Protein 4IRP (pdb70)

B-factor: mean 27.62, std 14.12, range [6.02, 93.41]

Structure (mmCIF, N/CA/C/O backbone):
data_4IRP
#
_entry.id   4IRP
#
_cell.length_a   125.186
_cell.length_b   125.186
_cell.length_c   87.326
_cell.angle_alpha   90.00
_cell.angle_beta   90.00
_cell.angle_gamma   90.00
#
_symmetry.space_group_name_H-M   'P 41 21 2'
#
loop_
_entity.id
_entity.type
_entity.pdbx_description
1 polymer 'Beta-1,4-galactosyltransferase 7'
2 non-polymer "URIDINE-5'-DIPHOSPHATE"
3 non-polymer 'MANGANESE (II) ION'
4 non-polymer 'ACETATE ION'
5 non-polymer IMIDAZOLE
6 water water
#
loop_
_atom_site.group_PDB
_atom_site.id
_atom_site.type_symbol
_atom_site.label_atom_id
_atom_site.label_alt_id
_atom_site.label_comp_id
_atom_site.label_asym_id
_atom_site.label_entity_id
_atom_site.label_seq_id
_atom_site.pdbx_PDB_ins_code
_atom_site.Cartn_x
_atom_site.Cartn_y
_atom_site.Cartn_z
_atom_site.occupancy
_atom_site.B_iso_or_equiv
_atom_site.auth_seq_id
_atom_site.auth_comp_id
_atom_site.auth_asym_id
_atom_site.auth_atom_id
_atom_site.pdbx_PDB_model_num
ATOM 1 N N . GLY A 1 1 ? 114.063 64.658 50.509 1.00 47.11 77 GLY A N 1
ATOM 2 C CA . GLY A 1 1 ? 115.249 64.051 49.906 1.00 47.61 77 GLY A CA 1
ATOM 3 C C . GLY A 1 1 ? 115.285 63.897 48.376 1.00 39.41 77 GLY A C 1
ATOM 4 O O . GLY A 1 1 ? 114.292 64.080 47.658 1.00 27.87 77 GLY A O 1
ATOM 5 N N . SER A 1 2 ? 116.459 63.537 47.887 1.00 32.16 78 SER A N 1
ATOM 6 C CA . SER A 1 2 ? 116.720 63.467 46.484 1.00 32.12 78 SER A CA 1
ATOM 7 C C . SER A 1 2 ? 117.417 62.164 45.891 1.00 40.90 78 SER A C 1
ATOM 8 O O . SER A 1 2 ? 118.211 62.314 44.950 1.00 39.72 78 SER A O 1
ATOM 11 N N . ASP A 1 3 ? 117.175 60.935 46.400 1.00 42.27 79 ASP A N 1
ATOM 12 C CA A ASP A 1 3 ? 117.736 59.715 45.787 0.48 40.55 79 ASP A CA 1
ATOM 13 C CA B ASP A 1 3 ? 117.786 59.746 45.756 0.52 40.57 79 ASP A CA 1
ATOM 14 C C . ASP A 1 3 ? 117.103 59.499 44.400 1.00 33.77 79 ASP A C 1
ATOM 15 O O . ASP A 1 3 ? 115.922 59.874 44.194 1.00 38.28 79 ASP A O 1
ATOM 24 N N . ILE A 1 4 ? 117.849 58.926 43.448 1.00 27.25 80 ILE A N 1
ATOM 25 C CA . ILE A 1 4 ? 117.243 58.553 42.148 1.00 18.58 80 ILE A CA 1
ATOM 26 C C . ILE A 1 4 ? 116.918 57.053 42.046 1.00 22.40 80 ILE A C 1
ATOM 27 O O . ILE A 1 4 ? 117.816 56.239 42.003 1.00 18.17 80 ILE A O 1
ATOM 32 N N . PRO A 1 5 ? 115.627 56.698 41.938 1.00 17.61 81 PRO A N 1
ATOM 33 C CA . PRO A 1 5 ? 115.373 55.254 42.001 1.00 9.09 81 PRO A CA 1
ATOM 34 C C . PRO A 1 5 ? 115.646 54.635 40.668 1.00 17.25 81 PRO A C 1
ATOM 35 O O . PRO A 1 5 ? 115.686 55.289 39.630 1.00 14.93 81 PRO A O 1
ATOM 39 N N . GLU A 1 6 ? 115.749 53.331 40.690 1.00 13.90 82 GLU A N 1
ATOM 40 C CA . GLU A 1 6 ? 116.184 52.557 39.595 1.00 10.82 82 GLU A CA 1
ATOM 41 C C . GLU A 1 6 ? 115.270 52.661 38.405 1.00 14.76 82 GLU A C 1
ATOM 42 O O . GLU A 1 6 ? 115.752 52.656 37.222 1.00 15.57 82 GLU A O 1
ATOM 48 N N . HIS A 1 7 ? 113.967 52.740 38.700 1.00 13.33 83 HIS A N 1
ATOM 49 C CA . HIS A 1 7 ? 112.964 52.655 37.662 1.00 15.85 83 HIS A CA 1
ATOM 50 C C . HIS A 1 7 ? 112.964 53.971 36.870 1.00 15.66 83 HIS A C 1
ATOM 51 O O . HIS A 1 7 ? 112.327 54.030 35.876 1.00 12.76 83 HIS A O 1
ATOM 58 N N . TRP A 1 8 ? 113.688 55.011 37.307 1.00 18.09 84 TRP A N 1
ATOM 59 C CA . TRP A 1 8 ? 113.896 56.194 36.414 1.00 15.65 84 TRP A CA 1
ATOM 60 C C . TRP A 1 8 ? 115.001 55.920 35.371 1.00 22.81 84 TRP A C 1
ATOM 61 O O . TRP A 1 8 ? 115.181 56.682 34.412 1.00 12.28 84 TRP A O 1
ATOM 72 N N . GLU A 1 9 ? 115.775 54.848 35.545 1.00 18.45 85 GLU A N 1
ATOM 73 C CA . GLU A 1 9 ? 116.786 54.580 34.499 1.00 24.12 85 GLU A CA 1
ATOM 74 C C . GLU A 1 9 ? 116.198 54.022 33.179 1.00 19.64 85 GLU A C 1
ATOM 75 O O . GLU A 1 9 ? 115.483 53.017 33.197 1.00 19.61 85 GLU A O 1
ATOM 81 N N . GLU A 1 10 ? 116.565 54.616 32.055 1.00 12.40 86 GLU A N 1
ATOM 82 C CA . GLU A 1 10 ? 116.171 54.091 30.714 1.00 17.80 86 GLU A CA 1
ATOM 83 C C . GLU A 1 10 ? 116.948 52.847 30.271 1.00 22.24 86 GLU A C 1
ATOM 84 O O . GLU A 1 10 ? 118.101 52.707 30.633 1.00 16.84 86 GLU A O 1
ATOM 90 N N . ASP A 1 11 ? 116.311 51.970 29.486 1.00 20.14 87 ASP A N 1
ATOM 91 C CA . ASP A 1 11 ? 117.012 50.832 28.845 1.00 21.94 87 ASP A CA 1
ATOM 92 C C . ASP A 1 11 ? 116.333 50.550 27.483 1.00 17.88 87 ASP A C 1
ATOM 93 O O . ASP A 1 11 ? 115.304 51.243 27.083 1.00 20.11 87 ASP A O 1
ATOM 98 N N . ALA A 1 12 ? 116.817 49.518 26.790 1.00 16.47 88 ALA A N 1
ATOM 99 C CA . ALA A 1 12 ? 116.402 49.292 25.403 1.00 18.15 88 ALA A CA 1
ATOM 100 C C . ALA A 1 12 ? 114.946 48.957 25.397 1.00 24.80 88 ALA A C 1
ATOM 101 O O . ALA A 1 12 ? 114.315 49.109 24.359 1.00 27.15 88 ALA A O 1
ATOM 103 N N . SER A 1 13 ? 114.391 48.507 26.539 1.00 19.66 89 SER A N 1
ATOM 104 C CA . SER A 1 13 ? 112.947 48.186 26.561 1.00 16.20 89 SER A CA 1
ATOM 105 C C . SER A 1 13 ? 112.010 49.378 26.559 1.00 18.10 89 SER A C 1
ATOM 106 O O . SER A 1 13 ? 110.831 49.170 26.411 1.00 22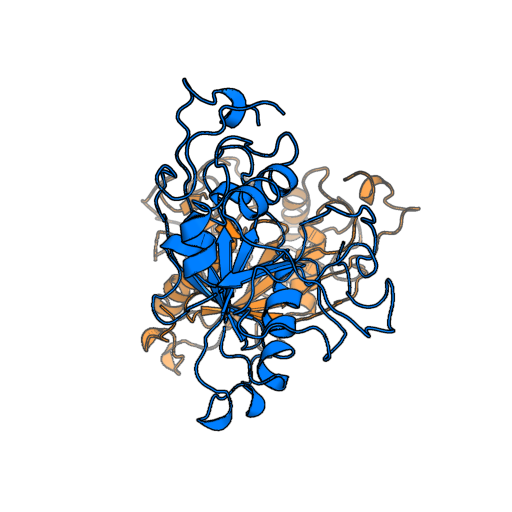.58 89 SER A O 1
ATOM 109 N N . TRP A 1 14 ? 112.502 50.600 26.738 1.00 18.20 90 TRP A N 1
ATOM 110 C CA . TRP A 1 14 ? 111.591 51.770 26.762 1.00 21.72 90 TRP A CA 1
ATOM 111 C C . TRP A 1 14 ? 111.178 52.184 25.373 1.00 26.27 90 TRP A C 1
ATOM 112 O O . TRP A 1 14 ? 110.135 52.862 25.179 1.00 33.53 90 TRP A O 1
ATOM 123 N N . GLY A 1 15 ? 112.014 51.848 24.396 1.00 20.55 91 GLY A N 1
ATOM 124 C CA . GLY A 1 15 ? 111.565 52.026 23.006 1.00 35.43 91 GLY A CA 1
ATOM 125 C C . GLY A 1 15 ? 112.119 53.255 22.283 1.00 38.12 91 GLY A C 1
ATOM 126 O O . GLY A 1 15 ? 113.115 53.848 22.716 1.00 36.30 91 GLY A O 1
ATOM 127 N N . PRO A 1 16 ? 111.513 53.645 21.164 1.00 25.64 92 PRO A N 1
ATOM 128 C CA . PRO A 1 16 ? 112.438 54.586 20.507 1.00 19.99 92 PRO A CA 1
ATOM 129 C C . PRO A 1 16 ? 112.065 56.101 20.604 1.00 27.36 92 PRO A C 1
ATOM 130 O O . PRO A 1 16 ? 112.900 56.933 20.275 1.00 33.45 92 PRO A O 1
ATOM 134 N N . HIS A 1 17 ? 110.857 56.446 21.019 1.00 18.69 93 HIS A N 1
ATOM 135 C CA . HIS A 1 17 ? 110.471 57.868 21.041 1.00 15.75 93 HIS A CA 1
ATOM 136 C C . HIS A 1 17 ? 110.885 58.628 22.319 1.00 14.94 93 HIS A C 1
ATOM 137 O O . HIS A 1 17 ? 111.212 58.029 23.334 1.00 18.66 93 HIS A O 1
ATOM 144 N N . ARG A 1 18 ? 110.885 59.949 22.300 1.00 11.58 94 ARG A N 1
ATOM 145 C CA . ARG A 1 18 ? 111.215 60.633 23.522 1.00 13.91 94 ARG A CA 1
ATOM 146 C C . ARG A 1 18 ? 110.356 61.908 23.596 1.00 16.20 94 ARG A C 1
ATOM 147 O O . ARG A 1 18 ? 110.233 62.627 22.596 1.00 10.99 94 ARG A O 1
ATOM 155 N N . LEU A 1 19 ? 109.770 62.148 24.759 1.00 14.50 95 LEU A N 1
ATOM 156 C CA . LEU A 1 19 ? 108.704 63.136 24.905 1.00 9.62 95 LEU A CA 1
ATOM 157 C C . LEU A 1 19 ? 109.301 64.374 25.494 1.00 11.45 95 LEU A C 1
ATOM 158 O O . LEU A 1 19 ? 109.942 64.315 26.535 1.00 12.38 95 LEU A O 1
ATOM 163 N N . ALA A 1 20 ? 109.101 65.505 24.830 1.00 12.93 96 ALA A N 1
ATOM 164 C CA . ALA A 1 20 ? 109.314 66.825 25.466 1.00 12.33 96 ALA A CA 1
ATOM 165 C C . ALA A 1 20 ? 108.057 67.296 26.181 1.00 16.32 96 ALA A C 1
ATOM 166 O O . ALA A 1 20 ? 107.017 67.577 25.550 1.00 12.35 96 ALA A O 1
ATOM 168 N N . VAL A 1 21 ? 108.132 67.431 27.512 1.00 12.96 97 VAL A N 1
ATOM 169 C CA . VAL A 1 21 ? 106.947 67.901 28.246 1.00 12.22 97 VAL A CA 1
ATOM 170 C C . VAL A 1 21 ? 107.096 69.348 28.354 1.00 11.77 97 VAL A C 1
ATOM 171 O O . VAL A 1 21 ? 108.007 69.842 29.003 1.00 12.48 97 VAL A O 1
ATOM 175 N N . LEU A 1 22 ? 106.178 70.074 27.737 1.00 16.15 98 LEU A N 1
ATOM 176 C CA . LEU A 1 22 ? 106.350 71.526 27.656 1.00 10.84 98 LEU A CA 1
ATOM 177 C C . LEU A 1 22 ? 105.414 72.166 28.631 1.00 17.83 98 LEU A C 1
ATOM 178 O O . LEU A 1 22 ? 104.179 72.058 28.455 1.00 12.41 98 LEU A O 1
ATOM 183 N N . VAL A 1 23 ? 105.982 72.752 29.703 1.00 15.02 99 VAL A N 1
ATOM 184 C CA . VAL A 1 23 ? 105.150 73.275 30.802 1.00 13.40 99 VAL A CA 1
ATOM 185 C C . VAL A 1 23 ? 105.187 74.824 30.878 1.00 18.54 99 VAL A C 1
ATOM 186 O O . VAL A 1 23 ? 106.110 75.400 31.450 1.00 18.34 99 VAL A O 1
ATOM 190 N N . PRO A 1 24 ? 104.174 75.496 30.329 1.00 16.97 100 PRO A N 1
ATOM 191 C CA . PRO A 1 24 ? 104.159 76.970 30.396 1.00 17.84 100 PRO A CA 1
ATOM 192 C C . PRO A 1 24 ? 104.022 77.406 31.814 1.00 20.51 100 PRO A C 1
ATOM 193 O O . PRO A 1 24 ? 103.314 76.741 32.608 1.00 22.49 100 PRO A O 1
ATOM 197 N N . PHE A 1 25 ? 104.739 78.459 32.212 1.00 24.65 101 PHE A N 1
ATOM 198 C CA . PHE A 1 25 ? 104.816 78.667 33.648 1.00 15.79 101 PHE A CA 1
ATOM 199 C C . PHE A 1 25 ? 104.893 80.135 34.061 1.00 16.29 101 PHE A C 1
ATOM 200 O O . PHE A 1 25 ? 105.709 80.884 33.568 1.00 19.85 101 PHE A O 1
ATOM 208 N N . ARG A 1 26 ? 104.110 80.512 35.052 1.00 24.78 102 ARG A N 1
ATOM 209 C CA . ARG A 1 26 ? 104.308 81.790 35.754 1.00 32.99 102 ARG A CA 1
ATOM 210 C C . ARG A 1 26 ? 103.728 81.678 37.174 1.00 26.03 102 ARG A C 1
ATOM 211 O O . ARG A 1 26 ? 102.546 81.401 37.366 1.00 26.01 102 ARG A O 1
ATOM 219 N N . GLU A 1 27 ? 104.582 81.861 38.169 1.00 33.50 103 GLU A N 1
ATOM 220 C CA . GLU A 1 27 ? 104.105 81.876 39.545 1.00 29.67 103 GLU A CA 1
ATOM 221 C C . GLU A 1 27 ? 103.301 80.634 39.907 1.00 33.88 103 GLU A C 1
ATOM 222 O O . GLU A 1 27 ? 102.149 80.730 40.362 1.00 33.08 103 GLU A O 1
ATOM 228 N N . ARG A 1 28 ? 103.865 79.452 39.675 1.00 25.67 104 ARG A N 1
ATOM 229 C CA A ARG A 1 28 ? 103.198 78.224 40.067 0.51 29.82 104 ARG A CA 1
ATOM 230 C CA B ARG A 1 28 ? 103.180 78.228 40.105 0.49 29.80 104 ARG A CA 1
ATOM 231 C C . ARG A 1 28 ? 104.212 77.358 40.780 1.00 27.33 104 ARG A C 1
ATOM 232 O O . ARG A 1 28 ? 104.263 76.171 40.525 1.00 21.45 104 ARG A O 1
ATOM 247 N N . PHE A 1 29 ? 105.035 77.987 41.614 1.00 19.31 105 PHE A N 1
ATOM 248 C CA . PHE A 1 29 ? 106.092 77.317 42.354 1.00 17.67 105 PHE A CA 1
ATOM 249 C C . PHE A 1 29 ? 105.592 76.084 43.090 1.00 17.95 105 PHE A C 1
ATOM 250 O O . PHE A 1 29 ? 106.151 74.993 42.948 1.00 16.55 105 PHE A O 1
ATOM 258 N N . GLU A 1 30 ? 104.553 76.258 43.901 1.00 19.59 106 GLU A N 1
ATOM 259 C CA A GLU A 1 30 ? 103.968 75.178 44.689 0.60 20.48 106 GLU A CA 1
ATOM 260 C CA B GLU A 1 30 ? 103.985 75.181 44.695 0.40 20.46 106 GLU A CA 1
ATOM 261 C C . GLU A 1 30 ? 103.552 73.960 43.839 1.00 20.13 106 GLU A C 1
ATOM 262 O O . GLU A 1 30 ? 103.903 72.826 44.141 1.00 17.57 106 GLU A O 1
ATOM 273 N N . GLU A 1 31 ? 102.795 74.199 42.773 1.00 15.11 107 GLU A N 1
ATOM 274 C CA . GLU A 1 31 ? 102.390 73.148 41.873 1.00 15.69 107 GLU A CA 1
ATOM 275 C C . GLU A 1 31 ? 103.650 72.506 41.189 1.00 19.39 107 GLU A C 1
ATOM 276 O O . GLU A 1 31 ? 103.675 71.308 41.012 1.00 14.49 107 GLU A O 1
ATOM 282 N N . LEU A 1 32 ? 104.673 73.287 40.812 1.00 11.68 108 LEU A N 1
ATOM 283 C CA . LEU A 1 32 ? 105.828 72.716 40.119 1.00 21.89 108 LEU A CA 1
ATOM 284 C C . LEU A 1 32 ? 106.540 71.652 40.980 1.00 20.10 108 LEU A C 1
ATOM 285 O O . LEU A 1 32 ? 106.987 70.610 40.481 1.00 16.69 108 LEU A O 1
ATOM 290 N N . LEU A 1 33 ? 106.619 71.933 42.267 1.00 13.78 109 LEU A N 1
ATOM 291 C CA . LEU A 1 33 ? 107.315 71.074 43.218 1.00 19.50 109 LEU A CA 1
ATOM 292 C C . LEU A 1 33 ? 106.638 69.688 43.312 1.00 14.32 109 LEU A C 1
ATOM 293 O O . LEU A 1 33 ? 107.301 68.716 43.509 1.00 15.46 109 LEU A O 1
ATOM 298 N N . VAL A 1 34 ? 105.326 69.626 43.085 1.00 13.19 110 VAL A N 1
ATOM 299 C CA . VAL A 1 34 ? 104.632 68.377 43.041 1.00 13.68 110 VAL A CA 1
ATOM 300 C C . VAL A 1 34 ? 104.738 67.780 41.638 1.00 14.61 110 VAL A C 1
ATOM 301 O O . VAL A 1 34 ? 104.895 66.556 41.456 1.00 17.33 110 VAL A O 1
ATOM 305 N N . PHE A 1 35 ? 104.594 68.646 40.656 1.00 14.48 111 PHE A N 1
ATOM 306 C CA . PHE A 1 35 ? 104.488 68.239 39.258 1.00 15.42 111 PHE A CA 1
ATOM 307 C C . PHE A 1 35 ? 105.751 67.475 38.726 1.00 15.96 111 PHE A C 1
ATOM 308 O O . PHE A 1 35 ? 105.619 66.439 38.077 1.00 14.82 111 PHE A O 1
ATOM 316 N N . VAL A 1 36 ? 106.945 68.030 38.966 1.00 12.05 112 VAL A N 1
ATOM 317 C CA . VAL A 1 36 ? 108.172 67.497 38.327 1.00 15.34 112 VAL A CA 1
ATOM 318 C C . VAL A 1 36 ? 108.411 66.053 38.773 1.00 13.45 112 VAL A C 1
ATOM 319 O O . VAL A 1 36 ? 108.553 65.186 37.927 1.00 13.68 112 VAL A O 1
ATOM 323 N N . PRO A 1 37 ? 108.439 65.793 40.092 1.00 14.01 113 PRO A N 1
ATOM 324 C CA . PRO A 1 37 ? 108.562 64.364 40.447 1.00 17.63 113 PRO A CA 1
ATOM 325 C C . PRO A 1 37 ? 107.345 63.515 40.158 1.00 15.87 113 PRO A C 1
ATOM 326 O O . PRO A 1 37 ? 107.538 62.324 39.845 1.00 16.59 113 PRO A O 1
ATOM 330 N N . HIS A 1 38 ? 106.135 64.049 40.323 1.00 14.33 114 HIS A N 1
ATOM 331 C CA . HIS A 1 38 ? 104.944 63.299 39.865 1.00 16.56 114 HIS A CA 1
ATOM 332 C C . HIS A 1 38 ? 105.069 62.750 38.420 1.00 16.27 114 HIS A C 1
ATOM 333 O O . HIS A 1 38 ? 104.953 61.545 38.167 1.00 15.38 114 HIS A O 1
ATOM 340 N N . MET A 1 39 ? 105.369 63.639 37.486 1.00 13.97 115 MET A N 1
ATOM 341 C CA . MET A 1 39 ? 105.497 63.220 36.081 1.00 18.89 115 MET A CA 1
ATOM 342 C C . MET A 1 39 ? 106.716 62.267 35.868 1.00 15.30 115 MET A C 1
ATOM 343 O O . MET A 1 39 ? 106.593 61.271 35.188 1.00 14.38 115 MET A O 1
ATOM 348 N N . ARG A 1 40 ? 107.852 62.546 36.513 1.00 16.56 116 ARG A N 1
ATOM 349 C CA . ARG A 1 40 ? 109.033 61.681 36.350 1.00 15.28 116 ARG A CA 1
ATOM 350 C C . ARG A 1 40 ? 108.662 60.196 36.708 1.00 13.44 116 ARG A C 1
ATOM 351 O O . ARG A 1 40 ? 109.074 59.225 36.049 1.00 14.02 116 ARG A O 1
ATOM 359 N N A ARG A 1 41 ? 107.914 60.038 37.792 0.48 17.48 117 ARG A N 1
ATOM 360 N N B ARG A 1 41 ? 107.929 60.092 37.807 0.52 17.48 117 ARG A N 1
ATOM 361 C CA A ARG A 1 41 ? 107.441 58.722 38.214 0.48 18.03 117 ARG A CA 1
ATOM 362 C CA B ARG A 1 41 ? 107.374 58.854 38.321 0.52 18.15 117 ARG A CA 1
ATOM 363 C C A ARG A 1 41 ? 106.401 58.153 37.305 0.48 18.39 117 ARG A C 1
ATOM 364 C C B ARG A 1 41 ? 106.431 58.212 37.348 0.52 18.37 117 ARG A C 1
ATOM 365 O O A ARG A 1 41 ? 106.580 57.036 36.793 0.48 18.46 117 ARG A O 1
ATOM 366 O O B ARG A 1 41 ? 106.701 57.115 36.840 0.52 18.52 117 ARG A O 1
ATOM 381 N N . PHE A 1 42 ? 105.304 58.899 37.117 1.00 15.68 118 PHE A N 1
ATOM 382 C CA . PHE A 1 42 ? 104.233 58.449 36.181 1.00 19.89 118 PHE A CA 1
ATOM 383 C C . PHE A 1 42 ? 104.852 57.976 34.845 1.00 19.44 118 PHE A C 1
ATOM 384 O O . PHE A 1 42 ? 104.685 56.827 34.429 1.00 11.71 118 PHE A O 1
ATOM 392 N N . LEU A 1 43 ? 105.671 58.840 34.240 1.00 12.86 119 LEU A N 1
ATOM 393 C CA . LEU A 1 43 ? 106.148 58.512 32.882 1.00 18.23 119 LEU A CA 1
ATOM 394 C C . LEU A 1 43 ? 107.196 57.408 32.882 1.00 18.20 119 LEU A C 1
ATOM 395 O O . LEU A 1 43 ? 107.246 56.561 31.956 1.00 14.42 119 LEU A O 1
ATOM 400 N N . SER A 1 44 ? 107.994 57.397 33.946 1.00 14.65 120 SER A N 1
ATOM 401 C CA . SER A 1 44 ? 109.063 56.428 34.008 1.00 19.63 120 SER A CA 1
ATOM 402 C C . SER A 1 44 ? 108.494 55.011 34.290 1.00 19.81 120 SER A C 1
ATOM 403 O O . SER A 1 44 ? 108.964 54.035 33.741 1.00 14.84 120 SER A O 1
ATOM 406 N N . ARG A 1 45 ? 107.518 54.901 35.167 1.00 16.96 121 ARG A N 1
ATOM 407 C CA . ARG A 1 45 ? 106.810 53.616 35.248 1.00 18.03 121 ARG A CA 1
ATOM 408 C C . ARG A 1 45 ? 106.209 53.130 33.912 1.00 22.87 121 ARG A C 1
ATOM 409 O O . ARG A 1 45 ? 106.110 51.919 33.675 1.00 23.47 121 ARG A O 1
ATOM 417 N N . LYS A 1 46 ? 105.803 54.065 33.050 1.00 20.39 122 LYS A N 1
ATOM 418 C CA . LYS A 1 46 ? 105.193 53.718 31.785 1.00 19.75 122 LYS A CA 1
ATOM 419 C C . LYS A 1 46 ? 106.296 53.600 30.734 1.00 16.74 122 LYS A C 1
ATOM 420 O O . LYS A 1 46 ? 106.044 53.356 29.572 1.00 19.61 122 LYS A O 1
ATOM 426 N N . LYS A 1 47 ? 107.539 53.701 31.178 1.00 15.36 123 LYS A N 1
ATOM 427 C CA . LYS A 1 47 ? 108.683 53.571 30.268 1.00 15.74 123 LYS A CA 1
ATOM 428 C C . LYS A 1 47 ? 108.623 54.583 29.115 1.00 15.89 123 LYS A C 1
ATOM 429 O O . LYS A 1 47 ? 108.956 54.268 28.013 1.00 16.45 123 LYS A O 1
ATOM 435 N N . ILE A 1 48 ? 108.196 55.803 29.417 1.00 20.55 124 ILE A N 1
ATOM 436 C CA . ILE A 1 48 ? 108.179 56.878 28.436 1.00 15.71 124 ILE A CA 1
ATOM 437 C C . ILE A 1 48 ? 109.425 57.735 28.649 1.00 15.21 124 ILE A C 1
ATOM 438 O O . ILE A 1 48 ? 109.596 58.349 29.709 1.00 14.73 124 ILE A O 1
ATOM 443 N N . ARG A 1 49 ? 110.345 57.673 27.701 1.00 10.31 125 ARG A N 1
ATOM 444 C CA . ARG A 1 49 ? 111.483 58.548 27.763 1.00 13.61 125 ARG A CA 1
ATOM 445 C C . ARG A 1 49 ? 111.029 60.020 27.691 1.00 11.44 125 ARG A C 1
ATOM 446 O O . ARG A 1 49 ? 110.270 60.436 26.767 1.00 11.24 125 ARG A O 1
ATOM 454 N N . HIS A 1 50 ? 111.485 60.831 28.645 1.00 14.68 126 HIS A N 1
ATOM 455 C CA . HIS A 1 50 ? 111.092 62.268 28.581 1.00 11.96 126 HIS A CA 1
ATOM 456 C C . HIS A 1 50 ? 112.089 63.286 29.177 1.00 14.48 126 HIS A C 1
ATOM 457 O O . HIS A 1 50 ? 112.955 62.931 29.971 1.00 15.70 126 HIS A O 1
ATOM 464 N N . HIS A 1 51 ? 111.897 64.560 28.835 1.00 16.28 127 HIS A N 1
ATOM 465 C CA C HIS A 1 51 ? 112.641 65.664 29.420 0.43 14.26 127 HIS A CA 1
ATOM 466 C CA D HIS A 1 51 ? 112.621 65.674 29.457 0.57 14.20 127 HIS A CA 1
ATOM 467 C C . HIS A 1 51 ? 111.544 66.695 29.734 1.00 16.09 127 HIS A C 1
ATOM 468 O O . HIS A 1 51 ? 110.668 66.888 28.938 1.00 13.51 127 HIS A O 1
ATOM 481 N N . ILE A 1 52 ? 111.582 67.362 30.889 1.00 13.94 128 ILE A N 1
ATOM 482 C CA . ILE A 1 52 ? 110.536 68.307 31.220 1.00 12.83 128 ILE A CA 1
ATOM 483 C C . ILE A 1 52 ? 111.104 69.731 31.062 1.00 19.23 128 ILE A C 1
ATOM 484 O O . ILE A 1 52 ? 112.165 70.017 31.603 1.00 18.29 128 ILE A O 1
ATOM 489 N N . TYR A 1 53 ? 110.416 70.606 30.322 1.00 13.03 129 TYR A N 1
ATOM 490 C CA . TYR A 1 53 ? 110.854 72.007 30.102 1.00 12.26 129 TYR A CA 1
ATOM 491 C C . TYR A 1 53 ? 109.852 72.942 30.710 1.00 17.82 129 TYR A C 1
ATOM 492 O O . TYR A 1 53 ? 108.657 72.945 30.341 1.00 19.75 129 TYR A O 1
ATOM 501 N N . VAL A 1 54 ? 110.299 73.641 31.738 1.00 17.48 130 VAL A N 1
ATOM 502 C CA . VAL A 1 54 ? 109.482 74.648 32.363 1.00 18.55 130 VAL A CA 1
ATOM 503 C C . VAL A 1 54 ? 109.677 75.944 31.584 1.00 17.94 130 VAL A C 1
ATOM 504 O O . VAL A 1 54 ? 110.800 76.522 31.612 1.00 16.41 130 VAL A O 1
ATOM 508 N N . LEU A 1 55 ? 108.639 76.411 30.890 1.00 14.53 131 LEU A N 1
ATOM 509 C CA . LEU A 1 55 ? 108.784 77.599 30.006 1.00 17.42 131 LEU A CA 1
ATOM 510 C C . LEU A 1 55 ? 108.439 78.825 30.868 1.00 26.50 131 LEU A C 1
ATOM 511 O O . LEU A 1 55 ? 107.240 79.118 31.081 1.00 19.85 131 LEU A O 1
ATOM 516 N N . ASN A 1 56 ? 109.461 79.541 31.340 1.00 18.22 132 ASN A N 1
ATOM 517 C CA . ASN A 1 56 ? 109.256 80.533 32.418 1.00 17.60 132 ASN A CA 1
ATOM 518 C C . ASN A 1 56 ? 109.246 81.933 31.755 1.00 17.29 132 ASN A C 1
ATOM 519 O O . ASN A 1 56 ? 110.254 82.384 31.254 1.00 21.80 132 ASN A O 1
ATOM 524 N N . GLN A 1 57 ? 108.074 82.547 31.620 1.00 18.34 133 GLN A N 1
ATOM 525 C CA . GLN A 1 57 ? 107.991 83.850 30.922 1.00 17.49 133 GLN A CA 1
ATOM 526 C C . GLN A 1 57 ? 108.411 85.004 31.804 1.00 23.35 133 GLN A C 1
ATOM 527 O O . GLN A 1 57 ? 107.659 85.400 32.668 1.00 29.45 133 GLN A O 1
ATOM 533 N N . VAL A 1 58 ? 109.581 85.576 31.535 1.00 29.02 134 VAL A N 1
ATOM 534 C CA . VAL A 1 58 ? 110.134 86.628 32.384 1.00 24.61 134 VAL A CA 1
ATOM 535 C C . VAL A 1 58 ? 110.180 87.994 31.732 1.00 32.10 134 VAL A C 1
ATOM 536 O O . VAL A 1 58 ? 110.779 88.918 32.314 1.00 30.02 134 VAL A O 1
ATOM 540 N N . ASP A 1 59 ? 109.599 88.154 30.527 1.00 32.86 135 ASP A N 1
ATOM 541 C CA . ASP A 1 59 ? 109.413 89.505 30.003 1.00 35.25 135 ASP A CA 1
ATOM 542 C C . ASP A 1 59 ? 108.293 90.072 30.869 1.00 31.98 135 ASP A C 1
ATOM 543 O O . ASP A 1 59 ? 107.723 89.369 31.714 1.00 29.63 135 ASP A O 1
ATOM 548 N N . HIS A 1 60 ? 107.957 91.331 30.660 1.00 36.83 136 HIS A N 1
ATOM 549 C CA . HIS A 1 60 ? 106.885 91.926 31.460 1.00 35.86 136 HIS A CA 1
ATOM 550 C C . HIS A 1 60 ? 105.601 92.091 30.652 1.00 43.83 136 HIS A C 1
ATOM 551 O O . HIS A 1 60 ? 104.738 92.858 31.073 1.00 40.66 136 HIS A O 1
ATOM 558 N N . PHE A 1 61 ? 105.486 91.399 29.505 1.00 31.84 137 PHE A N 1
ATOM 559 C CA . PHE A 1 61 ? 104.222 91.297 28.800 1.00 28.25 137 PHE A CA 1
ATOM 560 C C . PHE A 1 61 ? 103.260 90.322 29.466 1.00 30.43 137 PHE A C 1
ATOM 561 O O . PHE A 1 61 ? 103.617 89.520 30.358 1.00 31.20 137 PHE A O 1
ATOM 569 N N . ARG A 1 62 ? 102.018 90.368 29.007 1.00 30.64 138 ARG A N 1
ATOM 570 C CA . ARG A 1 62 ? 101.006 89.445 29.479 1.00 25.07 138 ARG A CA 1
ATOM 571 C C . ARG A 1 62 ? 101.422 88.062 29.183 1.00 25.67 138 ARG A C 1
ATOM 572 O O . ARG A 1 62 ? 102.165 87.838 28.253 1.00 24.72 138 ARG A O 1
ATOM 580 N N . PHE A 1 63 ? 100.892 87.124 29.939 1.00 31.34 139 PHE A N 1
ATOM 581 C CA . PHE A 1 63 ? 101.313 85.725 29.841 1.00 27.55 139 PHE A CA 1
ATOM 582 C C . PHE A 1 63 ? 100.716 85.120 28.576 1.00 35.18 139 PHE A C 1
ATOM 583 O O . PHE A 1 63 ? 99.466 85.098 28.377 1.00 26.63 139 PHE A O 1
ATOM 591 N N . ASN A 1 64 ? 101.622 84.586 27.747 1.00 24.57 140 ASN A N 1
ATOM 592 C CA . ASN A 1 64 ? 101.279 84.090 26.427 1.00 18.18 140 ASN A CA 1
ATOM 593 C C . ASN A 1 64 ? 101.671 82.613 26.341 1.00 25.79 140 ASN A C 1
ATOM 594 O O . ASN A 1 64 ? 102.791 82.285 25.891 1.00 15.05 140 ASN A O 1
ATOM 599 N N . ARG A 1 65 ? 100.771 81.747 26.813 1.00 18.29 141 ARG A N 1
ATOM 600 C CA . ARG A 1 65 ? 101.014 80.305 26.874 1.00 18.17 141 ARG A CA 1
ATOM 601 C C . ARG A 1 65 ? 101.404 79.679 25.517 1.00 20.90 141 ARG A C 1
ATOM 602 O O . ARG A 1 65 ? 102.443 78.935 25.406 1.00 20.87 141 ARG A O 1
ATOM 610 N N . ALA A 1 66 ? 100.574 79.963 24.511 1.00 16.12 142 ALA A N 1
ATOM 611 C CA . ALA A 1 66 ? 100.781 79.512 23.165 1.00 16.17 142 ALA A CA 1
ATOM 612 C C . ALA A 1 66 ? 102.142 79.927 22.642 1.00 18.29 142 ALA A C 1
ATOM 613 O O . ALA A 1 66 ? 102.915 79.109 22.071 1.00 19.12 142 ALA A O 1
ATOM 615 N N . ALA A 1 67 ? 102.470 81.199 22.812 1.00 11.85 143 ALA A N 1
ATOM 616 C CA . ALA A 1 67 ? 103.784 81.644 22.342 1.00 17.98 143 ALA A CA 1
ATOM 617 C C . ALA A 1 67 ? 104.874 80.856 23.058 1.00 17.61 143 ALA A C 1
ATOM 618 O O . ALA A 1 67 ? 105.822 80.470 22.438 1.00 20.32 143 ALA A O 1
ATOM 620 N N . LEU A 1 68 ? 104.733 80.667 24.383 1.00 15.88 144 LEU A N 1
ATOM 621 C CA . LEU A 1 68 ? 105.665 79.849 25.172 1.00 22.97 144 LEU A CA 1
ATOM 622 C C . LEU A 1 68 ? 105.819 78.415 24.670 1.00 16.61 144 LEU A C 1
ATOM 623 O O . LEU A 1 68 ? 106.953 77.942 24.570 1.00 16.19 144 LEU A O 1
ATOM 628 N N . ILE A 1 69 ? 104.705 77.733 24.391 1.00 15.23 145 ILE A N 1
ATOM 629 C CA A ILE A 1 69 ? 104.763 76.423 23.774 0.26 14.88 145 ILE A CA 1
ATOM 630 C CA B ILE A 1 69 ? 104.736 76.426 23.782 0.74 14.77 145 ILE A CA 1
ATOM 631 C C . ILE A 1 69 ? 105.539 76.450 22.438 1.00 20.01 145 ILE A C 1
ATOM 632 O O . ILE A 1 69 ? 106.315 75.528 22.125 1.00 14.95 145 ILE A O 1
ATOM 641 N N . ASN A 1 70 ? 105.381 77.511 21.651 1.00 13.57 146 ASN A N 1
ATOM 642 C CA . ASN A 1 70 ? 106.138 77.572 20.411 1.00 15.59 146 ASN A CA 1
ATOM 643 C C . ASN A 1 70 ? 107.641 77.615 20.721 1.00 19.50 146 ASN A C 1
ATOM 644 O O . ASN A 1 70 ? 108.440 76.879 20.091 1.00 15.65 146 ASN A O 1
ATOM 649 N N . VAL A 1 71 ? 108.029 78.484 21.661 1.00 13.70 147 VAL A N 1
ATOM 650 C CA . VAL A 1 71 ? 109.406 78.493 22.132 1.00 13.47 147 VAL A CA 1
ATOM 651 C C . VAL A 1 71 ? 109.942 77.117 22.708 1.00 14.26 147 VAL A C 1
ATOM 652 O O . VAL A 1 71 ? 111.032 76.679 22.413 1.00 14.45 147 VAL A O 1
ATOM 656 N N . GLY A 1 72 ? 109.166 76.462 23.552 1.00 16.47 148 GLY A N 1
ATOM 657 C CA . GLY A 1 72 ? 109.506 75.152 24.057 1.00 14.27 148 GLY A CA 1
ATOM 658 C C . GLY A 1 72 ? 109.772 74.154 22.954 1.00 15.48 148 GLY A C 1
ATOM 659 O O . GLY A 1 72 ? 110.749 73.354 23.035 1.00 16.66 148 GLY A O 1
ATOM 660 N N . PHE A 1 73 ? 108.902 74.139 21.954 1.00 10.15 149 PHE A N 1
ATOM 661 C CA . PHE A 1 73 ? 109.105 73.267 20.803 1.00 12.75 149 PHE A CA 1
ATOM 662 C C . PHE A 1 73 ? 110.513 73.553 20.217 1.00 12.56 149 PHE A C 1
ATOM 663 O O . PHE A 1 73 ? 111.310 72.642 19.978 1.00 13.13 149 PHE A O 1
ATOM 671 N N . LEU A 1 74 ? 110.763 74.838 19.986 1.00 12.76 150 LEU A N 1
ATOM 672 C CA . LEU A 1 74 ? 111.950 75.306 19.254 1.00 13.70 150 LEU A CA 1
ATOM 673 C C . LEU A 1 74 ? 113.243 75.061 20.074 1.00 15.37 150 LEU A C 1
ATOM 674 O O . LEU A 1 74 ? 114.257 74.737 19.488 1.00 16.98 150 LEU A O 1
ATOM 679 N N . GLU A 1 75 ? 113.164 75.173 21.409 1.00 9.85 151 GLU A N 1
ATOM 680 C CA . GLU A 1 75 ? 114.311 75.072 22.325 1.00 12.44 151 GLU A CA 1
ATOM 681 C C . GLU A 1 75 ? 114.472 73.663 22.899 1.00 14.30 151 GLU A C 1
ATOM 682 O O . GLU A 1 75 ? 115.495 73.392 23.479 1.00 9.74 151 GLU A O 1
ATOM 688 N N . SER A 1 76 ? 113.454 72.785 22.732 1.00 13.09 152 SER A N 1
ATOM 689 C CA . SER A 1 76 ? 113.526 71.445 23.289 1.00 12.48 152 SER A CA 1
ATOM 690 C C . SER A 1 76 ? 114.697 70.750 22.567 1.00 13.15 152 SER A C 1
ATOM 691 O O . SER A 1 76 ? 115.036 71.104 21.472 1.00 13.24 152 SER A O 1
ATOM 694 N N . SER A 1 77 ? 115.254 69.721 23.201 1.00 13.54 153 SER A N 1
ATOM 695 C CA . SER A 1 77 ? 116.260 68.888 22.578 1.00 12.23 153 SER A CA 1
ATOM 696 C C . SER A 1 77 ? 115.825 68.266 21.250 1.00 14.73 153 SER A C 1
ATOM 697 O O . SER A 1 77 ? 114.723 67.693 21.109 1.00 15.02 153 SER A O 1
ATOM 700 N N . ASN A 1 78 ? 116.695 68.286 20.262 1.00 11.63 154 ASN A N 1
ATOM 701 C CA . ASN A 1 78 ? 116.378 67.526 19.053 1.00 10.95 154 ASN A CA 1
ATOM 702 C C . ASN A 1 78 ? 116.238 66.016 19.288 1.00 15.91 154 ASN A C 1
ATOM 703 O O . ASN A 1 78 ? 115.757 65.328 18.395 1.00 16.23 154 ASN A O 1
ATOM 708 N N . SER A 1 79 ? 116.614 65.509 20.476 1.00 13.09 155 SER A N 1
ATOM 709 C CA . SER A 1 79 ? 116.454 64.067 20.774 1.00 17.60 155 SER A CA 1
ATOM 710 C C . SER A 1 79 ? 115.005 63.777 21.166 1.00 21.16 155 SER A C 1
ATOM 711 O O . SER A 1 79 ? 114.620 62.608 21.288 1.00 15.17 155 SER A O 1
ATOM 714 N N . THR A 1 80 ? 114.200 64.821 21.367 1.00 11.50 156 THR A N 1
ATOM 715 C CA . THR A 1 80 ? 112.765 64.536 21.592 1.00 13.49 156 THR A CA 1
ATOM 716 C C . THR A 1 80 ? 112.021 64.607 20.265 1.00 13.32 156 THR A C 1
ATOM 717 O O . THR A 1 80 ? 112.301 65.529 19.432 1.00 11.71 156 THR A O 1
ATOM 721 N N . ASP A 1 81 ? 111.071 63.677 20.037 1.00 12.00 157 ASP A N 1
ATOM 722 C CA . ASP A 1 81 ? 110.414 63.691 18.721 1.00 11.94 157 ASP A CA 1
ATOM 723 C C . ASP A 1 81 ? 108.914 63.932 18.819 1.00 12.20 157 ASP A C 1
ATOM 724 O O . ASP A 1 81 ? 108.228 63.933 17.815 1.00 15.51 157 ASP A O 1
ATOM 729 N N . TYR A 1 82 ? 108.416 64.163 20.041 1.00 17.00 158 TYR A N 1
ATOM 730 C CA . TYR A 1 82 ? 107.025 64.591 20.208 1.00 19.01 158 TYR A CA 1
ATOM 731 C C . TYR A 1 82 ? 106.933 65.428 21.414 1.00 13.38 158 TYR A C 1
ATOM 732 O O . TYR A 1 82 ? 107.805 65.395 22.249 1.00 13.54 158 TYR A O 1
ATOM 741 N N . ILE A 1 83 ? 105.876 66.185 21.519 1.00 14.83 159 ILE A N 1
ATOM 742 C CA C ILE A 1 83 ? 105.729 67.077 22.646 1.00 12.44 159 ILE A CA 1
ATOM 743 C C . ILE A 1 83 ? 104.414 66.838 23.428 1.00 10.80 159 ILE A C 1
ATOM 744 O O . ILE A 1 83 ? 103.543 66.265 22.924 1.00 11.00 159 ILE A O 1
ATOM 749 N N . ALA A 1 84 ? 104.318 67.314 24.672 1.00 11.46 160 ALA A N 1
ATOM 750 C CA . ALA A 1 84 ? 103.091 67.314 25.446 1.00 18.53 160 ALA A CA 1
ATOM 751 C C . ALA A 1 84 ? 103.005 68.739 25.989 1.00 13.21 160 ALA A C 1
ATOM 752 O O . ALA A 1 84 ? 103.831 69.185 26.815 1.00 15.89 160 ALA A O 1
ATOM 754 N N . MET A 1 85 ? 102.064 69.486 25.458 1.00 12.18 161 MET A N 1
ATOM 755 C CA . MET A 1 85 ? 101.703 70.773 25.997 1.00 18.77 161 MET A CA 1
ATOM 756 C C . MET A 1 85 ? 100.913 70.461 27.289 1.00 15.88 161 MET A C 1
ATOM 757 O O . MET A 1 85 ? 99.823 69.873 27.231 1.00 19.52 161 MET A O 1
ATOM 762 N N . HIS A 1 86 ? 101.433 70.869 28.449 1.00 13.99 162 HIS A N 1
ATOM 763 C CA . HIS A 1 86 ? 100.982 70.229 29.670 1.00 17.85 162 HIS A CA 1
ATOM 764 C C . HIS A 1 86 ? 100.874 71.264 30.774 1.00 16.93 162 HIS A C 1
ATOM 765 O O . HIS A 1 86 ? 101.865 71.936 31.106 1.00 16.73 162 HIS A O 1
ATOM 772 N N . ASP A 1 87 ? 99.660 71.457 31.270 1.00 15.20 163 ASP A N 1
ATOM 773 C CA . ASP A 1 87 ? 99.448 72.351 32.388 1.00 19.74 163 ASP A CA 1
ATOM 774 C C . ASP A 1 87 ? 100.184 71.770 33.601 1.00 22.66 163 ASP A C 1
ATOM 775 O O . ASP A 1 87 ? 100.183 70.510 33.845 1.00 13.83 163 ASP A O 1
ATOM 780 N N . VAL A 1 88 ? 100.779 72.698 34.348 1.00 19.63 164 VAL A N 1
ATOM 781 C CA . VAL A 1 88 ? 101.577 72.389 35.549 1.00 18.57 164 VAL A CA 1
ATOM 782 C C . VAL A 1 88 ? 100.700 71.877 36.699 1.00 26.72 164 VAL A C 1
ATOM 783 O O . VAL A 1 88 ? 101.174 71.262 37.636 1.00 15.78 164 VAL A O 1
ATOM 787 N N . ASP A 1 89 ? 99.402 72.113 36.623 1.00 24.30 165 ASP A N 1
ATOM 788 C CA . ASP A 1 89 ? 98.605 71.776 37.770 1.00 27.13 165 ASP A CA 1
ATOM 789 C C . ASP A 1 89 ? 97.644 70.665 37.463 1.00 29.67 165 ASP A C 1
ATOM 790 O O . ASP A 1 89 ? 96.753 70.385 38.256 1.00 33.73 165 ASP A O 1
ATOM 795 N N . LEU A 1 90 ? 97.815 70.011 36.335 1.00 17.04 166 LEU A N 1
ATOM 796 C CA . LEU A 1 90 ? 96.937 68.866 36.074 1.00 28.67 166 LEU A CA 1
ATOM 797 C C . LEU A 1 90 ? 97.695 67.549 36.135 1.00 24.90 166 LEU A C 1
ATOM 798 O O . LEU A 1 90 ? 98.472 67.218 35.260 1.00 24.40 166 LEU A O 1
ATOM 803 N N . LEU A 1 91 ? 97.541 66.809 37.208 1.00 16.38 167 LEU A N 1
ATOM 804 C CA . LEU A 1 91 ? 98.317 65.567 37.294 1.00 23.75 167 LEU A CA 1
ATOM 805 C C . LEU A 1 91 ? 97.576 64.297 36.880 1.00 28.94 167 LEU A C 1
ATOM 806 O O . LEU A 1 91 ? 96.507 64.007 37.435 1.00 24.12 167 LEU A O 1
ATOM 811 N N . PRO A 1 92 ? 98.165 63.489 35.966 1.00 21.62 168 PRO A N 1
ATOM 812 C CA . PRO A 1 92 ? 97.473 62.248 35.628 1.00 22.69 168 PRO A CA 1
ATOM 813 C C . PRO A 1 92 ? 97.585 61.211 36.759 1.00 27.61 168 PRO A C 1
ATOM 814 O O . PRO A 1 92 ? 98.696 60.953 37.298 1.00 19.62 168 PRO A O 1
ATOM 818 N N . LEU A 1 93 ? 96.455 60.575 37.073 1.00 22.85 169 LEU A N 1
ATOM 819 C CA . LEU A 1 93 ? 96.409 59.554 38.160 1.00 25.97 169 LEU A CA 1
ATOM 820 C C . LEU A 1 93 ? 96.190 58.175 37.609 1.00 19.83 169 LEU A C 1
ATOM 821 O O . LEU A 1 93 ? 96.297 57.166 38.287 1.00 33.83 169 LEU A O 1
ATOM 826 N N . ASN A 1 94 ? 95.890 58.110 36.344 1.00 23.35 170 ASN A N 1
ATOM 827 C CA . ASN A 1 94 ? 95.480 56.860 35.761 1.00 24.77 170 ASN A CA 1
ATOM 828 C C . ASN A 1 94 ? 96.539 56.376 34.786 1.00 22.54 170 ASN A C 1
ATOM 829 O O . ASN A 1 94 ? 96.830 57.031 33.816 1.00 20.88 170 ASN A O 1
ATOM 834 N N . GLU A 1 95 ? 97.100 55.212 35.074 1.00 24.12 171 GLU A N 1
ATOM 835 C CA . GLU A 1 95 ? 98.272 54.658 34.372 1.00 26.16 171 GLU A CA 1
ATOM 836 C C . GLU A 1 95 ? 97.926 54.282 32.913 1.00 35.70 171 GLU A C 1
ATOM 837 O O . GLU A 1 95 ? 98.826 54.142 32.066 1.00 35.99 171 GLU A O 1
ATOM 843 N N . GLU A 1 96 ? 96.620 54.152 32.626 1.00 27.07 172 GLU A N 1
ATOM 844 C CA . GLU A 1 96 ? 96.118 53.838 31.302 1.00 28.23 172 GLU A CA 1
ATOM 845 C C . GLU A 1 96 ? 96.026 55.047 30.358 1.00 26.73 172 GLU A C 1
ATOM 846 O O . GLU A 1 96 ? 95.797 54.886 29.160 1.00 25.17 172 GLU A O 1
ATOM 852 N N . LEU A 1 97 ? 96.205 56.263 30.876 1.00 22.69 173 LEU A N 1
ATOM 853 C CA . LEU A 1 97 ? 96.285 57.416 29.952 1.00 24.26 173 LEU A CA 1
ATOM 854 C C . LEU A 1 97 ? 97.480 57.232 29.012 1.00 22.77 173 LEU A C 1
ATOM 855 O O . LEU A 1 97 ? 98.580 56.923 29.459 1.00 22.00 173 LEU A O 1
ATOM 860 N N . ASP A 1 98 ? 97.257 57.355 27.710 1.00 18.53 174 ASP A N 1
ATOM 861 C CA . ASP A 1 98 ? 98.316 57.061 26.763 1.00 24.04 174 ASP A CA 1
ATOM 862 C C . ASP A 1 98 ? 99.223 58.275 26.500 1.00 23.17 174 ASP A C 1
ATOM 863 O O . ASP A 1 98 ? 98.863 59.182 25.719 1.00 21.14 174 ASP A O 1
ATOM 868 N N . TYR A 1 99 ? 100.410 58.274 27.108 1.00 15.96 175 TYR A N 1
ATOM 869 C CA . TYR A 1 99 ? 101.344 59.373 26.868 1.00 17.18 175 TYR A CA 1
ATOM 870 C C . TYR A 1 99 ? 102.425 58.913 25.878 1.00 20.04 175 TYR A C 1
ATOM 871 O O . TYR A 1 99 ? 103.459 59.547 25.755 1.00 16.19 175 TYR A O 1
ATOM 880 N N . GLY A 1 100 ? 102.167 57.808 25.201 1.00 15.49 176 GLY A N 1
ATOM 881 C CA . GLY A 1 100 ? 102.951 57.350 24.068 1.00 21.18 176 GLY A CA 1
ATOM 882 C C . GLY A 1 100 ? 102.965 58.216 22.808 1.00 20.33 176 GLY A C 1
ATOM 883 O O . GLY A 1 100 ? 102.200 59.175 22.710 1.00 15.05 176 GLY A O 1
ATOM 884 N N . PHE A 1 101 ? 103.853 57.870 21.849 1.00 18.83 177 PHE A N 1
ATOM 885 C CA . PHE A 1 101 ? 104.122 58.673 20.618 1.00 14.97 177 PHE A CA 1
ATOM 886 C C . PHE A 1 101 ? 102.833 58.709 19.785 1.00 15.95 177 PHE A C 1
ATOM 887 O O . PHE A 1 101 ? 102.296 57.626 19.479 1.00 15.45 177 PHE A O 1
ATOM 895 N N . PRO A 1 102 ? 102.300 59.910 19.471 1.00 18.64 178 PRO A N 1
ATOM 896 C CA . PRO A 1 102 ? 100.902 59.836 18.953 1.00 18.50 178 PRO A CA 1
ATOM 897 C C . PRO A 1 102 ? 100.894 59.820 17.417 1.00 18.83 178 PRO A C 1
ATOM 898 O O . PRO A 1 102 ? 100.582 60.841 16.754 1.00 14.45 178 PRO A O 1
ATOM 902 N N . GLU A 1 103 ? 101.242 58.657 16.855 1.00 17.59 179 GLU A N 1
ATOM 903 C CA . GLU A 1 103 ? 101.610 58.591 15.427 1.00 18.72 179 GLU A CA 1
ATOM 904 C C . GLU A 1 103 ? 100.446 58.959 14.546 1.00 22.18 179 GLU A C 1
ATOM 905 O O . GLU A 1 103 ? 100.652 59.620 13.520 1.00 19.01 179 GLU A O 1
ATOM 911 N N . ALA A 1 104 ? 99.219 58.575 14.947 1.00 18.71 180 ALA A N 1
ATOM 912 C CA . ALA A 1 104 ? 98.079 58.772 14.034 1.00 19.78 180 ALA A CA 1
ATOM 913 C C . ALA A 1 104 ? 97.590 60.185 13.990 1.00 18.37 180 ALA A C 1
ATOM 914 O O . ALA A 1 104 ? 96.913 60.560 13.043 1.00 23.94 180 ALA A O 1
ATOM 916 N N . GLY A 1 105 ? 97.901 60.967 15.013 1.00 22.01 181 GLY A N 1
ATOM 917 C CA . GLY A 1 105 ? 97.329 62.317 15.155 1.00 16.03 181 GLY A CA 1
ATOM 918 C C . GLY A 1 105 ? 97.397 62.852 16.561 1.00 14.51 181 GLY A C 1
ATOM 919 O O . GLY A 1 105 ? 97.685 62.114 17.510 1.00 17.92 181 GLY A O 1
ATOM 920 N N . PRO A 1 106 ? 97.156 64.164 16.723 1.00 19.82 182 PRO A N 1
ATOM 921 C CA . PRO A 1 106 ? 97.270 64.726 18.086 1.00 12.71 182 PRO A CA 1
ATOM 922 C C . PRO A 1 106 ? 96.330 63.965 19.079 1.00 21.62 182 PRO A C 1
ATOM 923 O O . PRO A 1 106 ? 95.209 63.441 18.756 1.00 19.77 182 PRO A O 1
ATOM 927 N N . PHE A 1 107 ? 96.876 63.766 20.267 1.00 14.16 183 PHE A N 1
ATOM 928 C CA . PHE A 1 107 ? 96.234 62.946 21.283 1.00 16.87 183 PHE A CA 1
ATOM 929 C C . PHE A 1 107 ? 95.939 63.833 22.511 1.00 22.80 183 PHE A C 1
ATOM 930 O O . PHE A 1 107 ? 96.855 64.322 23.190 1.00 17.26 183 PHE A O 1
ATOM 938 N N . HIS A 1 108 ? 94.640 64.092 22.702 1.00 23.87 184 HIS A N 1
ATOM 939 C CA . HIS A 1 108 ? 94.129 64.919 23.808 1.00 20.88 184 HIS A CA 1
ATOM 940 C C . HIS A 1 108 ? 93.849 64.031 25.026 1.00 26.53 184 HIS A C 1
ATOM 941 O O . HIS A 1 108 ? 92.737 63.435 25.146 1.00 21.14 184 HIS A O 1
ATOM 948 N N . VAL A 1 109 ? 94.895 63.903 25.856 1.00 20.66 185 VAL A N 1
ATOM 949 C CA . VAL A 1 109 ? 94.869 63.253 27.140 1.00 23.64 185 VAL A CA 1
ATOM 950 C C . VAL A 1 109 ? 93.745 63.745 28.081 1.00 21.85 185 VAL A C 1
ATOM 951 O O . VAL A 1 109 ? 92.974 62.930 28.560 1.00 21.62 185 VAL A O 1
ATOM 955 N N . ALA A 1 110 ? 93.641 65.061 28.297 1.00 21.14 186 ALA A N 1
ATOM 956 C CA . ALA A 1 110 ? 92.659 65.643 29.238 1.00 22.95 186 ALA A CA 1
ATOM 957 C C . ALA A 1 110 ? 91.265 65.890 28.577 1.00 20.24 186 ALA A C 1
ATOM 958 O O . ALA A 1 110 ? 90.769 67.042 28.547 1.00 20.44 186 ALA A O 1
ATOM 960 N N . SER A 1 111 ? 90.668 64.835 28.047 1.00 24.49 187 SER A N 1
ATOM 961 C CA . SER A 1 111 ? 89.387 64.952 27.352 1.00 27.13 187 SER A CA 1
ATOM 962 C C . SER A 1 111 ? 88.278 65.494 28.291 1.00 34.56 187 SER A C 1
ATOM 963 O O . SER A 1 111 ? 88.359 65.340 29.541 1.00 20.42 187 SER A O 1
ATOM 966 N N . PRO A 1 112 ? 87.244 66.123 27.691 1.00 40.62 188 PRO A N 1
ATOM 967 C CA . PRO A 1 112 ? 86.189 66.746 28.495 1.00 39.32 188 PRO A CA 1
ATOM 968 C C . PRO A 1 112 ? 85.487 65.698 29.353 1.00 32.55 188 PRO A C 1
ATOM 969 O O . PRO A 1 112 ? 85.042 66.018 30.441 1.00 42.97 188 PRO A O 1
ATOM 973 N N . GLU A 1 113 ? 85.457 64.448 28.920 1.00 33.01 189 GLU A N 1
ATOM 974 C CA . GLU A 1 113 ? 84.834 63.424 29.748 1.00 40.61 189 GLU A CA 1
ATOM 975 C C . GLU A 1 113 ? 85.711 63.034 30.939 1.00 48.49 189 GLU A C 1
ATOM 976 O O . GLU A 1 113 ? 85.272 62.291 31.821 1.00 36.50 189 GLU A O 1
ATOM 982 N N . LEU A 1 114 ? 86.957 63.515 30.958 1.00 39.98 190 LEU A N 1
ATOM 983 C CA . LEU A 1 114 ? 87.922 63.117 31.994 1.00 40.41 190 LEU A CA 1
ATOM 984 C C . LEU A 1 114 ? 88.436 64.286 32.822 1.00 38.75 190 LEU A C 1
ATOM 985 O O . LEU A 1 114 ? 89.047 64.096 33.864 1.00 38.51 190 LEU A O 1
ATOM 990 N N . HIS A 1 115 ? 88.208 65.490 32.328 1.00 41.91 191 HIS A N 1
ATOM 991 C CA . HIS A 1 115 ? 88.731 66.672 32.967 1.00 46.24 191 HIS A CA 1
ATOM 992 C C . HIS A 1 115 ? 87.840 66.862 34.184 1.00 56.19 191 HIS A C 1
ATOM 993 O O . HIS A 1 115 ? 86.665 66.495 34.152 1.00 54.96 191 HIS A O 1
ATOM 1000 N N . PRO A 1 116 ? 88.416 67.381 35.282 1.00 62.00 192 PRO A N 1
ATOM 1001 C CA . PRO A 1 116 ? 87.609 67.682 36.478 1.00 54.91 192 PRO A CA 1
ATOM 1002 C C . PRO A 1 116 ? 86.659 68.898 36.333 1.00 61.94 192 PRO A C 1
ATOM 1003 O O . PRO A 1 116 ? 85.763 69.062 37.166 1.00 59.46 192 PRO A O 1
ATOM 1007 N N . LEU A 1 117 ? 86.832 69.699 35.281 1.00 62.40 193 LEU A N 1
ATOM 1008 C CA . LEU A 1 117 ? 86.042 70.911 35.064 1.00 55.21 193 LEU A CA 1
ATOM 1009 C C . LEU A 1 117 ? 85.410 70.978 33.689 1.00 66.70 193 LEU A C 1
ATOM 1010 O O . LEU A 1 117 ? 84.186 70.866 33.554 1.00 76.45 193 LEU A O 1
ATOM 1015 N N . TYR A 1 118 ? 86.262 71.191 32.680 1.00 62.83 194 TYR A N 1
ATOM 1016 C CA . TYR A 1 118 ? 85.853 71.504 31.308 1.00 58.92 194 TYR A CA 1
ATOM 1017 C C . TYR A 1 118 ? 85.185 70.325 30.610 1.00 67.82 194 TYR A C 1
ATOM 1018 O O . TYR A 1 118 ? 85.646 69.188 30.742 1.00 62.86 194 TYR A O 1
ATOM 1027 N N . HIS A 1 119 ? 84.115 70.582 29.852 1.00 69.45 195 HIS A N 1
ATOM 1028 C CA . HIS A 1 119 ? 83.288 69.474 29.359 1.00 63.28 195 HIS A CA 1
ATOM 1029 C C . HIS A 1 119 ? 82.723 69.565 27.925 1.00 64.06 195 HIS A C 1
ATOM 1030 O O . HIS A 1 119 ? 81.789 68.832 27.619 1.00 69.33 195 HIS A O 1
ATOM 1037 N N . TYR A 1 120 ? 83.290 70.398 27.039 1.00 63.28 196 TYR A N 1
ATOM 1038 C CA . TYR A 1 120 ? 82.759 70.539 25.654 1.00 63.17 196 TYR A CA 1
ATOM 1039 C C . TYR A 1 120 ? 83.568 69.916 24.486 1.00 61.44 196 TYR A C 1
ATOM 1040 O O . TYR A 1 120 ? 84.782 70.068 24.401 1.00 56.81 196 TYR A O 1
ATOM 1049 N N . LYS A 1 121 ? 82.856 69.272 23.567 1.00 54.14 197 LYS A N 1
ATOM 1050 C CA . LYS A 1 121 ? 83.427 68.397 22.534 1.00 58.68 197 LYS A CA 1
ATOM 1051 C C . LYS A 1 121 ? 84.769 68.819 21.902 1.00 59.08 197 LYS A C 1
ATOM 1052 O O . LYS A 1 121 ? 85.655 67.975 21.688 1.00 54.61 197 LYS A O 1
ATOM 1058 N N . THR A 1 122 ? 84.913 70.110 21.596 1.00 54.88 198 THR A N 1
ATOM 1059 C CA . THR A 1 122 ? 86.161 70.627 21.023 1.00 58.19 198 THR A CA 1
ATOM 1060 C C . THR A 1 122 ? 87.108 71.351 22.045 1.00 48.11 198 THR A C 1
ATOM 1061 O O . THR A 1 122 ? 87.984 72.123 21.623 1.00 48.48 198 THR A O 1
ATOM 1065 N N . TYR A 1 123 ? 86.912 71.119 23.353 1.00 43.45 199 TYR A N 1
ATOM 1066 C CA . TYR A 1 123 ? 87.912 71.473 24.387 1.00 45.43 199 TYR A CA 1
ATOM 1067 C C . TYR A 1 123 ? 89.168 70.682 24.091 1.00 37.97 199 TYR A C 1
ATOM 1068 O O . TYR A 1 123 ? 89.143 69.468 24.043 1.00 33.62 199 TYR A O 1
ATOM 1077 N N . VAL A 1 124 ? 90.256 71.416 23.951 1.00 31.54 200 VAL A N 1
ATOM 1078 C CA . VAL A 1 124 ? 91.520 70.966 23.409 1.00 40.32 200 VAL A CA 1
ATOM 1079 C C . VAL A 1 124 ? 92.663 71.261 24.451 1.00 40.52 200 VAL A C 1
ATOM 1080 O O . VAL A 1 124 ? 93.852 70.984 24.222 1.00 31.06 200 VAL A O 1
ATOM 1084 N N . GLY A 1 125 ? 92.301 71.772 25.631 1.00 34.87 201 GLY A N 1
ATOM 1085 C CA . GLY A 1 125 ? 93.321 72.216 26.582 1.00 25.51 201 GLY A CA 1
ATOM 1086 C C . GLY A 1 125 ? 93.826 71.221 27.620 1.00 20.20 201 GLY A C 1
ATOM 1087 O O . GLY A 1 125 ? 93.493 70.035 27.598 1.00 23.31 201 GLY A O 1
ATOM 1088 N N . GLY A 1 126 ? 94.618 71.720 28.561 1.00 20.33 202 GLY A N 1
ATOM 1089 C CA . GLY A 1 126 ? 95.148 70.903 29.635 1.00 21.14 202 GLY A CA 1
ATOM 1090 C C . GLY A 1 126 ? 96.396 70.085 29.294 1.00 23.79 202 GLY A C 1
ATOM 1091 O O . GLY A 1 126 ? 97.507 70.417 29.723 1.00 18.97 202 GLY A O 1
ATOM 1092 N N . ILE A 1 127 ? 96.198 68.996 28.575 1.00 15.39 203 ILE A N 1
ATOM 1093 C CA . ILE A 1 127 ? 97.274 68.087 28.184 1.00 17.87 203 ILE A CA 1
ATOM 1094 C C . ILE A 1 127 ? 96.984 67.617 26.718 1.00 21.97 203 ILE A C 1
ATOM 1095 O O . ILE A 1 127 ? 95.950 66.955 26.411 1.00 20.30 203 ILE A O 1
ATOM 1100 N N . LEU A 1 128 ? 97.870 67.983 25.803 1.00 14.65 204 LEU A N 1
ATOM 1101 C CA . LEU A 1 128 ? 97.693 67.660 24.377 1.00 18.65 204 LEU A CA 1
ATOM 1102 C C . LEU A 1 128 ? 99.087 67.245 23.839 1.00 19.56 204 LEU A C 1
ATOM 1103 O O . LEU A 1 128 ? 100.019 68.044 23.931 1.00 12.59 204 LEU A O 1
ATOM 1108 N N . LEU A 1 129 ? 99.170 66.045 23.245 1.00 14.68 205 LEU A N 1
ATOM 1109 C CA . LEU A 1 129 ? 100.406 65.455 22.706 1.00 18.60 205 LEU A CA 1
ATOM 1110 C C . LEU A 1 129 ? 100.368 65.497 21.166 1.00 19.98 205 LEU A C 1
ATOM 1111 O O . LEU A 1 129 ? 99.336 65.118 20.572 1.00 16.16 205 LEU A O 1
ATOM 1116 N N . LEU A 1 130 ? 101.424 66.000 20.547 1.00 6.94 206 LEU A N 1
ATOM 1117 C CA . LEU A 1 130 ? 101.590 65.899 19.113 1.00 12.87 206 LEU A CA 1
ATOM 1118 C C . LEU A 1 130 ? 103.039 65.477 18.818 1.00 16.24 206 LEU A C 1
ATOM 1119 O O . LEU A 1 130 ? 103.978 65.926 19.515 1.00 12.09 206 LEU A O 1
ATOM 1124 N N . SER A 1 131 ? 103.195 64.756 17.713 1.00 12.65 207 SER A N 1
ATOM 1125 C CA . SER A 1 131 ? 104.499 64.429 17.129 1.00 17.69 207 SER A CA 1
ATOM 1126 C C . SER A 1 131 ? 105.065 65.755 16.711 1.00 14.18 207 SER A C 1
ATOM 1127 O O . SER A 1 131 ? 104.291 66.702 16.443 1.00 12.98 207 SER A O 1
ATOM 1130 N N . LYS A 1 132 ? 106.381 65.893 16.728 1.00 8.94 208 LYS A N 1
ATOM 1131 C CA . LYS A 1 132 ? 106.929 67.199 16.310 1.00 14.43 208 LYS A CA 1
ATOM 1132 C C . LYS A 1 132 ? 106.528 67.520 14.840 1.00 19.07 208 LYS A C 1
ATOM 1133 O O . LYS A 1 132 ? 106.284 68.669 14.482 1.00 16.09 208 LYS A O 1
ATOM 1139 N N . GLN A 1 133 ? 106.442 66.481 14.003 1.00 15.62 209 GLN A N 1
ATOM 1140 C CA . GLN A 1 133 ? 106.051 66.665 12.597 1.00 16.78 209 GLN A CA 1
ATOM 1141 C C . GLN A 1 133 ? 104.634 67.286 12.493 1.00 13.84 209 GLN A C 1
ATOM 1142 O O . GLN A 1 133 ? 104.401 68.254 11.716 1.00 16.17 209 GLN A O 1
ATOM 1148 N N . HIS A 1 134 ? 103.726 66.786 13.322 1.00 11.52 210 HIS A N 1
ATOM 1149 C CA . HIS A 1 134 ? 102.368 67.324 13.302 1.00 13.36 210 HIS A CA 1
ATOM 1150 C C . HIS A 1 134 ? 102.285 68.722 13.836 1.00 14.34 210 HIS A C 1
ATOM 1151 O O . HIS A 1 134 ? 101.518 69.533 13.334 1.00 15.19 210 HIS A O 1
ATOM 1158 N N . TYR A 1 135 ? 103.076 69.010 14.851 1.00 12.76 211 TYR A N 1
ATOM 1159 C CA . TYR A 1 135 ? 103.063 70.356 15.446 1.00 16.05 211 TYR A CA 1
ATOM 1160 C C . TYR A 1 135 ? 103.587 71.322 14.374 1.00 17.56 211 TYR A C 1
ATOM 1161 O O . TYR A 1 135 ? 103.016 72.409 14.168 1.00 19.57 211 TYR A O 1
ATOM 1170 N N . ARG A 1 136 ? 104.698 70.968 13.715 1.00 15.88 212 ARG A N 1
ATOM 1171 C CA . ARG A 1 136 ? 105.219 71.764 12.586 1.00 14.77 212 ARG A CA 1
ATOM 1172 C C . ARG A 1 136 ? 104.185 71.872 11.442 1.00 16.73 212 ARG A C 1
ATOM 1173 O O . ARG A 1 136 ? 104.008 72.927 10.876 1.00 14.73 212 ARG A O 1
ATOM 1181 N N . LEU A 1 137 ? 103.512 70.767 11.110 1.00 15.79 213 LEU A N 1
ATOM 1182 C CA . LEU A 1 137 ? 102.454 70.804 10.090 1.00 15.54 213 LEU A CA 1
ATOM 1183 C C . LEU A 1 137 ? 101.382 71.871 10.386 1.00 21.07 213 LEU A C 1
ATOM 1184 O O . LEU A 1 137 ? 100.878 72.484 9.466 1.00 18.02 213 LEU A O 1
ATOM 1189 N N . CYS A 1 138 ? 101.147 72.156 11.669 1.00 17.58 214 CYS A N 1
ATOM 1190 C CA . CYS A 1 138 ? 100.125 73.091 12.100 1.00 16.28 214 CYS A CA 1
ATOM 1191 C C . CYS A 1 138 ? 100.659 74.500 12.180 1.00 19.06 214 CYS A C 1
ATOM 1192 O O . CYS A 1 138 ? 99.884 75.411 12.396 1.00 19.48 214 CYS A O 1
ATOM 1195 N N . ASN A 1 139 ? 101.962 74.693 11.970 1.00 16.05 215 ASN A N 1
ATOM 1196 C CA . ASN A 1 139 ? 102.623 75.964 12.280 1.00 15.61 215 ASN A CA 1
ATOM 1197 C C . ASN A 1 139 ? 102.460 76.327 13.738 1.00 16.42 215 ASN A C 1
ATOM 1198 O O . ASN A 1 139 ? 102.368 77.519 14.117 1.00 12.49 215 ASN A O 1
ATOM 1203 N N . GLY A 1 140 ? 102.432 75.283 14.577 1.00 12.34 216 GLY A N 1
ATOM 1204 C CA . GLY A 1 140 ? 102.470 75.530 15.986 1.00 12.76 216 GLY A CA 1
ATOM 1205 C C . GLY A 1 140 ? 101.200 76.307 16.390 1.00 21.79 216 GLY A C 1
ATOM 1206 O O . GLY A 1 140 ? 100.138 76.190 15.735 1.00 14.22 216 GLY A O 1
ATOM 1207 N N . MET A 1 141 ? 101.311 77.083 17.455 1.00 13.58 217 MET A N 1
ATOM 1208 C CA . MET A 1 141 ? 100.131 77.815 17.943 1.00 25.87 217 MET A CA 1
ATOM 1209 C C . MET A 1 141 ? 100.180 79.296 17.551 1.00 18.99 217 MET A C 1
ATOM 1210 O O . MET A 1 141 ? 101.277 79.836 17.284 1.00 17.75 217 MET A O 1
ATOM 1215 N N . SER A 1 142 ? 99.021 79.965 17.560 1.00 16.82 218 SER A N 1
ATOM 1216 C CA . SER A 1 142 ? 99.003 81.424 17.366 1.00 19.47 218 SER A CA 1
ATOM 1217 C C . SER A 1 142 ? 99.768 82.149 18.488 1.00 18.49 218 SER A C 1
ATOM 1218 O O . SER A 1 142 ? 99.582 81.843 19.671 1.00 19.26 218 SER A O 1
ATOM 1221 N N . ASN A 1 143 ? 100.628 83.094 18.135 1.00 14.98 219 ASN A N 1
ATOM 1222 C CA . ASN A 1 143 ? 101.259 83.924 19.151 1.00 15.81 219 ASN A CA 1
ATOM 1223 C C . ASN A 1 143 ? 100.427 85.144 19.541 1.00 27.14 219 ASN A C 1
ATOM 1224 O O . ASN A 1 143 ? 100.812 85.928 20.436 1.00 23.08 219 ASN A O 1
ATOM 1229 N N . ARG A 1 144 ? 99.318 85.352 18.842 1.00 24.58 220 ARG A N 1
ATOM 1230 C CA . ARG A 1 144 ? 98.732 86.699 18.862 1.00 36.69 220 ARG A CA 1
ATOM 1231 C C . ARG A 1 144 ? 97.774 87.003 20.005 1.00 31.24 220 ARG A C 1
ATOM 1232 O O . ARG A 1 144 ? 97.482 88.164 20.217 1.00 32.54 220 ARG A O 1
ATOM 1240 N N . PHE A 1 145 ? 97.296 85.965 20.699 1.00 29.02 221 PHE A N 1
ATOM 1241 C CA . PHE A 1 145 ? 96.278 86.089 21.734 1.00 32.54 221 PHE A CA 1
ATOM 1242 C C . PHE A 1 145 ? 96.695 86.872 22.990 1.00 34.03 221 PHE A C 1
ATOM 1243 O O . PHE A 1 145 ? 95.875 87.586 23.560 1.00 27.57 221 PHE A O 1
ATOM 1251 N N . TRP A 1 146 ? 97.962 86.739 23.392 1.00 23.48 222 TRP A N 1
ATOM 1252 C CA . TRP A 1 146 ? 98.467 87.286 24.635 1.00 23.58 222 TRP A CA 1
ATOM 1253 C C . TRP A 1 146 ? 97.591 87.069 25.860 1.00 26.03 222 TRP A C 1
ATOM 1254 O O . TRP A 1 146 ? 97.489 87.939 26.717 1.00 24.63 222 TRP A O 1
ATOM 1265 N N . GLY A 1 147 ? 96.984 85.891 25.971 1.00 27.14 223 GLY A N 1
ATOM 1266 C CA . GLY A 1 147 ? 96.225 85.578 27.160 1.00 29.73 223 GLY A CA 1
ATOM 1267 C C . GLY A 1 147 ? 94.730 85.847 26.935 1.00 39.41 223 GLY A C 1
ATOM 1268 O O . GLY A 1 147 ? 93.920 85.373 27.708 1.00 38.79 223 GLY A O 1
ATOM 1269 N N . TRP A 1 148 ? 94.361 86.583 25.878 1.00 32.30 224 TRP A N 1
ATOM 1270 C CA A TRP A 1 148 ? 92.955 86.855 25.577 0.51 33.75 224 TRP A CA 1
ATOM 1271 C CA B TRP A 1 148 ? 92.944 86.826 25.609 0.49 33.75 224 TRP A CA 1
ATOM 1272 C C . TRP A 1 148 ? 92.392 85.796 24.643 1.00 33.02 224 TRP A C 1
ATOM 1273 O O . TRP A 1 148 ? 93.136 85.098 23.995 1.00 38.95 224 TRP A O 1
ATOM 1294 N N . GLY A 1 149 ? 91.062 85.707 24.572 1.00 39.98 225 GLY A N 1
ATOM 1295 C CA . GLY A 1 149 ? 90.361 84.773 23.700 1.00 38.59 225 GLY A CA 1
ATOM 1296 C C . GLY A 1 149 ? 90.584 83.308 24.044 1.00 35.98 225 GLY A C 1
ATOM 1297 O O . GLY A 1 149 ? 90.892 82.990 25.190 1.00 36.78 225 GLY A O 1
ATOM 1298 N N . ARG A 1 150 ? 90.447 82.436 23.041 1.00 34.03 226 ARG A N 1
ATOM 1299 C CA . ARG A 1 150 ? 90.644 80.986 23.193 1.00 39.19 226 ARG A CA 1
ATOM 1300 C C . ARG A 1 150 ? 91.738 80.413 22.240 1.00 33.62 226 ARG A C 1
ATOM 1301 O O . ARG A 1 150 ? 91.443 79.870 21.151 1.00 30.25 226 ARG A O 1
ATOM 1309 N N . GLU A 1 151 ? 92.991 80.543 22.655 1.00 28.58 227 GLU A N 1
ATOM 1310 C CA . GLU A 1 151 ? 94.098 80.115 21.820 1.00 29.32 227 GLU A CA 1
ATOM 1311 C C . GLU A 1 151 ? 94.041 78.638 21.564 1.00 27.53 227 GLU A C 1
ATOM 1312 O O . GLU A 1 151 ? 94.496 78.214 20.525 1.00 32.31 227 GLU A O 1
ATOM 1318 N N . ASP A 1 152 ? 93.444 77.862 22.477 1.00 27.17 228 ASP A N 1
ATOM 1319 C CA . ASP A 1 152 ? 93.252 76.437 22.253 1.00 17.54 228 ASP A CA 1
ATOM 1320 C C . ASP A 1 152 ? 92.275 76.044 21.131 1.00 34.38 228 ASP A C 1
ATOM 1321 O O . ASP A 1 152 ? 92.569 75.145 20.326 1.00 27.28 228 ASP A O 1
ATOM 1326 N N . ASP A 1 153 ? 91.111 76.691 21.071 1.00 33.13 229 ASP A N 1
ATOM 1327 C CA . ASP A 1 153 ? 90.191 76.396 19.991 1.00 28.23 229 ASP A CA 1
ATOM 1328 C C . ASP A 1 153 ? 90.772 76.831 18.686 1.00 19.72 229 ASP A C 1
ATOM 1329 O O . ASP A 1 153 ? 90.460 76.242 17.674 1.00 28.73 229 ASP A O 1
ATOM 1334 N N . GLU A 1 154 ? 91.573 77.897 18.676 1.00 26.96 230 GLU A N 1
ATOM 1335 C CA . GLU A 1 154 ? 92.177 78.293 17.408 1.00 25.30 230 GLU A CA 1
ATOM 1336 C C . GLU A 1 154 ? 93.132 77.148 17.015 1.00 23.08 230 GLU A C 1
ATOM 1337 O O . GLU A 1 154 ? 93.301 76.838 15.834 1.00 24.26 230 GLU A O 1
ATOM 1343 N N . PHE A 1 155 ? 93.741 76.508 18.016 1.00 25.78 231 PHE A N 1
ATOM 1344 C CA . PHE A 1 155 ? 94.691 75.414 17.739 1.00 21.81 231 PHE A CA 1
ATOM 1345 C C . PHE A 1 155 ? 93.927 74.234 17.160 1.00 24.33 231 PHE A C 1
ATOM 1346 O O . PHE A 1 155 ? 94.347 73.620 16.149 1.00 23.49 231 PHE A O 1
ATOM 1354 N N . TYR A 1 156 ? 92.782 73.924 17.777 1.00 20.04 232 TYR A N 1
ATOM 1355 C CA . TYR A 1 156 ? 91.943 72.900 17.205 1.00 25.19 232 TYR A CA 1
ATOM 1356 C C . TYR A 1 156 ? 91.638 73.182 15.706 1.00 24.37 232 TYR A C 1
ATOM 1357 O O . TYR A 1 156 ? 91.723 72.289 14.893 1.00 23.52 232 TYR A O 1
ATOM 1366 N N A ARG A 1 157 ? 91.325 74.429 15.353 0.47 22.85 233 ARG A N 1
ATOM 1367 N N B ARG A 1 157 ? 91.325 74.430 15.351 0.53 22.83 233 ARG A N 1
ATOM 1368 C CA A ARG A 1 157 ? 91.133 74.791 13.945 0.47 25.31 233 ARG A CA 1
ATOM 1369 C CA B ARG A 1 157 ? 91.142 74.782 13.940 0.53 25.30 233 ARG A CA 1
ATOM 1370 C C A ARG A 1 157 ? 92.369 74.551 13.041 0.47 24.16 233 ARG A C 1
ATOM 1371 C C B ARG A 1 157 ? 92.375 74.501 13.053 0.53 24.15 233 ARG A C 1
ATOM 1372 O O A ARG A 1 157 ? 92.235 74.150 11.889 0.47 24.49 233 ARG A O 1
ATOM 1373 O O B ARG A 1 157 ? 92.246 74.025 11.924 0.53 24.53 233 ARG A O 1
ATOM 1388 N N . ARG A 1 158 ? 93.566 74.802 13.562 1.00 24.31 234 ARG A N 1
ATOM 1389 C CA . ARG A 1 158 ? 94.790 74.493 12.841 1.00 23.71 234 ARG A CA 1
ATOM 1390 C C . ARG A 1 158 ? 94.912 72.980 12.621 1.00 17.47 234 ARG A C 1
ATOM 1391 O O . ARG A 1 158 ? 95.230 72.564 11.535 1.00 17.98 234 ARG A O 1
ATOM 1399 N N . ILE A 1 159 ? 94.613 72.174 13.635 1.00 16.87 235 ILE A N 1
ATOM 1400 C CA . ILE A 1 159 ? 94.703 70.730 13.513 1.00 20.51 235 ILE A CA 1
ATOM 1401 C C . ILE A 1 159 ? 93.808 70.138 12.382 1.00 23.86 235 ILE A C 1
ATOM 1402 O O . ILE A 1 159 ? 94.246 69.295 11.577 1.00 17.27 235 ILE A O 1
ATOM 1407 N N . LYS A 1 160 ? 92.557 70.594 12.348 1.00 24.43 236 LYS A N 1
ATOM 1408 C CA . LYS A 1 160 ? 91.595 70.116 11.363 1.00 27.75 236 LYS A CA 1
ATOM 1409 C C . LYS A 1 160 ? 91.976 70.666 10.008 1.00 21.23 236 LYS A C 1
ATOM 1410 O O . LYS A 1 160 ? 91.957 69.954 9.022 1.00 26.97 236 LYS A O 1
ATOM 1416 N N . GLY A 1 161 ? 92.412 71.921 9.976 1.00 19.03 237 GLY A N 1
ATOM 1417 C CA . GLY A 1 161 ? 92.792 72.510 8.712 1.00 21.16 237 GLY A CA 1
ATOM 1418 C C . GLY A 1 161 ? 94.000 71.847 8.104 1.00 29.22 237 GLY A C 1
ATOM 1419 O O . GLY A 1 161 ? 94.224 71.939 6.880 1.00 24.68 237 GLY A O 1
ATOM 1420 N N . ALA A 1 162 ? 94.781 71.149 8.931 1.00 25.25 238 ALA A N 1
ATOM 1421 C CA . ALA A 1 162 ? 96.023 70.567 8.454 1.00 18.88 238 ALA A CA 1
ATOM 1422 C C . ALA A 1 162 ? 95.751 69.152 7.985 1.00 22.64 238 ALA A C 1
ATOM 1423 O O . ALA A 1 162 ? 96.659 68.486 7.520 1.00 22.28 238 ALA A O 1
ATOM 1425 N N . GLY A 1 163 ? 94.503 68.691 8.136 1.00 17.76 239 GLY A N 1
ATOM 1426 C CA . GLY A 1 163 ? 94.131 67.381 7.654 1.00 18.02 239 GLY A CA 1
ATOM 1427 C C . GLY A 1 163 ? 94.191 66.308 8.718 1.00 22.63 239 GLY A C 1
ATOM 1428 O O . GLY A 1 163 ? 94.006 65.096 8.480 1.00 18.12 239 GLY A O 1
ATOM 1429 N N . LEU A 1 164 ? 94.526 66.748 9.917 1.00 17.85 240 LEU A N 1
ATOM 1430 C CA . LEU A 1 164 ? 94.740 65.817 10.994 1.00 23.28 240 LEU A CA 1
ATOM 1431 C C . LEU A 1 164 ? 93.420 65.587 11.700 1.00 24.12 240 LEU A C 1
ATOM 1432 O O . LEU A 1 164 ? 92.539 66.453 11.664 1.00 19.96 240 LEU A O 1
ATOM 1437 N N . GLN A 1 165 ? 93.301 64.447 12.378 1.00 20.76 241 GLN A N 1
ATOM 1438 C CA . GLN A 1 165 ? 92.211 64.321 13.324 1.00 29.03 241 GLN A CA 1
ATOM 1439 C C . GLN A 1 165 ? 92.719 64.225 14.768 1.00 29.60 241 GLN A C 1
ATOM 1440 O O . GLN A 1 165 ? 93.906 64.021 15.024 1.00 23.12 241 GLN A O 1
ATOM 1446 N N . LEU A 1 166 ? 91.820 64.454 15.703 1.00 27.87 242 LEU A N 1
ATOM 1447 C CA . LEU A 1 166 ? 92.165 64.455 17.117 1.00 28.33 242 LEU A CA 1
ATOM 1448 C C . LEU A 1 166 ? 91.712 63.154 17.705 1.00 33.45 242 LEU A C 1
ATOM 1449 O O . LEU A 1 166 ? 90.657 62.670 17.331 1.00 35.49 242 LEU A O 1
ATOM 1454 N N . PHE A 1 167 ? 92.497 62.586 18.624 1.00 21.02 243 PHE A N 1
ATOM 1455 C CA . PHE A 1 167 ? 92.113 61.335 19.257 1.00 18.96 243 PHE A CA 1
ATOM 1456 C C . PHE A 1 167 ? 92.104 61.608 20.748 1.00 23.86 243 PHE A C 1
ATOM 1457 O O . PHE A 1 167 ? 92.709 62.605 21.257 1.00 21.70 243 PHE A O 1
ATOM 1465 N N . ARG A 1 168 ? 91.423 60.713 21.451 1.00 24.78 244 ARG A N 1
ATOM 1466 C CA . ARG A 1 168 ? 91.200 60.851 22.884 1.00 21.71 244 ARG A CA 1
ATOM 1467 C C . ARG A 1 168 ? 91.251 59.493 23.566 1.00 21.87 244 ARG A C 1
ATOM 1468 O O . ARG A 1 168 ? 91.057 58.476 22.927 1.00 27.74 244 ARG A O 1
ATOM 1476 N N . PRO A 1 169 ? 91.569 59.480 24.861 1.00 24.71 245 PRO A N 1
ATOM 1477 C CA . PRO A 1 169 ? 91.586 58.213 25.581 1.00 28.58 245 PRO A CA 1
ATOM 1478 C C . PRO A 1 169 ? 90.242 57.412 25.385 1.00 28.01 245 PRO A C 1
ATOM 1479 O O . PRO A 1 169 ? 89.167 58.007 25.409 1.00 30.93 245 PRO A O 1
ATOM 1483 N N . SER A 1 170 ? 90.314 56.110 25.174 1.00 24.38 246 SER A N 1
ATOM 1484 C CA . SER A 1 170 ? 89.096 55.302 25.199 1.00 35.76 246 SER A CA 1
ATOM 1485 C C . SER A 1 170 ? 89.171 54.254 26.295 1.00 31.72 246 SER A C 1
ATOM 1486 O O . SER A 1 170 ? 90.244 53.794 26.627 1.00 31.35 246 SER A O 1
ATOM 1489 N N . GLY A 1 171 ? 88.035 53.880 26.871 1.00 37.33 247 GLY A N 1
ATOM 1490 C CA . GLY A 1 171 ? 88.038 52.821 27.870 1.00 34.84 247 GLY A CA 1
ATOM 1491 C C . GLY A 1 171 ? 88.511 53.239 29.253 1.00 36.65 247 GLY A C 1
ATOM 1492 O O . GLY A 1 171 ? 88.761 52.404 30.109 1.00 36.65 247 GLY A O 1
ATOM 1493 N N . ILE A 1 172 ? 88.629 54.542 29.477 1.00 39.72 248 ILE A N 1
ATOM 1494 C CA . ILE A 1 172 ? 89.020 55.027 30.786 1.00 34.79 248 ILE A CA 1
ATOM 1495 C C . ILE A 1 172 ? 87.821 55.102 31.730 1.00 38.53 248 ILE A C 1
ATOM 1496 O O . ILE A 1 172 ? 86.832 55.785 31.441 1.00 38.46 248 ILE A O 1
ATOM 1501 N N . THR A 1 173 ? 87.946 54.479 32.892 1.00 36.20 249 THR A N 1
ATOM 1502 C CA . THR A 1 173 ? 86.786 54.317 33.782 1.00 42.77 249 THR A CA 1
ATOM 1503 C C . THR A 1 173 ? 86.790 55.176 35.039 1.00 43.03 249 THR A C 1
ATOM 1504 O O . THR A 1 173 ? 85.845 55.137 35.815 1.00 41.20 249 THR A O 1
ATOM 1508 N N . THR A 1 174 ? 87.871 55.911 35.282 1.00 39.24 250 THR A N 1
ATOM 1509 C CA . THR A 1 174 ? 87.927 56.806 36.437 1.00 31.64 250 THR A CA 1
ATOM 1510 C C . THR A 1 174 ? 87.255 57.968 35.843 1.00 33.24 250 THR A C 1
ATOM 1511 O O . THR A 1 174 ? 86.949 57.938 34.657 1.00 50.09 250 THR A O 1
ATOM 1515 N N . GLY A 1 175 ? 86.945 59.019 36.560 1.00 38.36 251 GLY A N 1
ATOM 1516 C CA . GLY A 1 175 ? 86.071 59.906 35.802 1.00 37.07 251 GLY A CA 1
ATOM 1517 C C . GLY A 1 175 ? 86.631 61.267 35.861 1.00 43.18 251 GLY A C 1
ATOM 1518 O O . GLY A 1 175 ? 87.639 61.567 35.212 1.00 38.67 251 GLY A O 1
ATOM 1519 N N . TYR A 1 176 ? 86.005 62.081 36.696 1.00 39.96 252 TYR A N 1
ATOM 1520 C CA . TYR A 1 176 ? 86.575 63.365 37.034 1.00 40.16 252 TYR A CA 1
ATOM 1521 C C . TYR A 1 176 ? 87.645 63.155 38.105 1.00 29.36 252 TYR A C 1
ATOM 1522 O O . TYR A 1 176 ? 88.153 64.096 38.705 1.00 40.66 252 TYR A O 1
ATOM 1531 N N . LYS A 1 177 ? 87.960 61.895 38.336 1.00 30.49 253 LYS A N 1
ATOM 1532 C CA A LYS A 1 177 ? 89.065 61.574 39.221 0.51 31.29 253 LYS A CA 1
ATOM 1533 C CA B LYS A 1 177 ? 88.995 61.413 39.240 0.49 31.40 253 LYS A CA 1
ATOM 1534 C C . LYS A 1 177 ? 90.194 60.881 38.442 1.00 27.89 253 LYS A C 1
ATOM 1535 O O . LYS A 1 177 ? 91.074 60.220 39.000 1.00 32.58 253 LYS A O 1
ATOM 1546 N N . THR A 1 178 ? 90.187 61.083 37.136 1.00 28.13 254 THR A N 1
ATOM 1547 C CA . THR A 1 178 ? 91.302 60.676 36.279 1.00 29.53 254 THR A CA 1
ATOM 1548 C C . THR A 1 178 ? 92.596 61.508 36.522 1.00 23.12 254 THR A C 1
ATOM 1549 O O . THR A 1 178 ? 93.688 60.951 36.598 1.00 27.51 254 THR A O 1
ATOM 1553 N N . PHE A 1 179 ? 92.434 62.816 36.686 1.00 25.45 255 PHE A N 1
ATOM 1554 C CA . PHE A 1 179 ? 93.489 63.742 37.057 1.00 27.03 255 PHE A CA 1
ATOM 1555 C C . PHE A 1 179 ? 93.310 64.273 38.465 1.00 32.24 255 PHE A C 1
ATOM 1556 O O . PHE A 1 179 ? 92.185 64.256 38.979 1.00 26.87 255 PHE A O 1
ATOM 1564 N N . ARG A 1 180 ? 94.419 64.710 39.074 1.00 24.10 256 ARG A N 1
ATOM 1565 C CA A ARG A 1 180 ? 94.406 65.584 40.245 0.54 29.43 256 ARG A CA 1
ATOM 1566 C CA B ARG A 1 180 ? 94.345 65.585 40.228 0.46 29.41 256 ARG A CA 1
ATOM 1567 C C . ARG A 1 180 ? 94.584 67.032 39.737 1.00 34.46 256 ARG A C 1
ATOM 1568 O O . ARG A 1 180 ? 95.543 67.340 39.020 1.00 29.62 256 ARG A O 1
ATOM 1583 N N . HIS A 1 181 ? 93.681 67.935 40.075 1.00 30.68 257 HIS A N 1
ATOM 1584 C CA . HIS A 1 181 ? 93.816 69.297 39.602 1.00 27.77 257 HIS A CA 1
ATOM 1585 C C . HIS A 1 181 ? 94.236 70.035 40.862 1.00 39.05 257 HIS A C 1
ATOM 1586 O O . HIS A 1 181 ? 93.511 70.024 41.855 1.00 39.32 257 HIS A O 1
ATOM 1593 N N . LEU A 1 182 ? 95.453 70.581 40.844 1.00 36.36 258 LEU A N 1
ATOM 1594 C CA . LEU A 1 182 ? 96.039 71.352 41.946 1.00 39.49 258 LEU A CA 1
ATOM 1595 C C . LEU A 1 182 ? 95.492 72.779 41.937 1.00 45.61 258 LEU A C 1
ATOM 1596 O O . LEU A 1 182 ? 95.318 73.366 40.871 1.00 44.98 258 LEU A O 1
ATOM 1601 N N . HIS A 1 183 ? 95.226 73.358 43.102 1.00 64.28 259 HIS A N 1
ATOM 1602 C CA . HIS A 1 183 ? 94.682 74.726 43.110 1.00 65.38 259 HIS A CA 1
ATOM 1603 C C . HIS A 1 183 ? 94.994 75.525 44.363 1.00 65.27 259 HIS A C 1
ATOM 1604 O O . HIS A 1 183 ? 95.820 76.433 44.323 1.00 73.12 259 HIS A O 1
ATOM 1611 N N . PHE A 1 203 ? 88.332 85.919 20.575 1.00 38.26 279 PHE A N 1
ATOM 1612 C CA . PHE A 1 203 ? 89.167 87.073 20.227 1.00 45.51 279 PHE A CA 1
ATOM 1613 C C . PHE A 1 203 ? 89.631 86.895 18.783 1.00 57.44 279 PHE A C 1
ATOM 1614 O O . PHE A 1 203 ? 90.382 85.962 18.477 1.00 60.38 279 PHE A O 1
ATOM 1622 N N . LYS A 1 204 ? 89.175 87.784 17.899 1.00 56.27 280 LYS A N 1
ATOM 1623 C CA . LYS A 1 204 ? 89.499 87.698 16.470 1.00 61.39 280 LYS A CA 1
ATOM 1624 C C . LYS A 1 204 ? 90.807 88.428 16.103 1.00 62.61 280 LYS A C 1
ATOM 1625 O O . LYS A 1 204 ? 90.795 89.614 15.723 1.00 63.84 280 LYS A O 1
ATOM 1631 N N . VAL A 1 205 ? 91.923 87.709 16.232 1.00 58.76 281 VAL A N 1
ATOM 1632 C CA . VAL A 1 205 ? 93.240 88.162 15.771 1.00 45.53 281 VAL A CA 1
ATOM 1633 C C . VAL A 1 205 ? 93.437 87.674 14.331 1.00 46.98 281 VAL A C 1
ATOM 1634 O O . VAL A 1 205 ? 92.680 86.811 13.858 1.00 45.04 281 VAL A O 1
ATOM 1638 N N . ASP A 1 206 ? 94.437 88.226 13.638 1.00 54.15 282 ASP A N 1
ATOM 1639 C CA . ASP A 1 206 ? 94.919 87.676 12.360 1.00 55.15 282 ASP A CA 1
ATOM 1640 C C . ASP A 1 206 ? 95.274 86.186 12.539 1.00 52.70 282 ASP A C 1
ATOM 1641 O O . ASP A 1 206 ? 95.866 85.797 13.559 1.00 49.80 282 ASP A O 1
ATOM 1646 N N . ARG A 1 207 ? 94.938 85.365 11.545 1.00 55.61 283 ARG A N 1
ATOM 1647 C CA . ARG A 1 207 ? 95.253 83.933 11.574 1.00 51.86 283 ARG A CA 1
ATOM 1648 C C . ARG A 1 207 ? 96.720 83.591 11.285 1.00 47.13 283 ARG A C 1
ATOM 1649 O O . ARG A 1 207 ? 97.204 82.506 11.652 1.00 41.89 283 ARG A O 1
ATOM 1657 N N . GLU A 1 208 ? 97.419 84.525 10.645 1.00 47.14 284 GLU A N 1
ATOM 1658 C CA . GLU A 1 208 ? 98.763 84.281 10.134 1.00 49.61 284 GLU A CA 1
ATOM 1659 C C . GLU A 1 208 ? 99.783 84.116 11.238 1.00 41.36 284 GLU A C 1
ATOM 1660 O O . GLU A 1 208 ? 99.692 84.777 12.267 1.00 42.53 284 GLU A O 1
ATOM 1666 N N . GLY A 1 209 ? 100.759 83.229 11.037 1.00 39.53 285 GLY A N 1
ATOM 1667 C CA . GLY A 1 209 ? 101.874 83.180 11.965 1.00 25.33 285 GLY A CA 1
ATOM 1668 C C . GLY A 1 209 ? 101.748 82.103 13.017 1.00 22.65 285 GLY A C 1
ATOM 1669 O O . GLY A 1 209 ? 100.727 81.426 13.129 1.00 21.98 285 GLY A O 1
ATOM 1670 N N . GLY A 1 210 ? 102.828 81.922 13.781 1.00 23.10 286 GLY A N 1
ATOM 1671 C CA . GLY A 1 210 ? 102.824 80.944 14.834 1.00 15.07 286 GLY A CA 1
ATOM 1672 C C . GLY A 1 210 ? 104.263 80.540 15.106 1.00 24.55 286 GLY A C 1
ATOM 1673 O O . GLY A 1 210 ? 105.131 81.381 15.386 1.00 16.70 286 GLY A O 1
ATOM 1674 N N . LEU A 1 211 ? 104.510 79.238 15.003 1.00 18.19 287 LEU A N 1
ATOM 1675 C CA . LEU A 1 211 ? 105.891 78.723 15.086 1.00 20.65 287 LEU A CA 1
ATOM 1676 C C . LEU A 1 211 ? 106.900 79.467 14.193 1.00 21.37 287 LEU A C 1
ATOM 1677 O O . LEU A 1 211 ? 108.009 79.844 14.637 1.00 21.26 287 LEU A O 1
ATOM 1682 N N . ASN A 1 212 ? 106.554 79.690 12.936 1.00 20.57 288 ASN A N 1
ATOM 1683 C CA . ASN A 1 212 ? 107.488 80.427 12.063 1.00 21.01 288 ASN A CA 1
ATOM 1684 C C . ASN A 1 212 ? 107.592 81.942 12.268 1.00 26.82 288 ASN A C 1
ATOM 1685 O O . ASN A 1 212 ? 108.405 82.595 11.615 1.00 26.02 288 ASN A O 1
ATOM 1690 N N . THR A 1 213 ? 106.778 82.520 13.144 1.00 19.07 289 THR A N 1
ATOM 1691 C CA . THR A 1 213 ? 106.925 83.959 13.405 1.00 18.01 289 THR A CA 1
ATOM 1692 C C . THR A 1 213 ? 107.173 84.315 14.881 1.00 23.40 289 THR A C 1
ATOM 1693 O O . THR A 1 213 ? 107.279 85.476 15.233 1.00 22.70 289 THR A O 1
ATOM 1697 N N . VAL A 1 214 ? 107.215 83.336 15.774 1.00 19.72 290 VAL A N 1
ATOM 1698 C CA . VAL A 1 214 ? 107.466 83.693 17.183 1.00 14.96 290 VAL A CA 1
ATOM 1699 C C . VAL A 1 214 ? 108.865 84.351 17.313 1.00 22.61 290 VAL A C 1
ATOM 1700 O O . VAL A 1 214 ? 109.859 83.888 16.731 1.00 22.28 290 VAL A O 1
ATOM 1704 N N . LYS A 1 215 ? 108.919 85.453 18.055 1.00 22.04 291 LYS A N 1
ATOM 1705 C CA . LYS A 1 215 ? 110.174 86.170 18.303 1.00 26.66 291 LYS A CA 1
ATOM 1706 C C . LYS A 1 215 ? 110.493 86.117 19.802 1.00 21.20 291 LYS A C 1
ATOM 1707 O O . LYS A 1 215 ? 109.627 86.423 20.640 1.00 24.18 291 LYS A O 1
ATOM 1713 N N . TYR A 1 216 ? 111.737 85.797 20.141 1.00 19.59 292 TYR A N 1
ATOM 1714 C CA . TYR A 1 216 ? 112.072 85.624 21.556 1.00 20.29 292 TYR A CA 1
ATOM 1715 C C . TYR A 1 216 ? 113.519 85.510 21.761 1.00 22.82 292 TYR A C 1
ATOM 1716 O O . TYR A 1 216 ? 114.273 85.387 20.805 1.00 20.08 292 TYR A O 1
ATOM 1725 N N . HIS A 1 217 ? 113.922 85.520 23.024 1.00 19.26 293 HIS A N 1
ATOM 1726 C CA . HIS A 1 217 ? 115.220 84.994 23.306 1.00 24.99 293 HIS A CA 1
ATOM 1727 C C . HIS A 1 217 ? 115.205 84.342 24.668 1.00 25.65 293 HIS A C 1
ATOM 1728 O O . HIS A 1 217 ? 114.330 84.604 25.487 1.00 23.20 293 HIS A O 1
ATOM 1735 N N . VAL A 1 218 ? 116.165 83.459 24.887 1.00 15.39 294 VAL A N 1
ATOM 1736 C CA . VAL A 1 218 ? 116.240 82.769 26.131 1.00 19.75 294 VAL A CA 1
ATOM 1737 C C . VAL A 1 218 ? 117.252 83.494 26.985 1.00 20.41 294 VAL A C 1
ATOM 1738 O O . VAL A 1 218 ? 118.416 83.470 26.678 1.00 18.30 294 VAL A O 1
ATOM 1742 N N . ALA A 1 219 ? 116.779 84.147 28.041 1.00 21.65 295 ALA A N 1
ATOM 1743 C CA . ALA A 1 219 ? 117.604 84.918 28.963 1.00 24.23 295 ALA A CA 1
ATOM 1744 C C . ALA A 1 219 ? 118.459 83.957 29.786 1.00 29.62 295 ALA A C 1
ATOM 1745 O O . ALA A 1 219 ? 119.617 84.238 30.016 1.00 26.87 295 ALA A O 1
ATOM 1747 N N . SER A 1 220 ? 117.919 82.805 30.212 1.00 20.06 296 SER A N 1
ATOM 1748 C CA . SER A 1 220 ? 118.803 81.817 30.866 1.00 26.15 296 SER A CA 1
ATOM 1749 C C . SER A 1 220 ? 118.154 80.442 30.831 1.00 26.94 296 SER A C 1
ATOM 1750 O O . SER A 1 220 ? 116.932 80.316 30.601 1.00 21.76 296 SER A O 1
ATOM 1753 N N . ARG A 1 221 ? 118.959 79.438 31.137 1.00 17.29 297 ARG A N 1
ATOM 1754 C CA . ARG A 1 221 ? 118.507 78.053 31.184 1.00 25.55 297 ARG A CA 1
ATOM 1755 C C . ARG A 1 221 ? 119.087 77.524 32.484 1.00 32.05 297 ARG A C 1
ATOM 1756 O O . ARG A 1 221 ? 120.263 77.730 32.760 1.00 23.98 297 ARG A O 1
ATOM 1764 N N . THR A 1 222 ? 118.287 76.814 33.265 1.00 20.45 298 THR A N 1
ATOM 1765 C CA . THR A 1 222 ? 118.716 76.431 34.600 1.00 22.26 298 THR A CA 1
ATOM 1766 C C . THR A 1 222 ? 118.372 74.954 34.780 1.00 17.49 298 THR A C 1
ATOM 1767 O O . THR A 1 222 ? 117.207 74.577 34.553 1.00 20.96 298 THR A O 1
ATOM 1771 N N . ALA A 1 223 ? 119.352 74.119 35.130 1.00 13.38 299 ALA A N 1
ATOM 1772 C CA . ALA A 1 223 ? 119.061 72.736 35.531 1.00 18.02 299 ALA A CA 1
ATOM 1773 C C . ALA A 1 223 ? 118.426 72.718 36.935 1.00 19.94 299 ALA A C 1
ATOM 1774 O O . ALA A 1 223 ? 118.990 73.234 37.890 1.00 24.81 299 ALA A O 1
ATOM 1776 N N . LEU A 1 224 ? 117.231 72.151 37.054 1.00 21.34 300 LEU A N 1
ATOM 1777 C CA . LEU A 1 224 ? 116.535 72.087 38.316 1.00 16.83 300 LEU A CA 1
ATOM 1778 C C . LEU A 1 224 ? 116.227 70.638 38.631 1.00 20.07 300 LEU A C 1
ATOM 1779 O O . LEU A 1 224 ? 115.689 69.962 37.786 1.00 18.88 300 LEU A O 1
ATOM 1784 N N . SER A 1 225 ? 116.569 70.172 39.854 1.00 18.82 301 SER A N 1
ATOM 1785 C CA . SER A 1 225 ? 116.121 68.877 40.382 1.00 17.47 301 SER A CA 1
ATOM 1786 C C . SER A 1 225 ? 115.151 69.129 41.546 1.00 18.18 301 SER A C 1
ATOM 1787 O O . SER A 1 225 ? 115.414 69.951 42.419 1.00 18.11 301 SER A O 1
ATOM 1790 N N . VAL A 1 226 ? 114.086 68.366 41.565 1.00 11.64 302 VAL A N 1
ATOM 1791 C CA . VAL A 1 226 ? 113.104 68.479 42.566 1.00 20.10 302 VAL A CA 1
ATOM 1792 C C . VAL A 1 226 ? 113.003 67.113 43.126 1.00 20.44 302 VAL A C 1
ATOM 1793 O O . VAL A 1 226 ? 112.535 66.210 42.425 1.00 15.40 302 VAL A O 1
ATOM 1797 N N . GLY A 1 227 ? 113.436 66.976 44.394 1.00 22.02 303 GLY A N 1
ATOM 1798 C CA . GLY A 1 227 ? 113.627 65.705 45.043 1.00 17.46 303 GLY A CA 1
ATOM 1799 C C . GLY A 1 227 ? 114.312 64.709 44.096 1.00 24.24 303 GLY A C 1
ATOM 1800 O O . GLY A 1 227 ? 113.868 63.589 43.893 1.00 20.49 303 GLY A O 1
ATOM 1801 N N . GLY A 1 228 ? 115.369 65.127 43.457 1.00 15.32 304 GLY A N 1
ATOM 1802 C CA . GLY A 1 228 ? 116.037 64.215 42.538 1.00 16.24 304 GLY A CA 1
ATOM 1803 C C . GLY A 1 228 ? 115.524 64.190 41.091 1.00 19.24 304 GLY A C 1
ATOM 1804 O O . GLY A 1 228 ? 116.271 63.824 40.169 1.00 16.45 304 GLY A O 1
ATOM 1805 N N . ALA A 1 229 ? 114.251 64.554 40.871 1.00 13.70 305 ALA A N 1
ATOM 1806 C CA . ALA A 1 229 ? 113.690 64.534 39.517 1.00 14.55 305 ALA A CA 1
ATOM 1807 C C . ALA A 1 229 ? 114.058 65.803 38.705 1.00 17.69 305 ALA A C 1
ATOM 1808 O O . ALA A 1 229 ? 113.675 66.898 39.120 1.00 12.29 305 ALA A O 1
ATOM 1810 N N . PRO A 1 230 ? 114.822 65.664 37.567 1.00 23.35 306 PRO A N 1
ATOM 1811 C CA . PRO A 1 230 ? 115.350 66.835 36.841 1.00 16.22 306 PRO A CA 1
ATOM 1812 C C . PRO A 1 230 ? 114.350 67.489 35.912 1.00 15.38 306 PRO A C 1
ATOM 1813 O O . PRO A 1 230 ? 113.469 66.825 35.383 1.00 12.18 306 PRO A O 1
ATOM 1817 N N . CYS A 1 231 ? 114.475 68.799 35.756 1.00 11.73 307 CYS A N 1
ATOM 1818 C CA . CYS A 1 231 ? 113.793 69.524 34.646 1.00 19.82 307 CYS A CA 1
ATOM 1819 C C . CYS A 1 231 ? 114.687 70.689 34.251 1.00 15.34 307 CYS A C 1
ATOM 1820 O O . CYS A 1 231 ? 115.661 71.010 34.953 1.00 15.49 307 CYS A O 1
ATOM 1823 N N . THR A 1 232 ? 114.373 71.318 33.137 1.00 15.94 308 THR A N 1
ATOM 1824 C CA . THR A 1 232 ? 115.130 72.430 32.615 1.00 15.47 308 THR A CA 1
ATOM 1825 C C . THR A 1 232 ? 114.163 73.618 32.626 1.00 13.19 308 THR A C 1
ATOM 1826 O O . THR A 1 232 ? 113.024 73.524 32.111 1.00 13.48 308 THR A O 1
ATOM 1830 N N . VAL A 1 233 ? 114.581 74.679 33.292 1.00 11.99 309 VAL A N 1
ATOM 1831 C CA . VAL A 1 233 ? 113.817 75.909 33.364 1.00 13.58 309 VAL A CA 1
ATOM 1832 C C . VAL A 1 233 ? 114.368 76.828 32.254 1.00 18.51 309 VAL A C 1
ATOM 1833 O O . VAL A 1 233 ? 115.545 77.201 32.265 1.00 16.73 309 VAL A O 1
ATOM 1837 N N A LEU A 1 234 ? 113.517 77.181 31.296 0.51 16.54 310 LEU A N 1
ATOM 1838 N N B LEU A 1 234 ? 113.512 77.190 31.307 0.49 16.54 310 LEU A N 1
ATOM 1839 C CA A LEU A 1 234 ? 113.887 78.179 30.305 0.51 16.07 310 LEU A CA 1
ATOM 1840 C CA B LEU A 1 234 ? 113.882 78.174 30.306 0.49 16.08 310 LEU A CA 1
ATOM 1841 C C A LEU A 1 234 ? 113.250 79.549 30.688 0.51 18.77 310 LEU A C 1
ATOM 1842 C C B LEU A 1 234 ? 113.250 79.551 30.677 0.49 18.76 310 LEU A C 1
ATOM 1843 O O A LEU A 1 234 ? 112.019 79.693 30.727 0.51 14.67 310 LEU A O 1
ATOM 1844 O O B LEU A 1 234 ? 112.019 79.700 30.701 0.49 14.67 310 LEU A O 1
ATOM 1853 N N . ASN A 1 235 ? 114.096 80.533 31.005 1.00 18.37 311 ASN A N 1
ATOM 1854 C CA . ASN A 1 235 ? 113.622 81.910 31.233 1.00 17.95 311 ASN A CA 1
ATOM 1855 C C . ASN A 1 235 ? 113.489 82.579 29.845 1.00 18.91 311 ASN A C 1
ATOM 1856 O O . ASN A 1 235 ? 114.477 82.981 29.239 1.00 19.37 311 ASN A O 1
ATOM 1861 N N A ILE A 1 236 ? 112.273 82.711 29.364 0.78 15.28 312 ILE A N 1
ATOM 1862 N N B ILE A 1 236 ? 112.253 82.707 29.384 0.22 15.43 312 ILE A N 1
ATOM 1863 C CA A ILE A 1 236 ? 112.032 83.192 28.032 0.78 16.57 312 ILE A CA 1
ATOM 1864 C CA B ILE A 1 236 ? 111.975 83.199 28.048 0.22 16.66 312 ILE A CA 1
ATOM 1865 C C A ILE A 1 236 ? 111.577 84.642 28.100 0.78 19.52 312 ILE A C 1
ATOM 1866 C C B ILE A 1 236 ? 111.523 84.658 28.071 0.22 19.50 312 ILE A C 1
ATOM 1867 O O A ILE A 1 236 ? 110.693 84.949 28.863 0.78 18.81 312 ILE A O 1
ATOM 1868 O O B ILE A 1 236 ? 110.608 85.010 28.804 0.22 19.02 312 ILE A O 1
ATOM 1877 N N . MET A 1 237 ? 112.173 85.485 27.254 1.00 18.98 313 MET A N 1
ATOM 1878 C CA . MET A 1 237 ? 111.766 86.859 27.014 1.00 21.24 313 MET A CA 1
ATOM 1879 C C . MET A 1 237 ? 111.097 86.836 25.652 1.00 23.02 313 MET A C 1
ATOM 1880 O O . MET A 1 237 ? 111.788 86.768 24.646 1.00 23.49 313 MET A O 1
ATOM 1885 N N . LEU A 1 238 ? 109.781 86.871 25.605 1.00 18.49 314 LEU A N 1
ATOM 1886 C CA . LEU A 1 238 ? 109.081 87.010 24.338 1.00 22.99 314 LEU A CA 1
ATOM 1887 C C . LEU A 1 238 ? 109.150 88.425 23.848 1.00 26.70 314 LEU A C 1
ATOM 1888 O O . LEU A 1 238 ? 109.052 89.380 24.639 1.00 26.13 314 LEU A O 1
ATOM 1893 N N . ASP A 1 239 ? 109.330 88.605 22.555 1.00 27.07 315 ASP A N 1
ATOM 1894 C CA A ASP A 1 239 ? 109.221 89.957 22.010 0.44 28.61 315 ASP A CA 1
ATOM 1895 C CA B ASP A 1 239 ? 109.242 89.945 21.953 0.56 28.58 315 ASP A CA 1
ATOM 1896 C C . ASP A 1 239 ? 107.765 90.199 21.628 1.00 34.56 315 ASP A C 1
ATOM 1897 O O . ASP A 1 239 ? 107.005 89.263 21.376 1.00 29.53 315 ASP A O 1
ATOM 1906 N N . CYS A 1 240 ? 107.333 91.445 21.677 1.00 36.13 316 CYS A N 1
ATOM 1907 C CA . CYS A 1 240 ? 106.003 91.766 21.214 1.00 29.85 316 CYS A CA 1
ATOM 1908 C C . CYS A 1 240 ? 106.150 92.897 20.219 1.00 38.89 316 CYS A C 1
ATOM 1909 O O . CYS A 1 240 ? 106.811 93.896 20.487 1.00 42.66 316 CYS A O 1
ATOM 1912 N N . ASP A 1 241 ? 105.566 92.717 19.045 1.00 47.78 317 ASP A N 1
ATOM 1913 C CA . ASP A 1 241 ? 105.418 93.818 18.094 1.00 45.24 317 ASP A CA 1
ATOM 1914 C C . ASP A 1 241 ? 104.183 94.624 18.516 1.00 41.49 317 ASP A C 1
ATOM 1915 O O . ASP A 1 241 ? 103.058 94.250 18.174 1.00 38.76 317 ASP A O 1
ATOM 1920 N N . LYS A 1 242 ? 104.394 95.716 19.261 1.00 40.38 318 LYS A N 1
ATOM 1921 C CA . LYS A 1 242 ? 103.284 96.457 19.849 1.00 46.55 318 LYS A CA 1
ATOM 1922 C C . LYS A 1 242 ? 102.426 97.173 18.809 1.00 50.91 318 LYS A C 1
ATOM 1923 O O . LYS A 1 242 ? 101.353 97.703 19.130 1.00 51.08 318 LYS A O 1
ATOM 1929 N N . THR A 1 243 ? 102.896 97.194 17.569 1.00 43.25 319 THR A N 1
ATOM 1930 C CA . THR A 1 243 ? 102.162 97.888 16.549 1.00 45.46 319 THR A CA 1
ATOM 1931 C C . THR A 1 243 ? 101.197 96.885 15.973 1.00 51.61 319 THR A C 1
ATOM 1932 O O . THR A 1 243 ? 100.090 97.236 15.569 1.00 51.29 319 THR A O 1
ATOM 1936 N N . ALA A 1 244 ? 101.605 95.624 15.982 1.00 43.97 320 ALA A N 1
ATOM 1937 C CA . ALA A 1 244 ? 100.720 94.555 15.550 1.00 38.65 320 ALA A CA 1
ATOM 1938 C C . ALA A 1 244 ? 99.814 94.068 16.683 1.00 45.46 320 ALA A C 1
ATOM 1939 O O . ALA A 1 244 ? 98.611 93.922 16.494 1.00 32.95 320 ALA A O 1
ATOM 1941 N N . THR A 1 245 ? 100.377 93.807 17.860 1.00 40.66 321 THR A N 1
ATOM 1942 C CA . THR A 1 245 ? 99.555 93.342 18.972 1.00 39.49 321 THR A CA 1
ATOM 1943 C C . THR A 1 245 ? 99.803 94.215 20.221 1.00 43.53 321 THR A C 1
ATOM 1944 O O . THR A 1 245 ? 100.339 93.712 21.238 1.00 35.48 321 THR A O 1
ATOM 1948 N N . PRO A 1 246 ? 99.384 95.515 20.170 1.00 41.64 322 PRO A N 1
ATOM 1949 C CA . PRO A 1 246 ? 99.649 96.453 21.284 1.00 44.07 322 PRO A CA 1
ATOM 1950 C C . PRO A 1 246 ? 99.185 95.889 22.601 1.00 40.23 322 PRO A C 1
ATOM 1951 O O . PRO A 1 246 ? 99.790 96.165 23.637 1.00 49.59 322 PRO A O 1
ATOM 1955 N N . TRP A 1 247 ? 98.169 95.033 22.537 1.00 33.54 323 TRP A N 1
ATOM 1956 C CA . TRP A 1 247 ? 97.554 94.496 23.711 1.00 29.04 323 TRP A CA 1
ATOM 1957 C C . TRP A 1 247 ? 98.461 93.546 24.460 1.00 38.22 323 TRP A C 1
ATOM 1958 O O . TRP A 1 247 ? 98.086 93.021 25.503 1.00 39.66 323 TRP A O 1
ATOM 1969 N N . CYS A 1 248 ? 99.656 93.318 23.949 1.00 35.17 324 CYS A N 1
ATOM 1970 C CA . CYS A 1 248 ? 100.557 92.448 24.685 1.00 37.76 324 CYS A CA 1
ATOM 1971 C C . CYS A 1 248 ? 100.975 93.187 25.945 1.00 42.45 324 CYS A C 1
ATOM 1972 O O . CYS A 1 248 ? 101.102 92.575 26.997 1.00 36.55 324 CYS A O 1
ATOM 1975 N N . THR A 1 249 ? 101.197 94.501 25.820 1.00 45.14 325 THR A N 1
ATOM 1976 C CA . THR A 1 249 ? 101.445 95.370 26.987 1.00 42.83 325 THR A CA 1
ATOM 1977 C C . THR A 1 249 ? 100.291 95.532 27.984 1.00 46.18 325 THR A C 1
ATOM 1978 O O . THR A 1 249 ? 100.495 96.027 29.079 1.00 56.14 325 THR A O 1
ATOM 1982 N N . PHE A 1 250 ? 99.080 95.122 27.653 1.00 46.01 326 PHE A N 1
ATOM 1983 C CA . PHE A 1 250 ? 97.980 95.552 28.520 1.00 45.14 326 PHE A CA 1
ATOM 1984 C C . PHE A 1 250 ? 97.956 94.722 29.806 1.00 41.91 326 PHE A C 1
ATOM 1985 O O . PHE A 1 250 ? 97.024 93.924 30.049 1.00 47.88 326 PHE A O 1
ATOM 1993 N N . SER A 1 251 ? 98.981 94.917 30.642 1.00 40.51 327 SER A N 1
ATOM 1994 C CA . SER A 1 251 ? 99.133 94.148 31.889 0.76 40.77 327 SER A CA 1
ATOM 1995 C C . SER A 1 251 ? 99.596 95.065 33.021 1.00 53.88 327 SER A C 1
ATOM 1996 O O . SER A 1 251 ? 100.346 96.016 32.768 1.00 58.23 327 SER A O 1
ATOM 2001 N N . GLY B 1 1 ? 123.443 72.727 33.187 1.00 64.30 77 GLY B N 1
ATOM 2002 C CA . GLY B 1 1 ? 124.563 73.150 34.016 1.00 60.95 77 GLY B CA 1
ATOM 2003 C C . GLY B 1 1 ? 124.361 72.799 35.486 1.00 53.09 77 GLY B C 1
ATOM 2004 O O . GLY B 1 1 ? 123.980 73.665 36.282 1.00 39.21 77 GLY B O 1
ATOM 2005 N N . SER B 1 2 ? 124.640 71.536 35.832 1.00 49.05 78 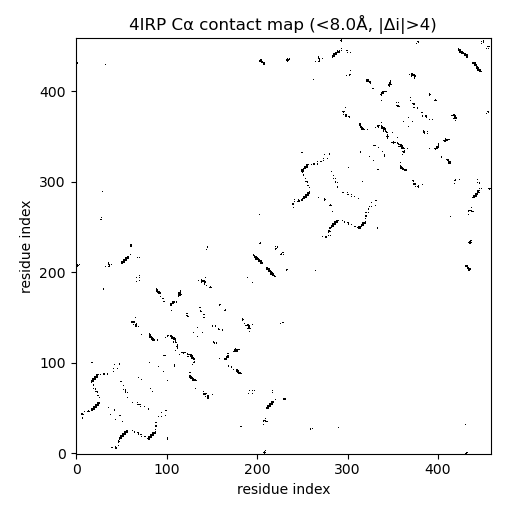SER B N 1
ATOM 2006 C CA . SER B 1 2 ? 124.468 70.990 37.184 1.00 46.23 78 SER B CA 1
ATOM 2007 C C . SER B 1 2 ? 125.719 70.376 37.910 1.00 44.62 78 SER B C 1
ATOM 2008 O O . SER B 1 2 ? 125.543 69.618 38.866 1.00 46.89 78 SER B O 1
ATOM 2011 N N . ASP B 1 3 ? 126.957 70.653 37.489 1.00 41.67 79 ASP B N 1
ATOM 2012 C CA . ASP B 1 3 ? 128.112 70.018 38.189 1.00 45.40 79 ASP B CA 1
ATOM 2013 C C . ASP B 1 3 ? 128.345 70.635 39.586 1.00 37.24 79 ASP B C 1
ATOM 2014 O O . ASP B 1 3 ? 127.983 71.806 39.808 1.00 34.41 79 ASP B O 1
ATOM 2019 N N . ILE B 1 4 ? 128.916 69.864 40.528 1.00 31.11 80 ILE B N 1
ATOM 2020 C CA . ILE B 1 4 ? 129.345 70.450 41.828 1.00 19.71 80 ILE B CA 1
ATOM 2021 C C . ILE B 1 4 ? 130.864 70.770 41.924 1.00 20.66 80 ILE B C 1
ATOM 2022 O O . ILE B 1 4 ? 131.691 69.863 42.034 1.00 19.98 80 ILE B O 1
ATOM 2027 N N . PRO B 1 5 ? 131.203 72.064 41.884 1.00 15.81 81 PRO B N 1
ATOM 2028 C CA . PRO B 1 5 ? 132.618 72.487 41.950 1.00 18.42 81 PRO B CA 1
ATOM 2029 C C . PRO B 1 5 ? 133.259 72.103 43.285 1.00 15.18 81 PRO B C 1
ATOM 2030 O O . PRO B 1 5 ? 132.647 72.109 44.358 1.00 10.81 81 PRO B O 1
ATOM 2034 N N . GLU B 1 6 ? 134.554 71.833 43.210 1.00 18.36 82 GLU B N 1
ATOM 2035 C CA . GLU B 1 6 ? 135.321 71.432 44.378 1.00 14.17 82 GLU B CA 1
ATOM 2036 C C . GLU B 1 6 ? 135.212 72.375 45.593 1.00 13.73 82 GLU B C 1
ATOM 2037 O O . GLU B 1 6 ? 135.206 71.907 46.770 1.00 13.88 82 GLU B O 1
ATOM 2043 N N . HIS B 1 7 ? 135.088 73.651 45.293 1.00 8.12 83 HIS B N 1
ATOM 2044 C CA . HIS B 1 7 ? 135.220 74.656 46.320 1.00 14.59 83 HIS B CA 1
ATOM 2045 C C . HIS B 1 7 ? 133.889 74.727 47.139 1.00 19.43 83 HIS B C 1
ATOM 2046 O O . HIS B 1 7 ? 133.834 75.454 48.095 1.00 15.84 83 HIS B O 1
ATOM 2053 N N . TRP B 1 8 ? 132.831 74.000 46.763 1.00 15.70 84 TRP B N 1
ATOM 2054 C CA . TRP B 1 8 ? 131.633 73.903 47.658 1.00 15.26 84 TRP B CA 1
ATOM 2055 C C . TRP B 1 8 ? 131.888 72.812 48.693 1.00 15.83 84 TRP B C 1
ATOM 2056 O O . TRP B 1 8 ? 131.110 72.616 49.569 1.00 18.58 84 TRP B O 1
ATOM 2067 N N . GLU B 1 9 ? 132.978 72.088 48.579 1.00 17.15 85 GLU B N 1
ATOM 2068 C CA . GLU B 1 9 ? 133.242 70.982 49.505 1.00 23.27 85 GLU B CA 1
ATOM 2069 C C . GLU B 1 9 ? 133.842 71.496 50.784 1.00 19.19 85 GLU B C 1
ATOM 2070 O O . GLU B 1 9 ? 134.858 72.171 50.705 1.00 12.84 85 GLU B O 1
ATOM 2076 N N . GLU B 1 10 ? 133.299 71.066 51.951 1.00 17.74 86 GLU B N 1
ATOM 2077 C CA . GLU B 1 10 ? 133.805 71.494 53.280 1.00 18.43 86 GLU B CA 1
ATOM 2078 C C . GLU B 1 10 ? 135.032 70.733 53.689 1.00 23.64 86 GLU B C 1
ATOM 2079 O O . GLU B 1 10 ? 135.176 69.573 53.326 1.00 20.57 86 GLU B O 1
ATOM 2085 N N . ASP B 1 11 ? 135.927 71.403 54.405 1.00 18.09 87 ASP B N 1
ATOM 2086 C CA . ASP B 1 11 ? 137.008 70.704 55.109 1.00 26.32 87 ASP B CA 1
ATOM 2087 C C . ASP B 1 11 ? 137.257 71.376 56.488 1.00 20.14 87 ASP B C 1
ATOM 2088 O O . ASP B 1 11 ? 136.607 72.370 56.890 1.00 19.11 87 ASP B O 1
ATOM 2093 N N . ALA B 1 12 ? 138.257 70.870 57.174 1.00 15.23 88 ALA B N 1
ATOM 2094 C CA . ALA B 1 12 ? 138.528 71.301 58.533 1.00 22.88 88 ALA B CA 1
ATOM 2095 C C . ALA B 1 12 ? 138.908 72.761 58.576 1.00 22.91 88 ALA B C 1
ATOM 2096 O O . ALA B 1 12 ? 138.736 73.386 59.617 1.00 22.40 88 ALA B O 1
ATOM 2098 N N . SER B 1 13 ? 139.381 73.324 57.446 1.00 15.23 89 SER B N 1
ATOM 2099 C CA . SER B 1 13 ? 139.739 74.733 57.459 1.00 15.64 89 SER B CA 1
ATOM 2100 C C . SER B 1 13 ? 138.500 75.616 57.447 1.00 22.59 89 SER B C 1
ATOM 2101 O O . SER B 1 13 ? 138.631 76.818 57.615 1.00 19.86 89 SER B O 1
ATOM 2104 N N . TRP B 1 14 ? 137.304 75.056 57.226 1.00 16.76 90 TRP B N 1
ATOM 2105 C CA . TRP B 1 14 ? 136.154 75.972 57.170 1.00 21.92 90 TRP B CA 1
ATOM 2106 C C . TRP B 1 14 ? 135.743 76.413 58.583 1.00 27.04 90 TRP B C 1
ATOM 2107 O O . TRP B 1 14 ? 135.066 77.449 58.755 1.00 34.07 90 TRP B O 1
ATOM 2118 N N . GLY B 1 15 ? 136.091 75.628 59.602 1.00 19.65 91 GLY B N 1
ATOM 2119 C CA . GLY B 1 15 ? 135.854 76.172 60.924 1.00 39.24 91 GLY B CA 1
ATOM 2120 C C . GLY B 1 15 ? 134.562 75.669 61.531 1.00 40.48 91 GLY B C 1
ATOM 2121 O O . GLY B 1 15 ? 133.783 75.031 60.836 1.00 40.85 91 GLY B O 1
ATOM 2122 N N . PRO B 1 16 ? 134.335 75.974 62.817 1.00 30.58 92 PRO B N 1
ATOM 2123 C CA . PRO B 1 16 ? 133.317 75.275 63.612 1.00 26.35 92 PRO B CA 1
ATOM 2124 C C . PRO B 1 16 ? 131.810 75.660 63.434 1.00 27.05 92 PRO B C 1
ATOM 2125 O O . PRO B 1 16 ? 130.965 74.863 63.869 1.00 29.71 92 PRO B O 1
ATOM 2129 N N . HIS B 1 17 ? 131.472 76.809 62.848 1.00 15.70 93 HIS B N 1
ATOM 2130 C CA . HIS B 1 17 ? 130.071 77.247 62.901 1.00 10.87 93 HIS B CA 1
ATOM 2131 C C . HIS B 1 17 ? 129.296 76.909 61.668 1.00 19.38 93 HIS B C 1
ATOM 2132 O O . HIS B 1 17 ? 129.895 76.657 60.601 1.00 17.02 93 HIS B O 1
ATOM 2139 N N . ARG B 1 18 ? 127.974 76.800 61.772 1.00 14.88 94 ARG B N 1
ATOM 2140 C CA . ARG B 1 18 ? 127.265 76.543 60.527 1.00 14.43 94 ARG B CA 1
ATOM 2141 C C . ARG B 1 18 ? 126.022 77.412 60.418 1.00 13.58 94 ARG B C 1
ATOM 2142 O O . ARG B 1 18 ? 125.305 77.564 61.362 1.00 10.08 94 ARG B O 1
ATOM 2150 N N . LEU B 1 19 ? 125.817 77.967 59.241 1.00 12.83 95 LEU B N 1
ATOM 2151 C CA . LEU B 1 19 ? 124.823 78.998 59.023 1.00 14.87 95 LEU B CA 1
ATOM 2152 C C . LEU B 1 19 ? 123.531 78.436 58.446 1.00 16.53 95 LEU B C 1
ATOM 2153 O O . LEU B 1 19 ? 123.559 77.820 57.394 1.00 16.50 95 LEU B O 1
ATOM 2158 N N . ALA B 1 20 ? 122.394 78.708 59.082 1.00 12.37 96 ALA B N 1
ATOM 2159 C CA . ALA B 1 20 ? 121.116 78.413 58.411 1.00 13.77 96 ALA B CA 1
ATOM 2160 C C . ALA B 1 20 ? 120.693 79.678 57.741 1.00 14.78 96 ALA B C 1
ATOM 2161 O O . ALA B 1 20 ? 120.375 80.713 58.393 1.00 12.91 96 ALA B O 1
ATOM 2163 N N . VAL B 1 21 ? 120.649 79.636 56.427 1.00 12.27 97 VAL B N 1
ATOM 2164 C CA . VAL B 1 21 ? 120.127 80.829 55.710 1.00 12.41 97 VAL B CA 1
ATOM 2165 C C . VAL B 1 21 ? 118.616 80.726 55.613 1.00 17.60 97 VAL B C 1
ATOM 2166 O O . VAL B 1 21 ? 118.102 79.795 54.987 1.00 10.80 97 VAL B O 1
ATOM 2170 N N . LEU B 1 22 ? 117.892 81.673 56.227 1.00 14.37 98 LEU B N 1
ATOM 2171 C CA . LEU B 1 22 ? 116.445 81.524 56.358 1.00 14.10 98 LEU B CA 1
ATOM 2172 C C . LEU B 1 22 ? 115.784 82.466 55.366 1.00 16.62 98 LEU B C 1
ATOM 2173 O O . LEU B 1 22 ? 115.894 83.698 55.539 1.00 15.47 98 LEU B O 1
ATOM 2178 N N . VAL B 1 23 ? 115.162 81.910 54.316 1.00 16.38 99 VAL B N 1
ATOM 2179 C CA . VAL B 1 23 ? 114.652 82.728 53.192 1.00 18.38 99 VAL B CA 1
ATOM 2180 C C . VAL B 1 23 ? 113.095 82.704 53.134 1.00 16.05 99 VAL B C 1
ATOM 2181 O O . VAL B 1 23 ? 112.497 81.752 52.612 1.00 16.51 99 VAL B O 1
ATOM 2185 N N . PRO B 1 24 ? 112.453 83.748 53.676 1.00 20.21 100 PRO B N 1
ATOM 2186 C CA . PRO B 1 24 ? 110.981 83.893 53.612 1.00 22.79 100 PRO B CA 1
ATOM 2187 C C . PRO B 1 24 ? 110.554 84.002 52.151 1.00 20.41 100 PRO B C 1
ATOM 2188 O O . PRO B 1 24 ? 111.206 84.646 51.349 1.00 22.42 100 PRO B O 1
ATOM 2192 N N . PHE B 1 25 ? 109.518 83.288 51.750 1.00 18.90 101 PHE B N 1
ATOM 2193 C CA . PHE B 1 25 ? 109.374 83.158 50.322 1.00 22.04 101 PHE B CA 1
ATOM 2194 C C . PHE B 1 25 ? 107.945 83.024 49.976 1.00 17.12 101 PHE B C 1
ATOM 2195 O O . PHE B 1 25 ? 107.208 82.282 50.622 1.00 21.52 101 PHE B O 1
ATOM 2203 N N . ARG B 1 26 ? 107.559 83.653 48.888 1.00 22.26 102 ARG B N 1
ATOM 2204 C CA . ARG B 1 26 ? 106.239 83.399 48.312 1.00 24.86 102 ARG B CA 1
ATOM 2205 C C . ARG B 1 26 ? 106.309 83.968 46.921 1.00 22.19 102 ARG B C 1
ATOM 2206 O O . ARG B 1 26 ? 106.578 85.148 46.737 1.00 22.04 102 ARG B O 1
ATOM 2214 N N . GLU B 1 27 ? 106.086 83.091 45.954 1.00 27.86 103 GLU B N 1
ATOM 2215 C CA . GLU B 1 27 ? 106.171 83.430 44.547 1.00 29.72 103 GLU B CA 1
ATOM 2216 C C . GLU B 1 27 ? 107.277 84.396 44.156 1.00 34.11 103 GLU B C 1
ATOM 2217 O O . GLU B 1 27 ? 107.032 85.529 43.714 1.00 32.45 103 GLU B O 1
ATOM 2223 N N . ARG B 1 28 ? 108.509 83.949 44.391 1.00 24.92 104 ARG B N 1
ATOM 2224 C CA A ARG B 1 28 ? 109.666 84.678 43.921 0.46 27.16 104 ARG B CA 1
ATOM 2225 C CA B ARG B 1 28 ? 109.674 84.675 43.923 0.54 27.17 104 ARG B CA 1
ATOM 2226 C C . ARG B 1 28 ? 110.587 83.674 43.190 1.00 21.99 104 ARG B C 1
ATOM 2227 O O . ARG B 1 28 ? 111.794 83.636 43.426 1.00 20.35 104 ARG B O 1
ATOM 2242 N N . PHE B 1 29 ? 109.989 82.854 42.320 1.00 23.70 105 PHE B N 1
ATOM 2243 C CA . PHE B 1 29 ? 110.691 81.739 41.655 1.00 17.42 105 PHE B CA 1
ATOM 2244 C C . PHE B 1 29 ? 111.910 82.224 40.859 1.00 19.86 105 PHE B C 1
ATOM 2245 O O . PHE B 1 29 ? 113.035 81.704 40.982 1.00 14.45 105 PHE B O 1
ATOM 2253 N N . GLU B 1 30 ? 111.678 83.263 40.047 1.00 21.87 106 GLU B N 1
ATOM 2254 C CA . GLU B 1 30 ? 112.732 83.844 39.237 1.00 23.73 106 GLU B CA 1
ATOM 2255 C C . GLU B 1 30 ? 113.931 84.224 40.128 1.00 22.76 106 GLU B C 1
ATOM 2256 O O . GLU B 1 30 ? 115.053 83.787 39.857 1.00 20.14 106 GLU B O 1
ATOM 2262 N N . GLU B 1 31 ? 113.668 84.975 41.219 1.00 15.73 107 GLU B N 1
ATOM 2263 C CA . GLU B 1 31 ? 114.694 85.395 42.162 1.00 17.77 107 GLU B CA 1
ATOM 2264 C C . GLU B 1 31 ? 115.435 84.169 42.805 1.00 20.24 107 GLU B C 1
ATOM 2265 O O . GLU B 1 31 ? 116.658 84.155 42.954 1.00 18.99 107 GLU B O 1
ATOM 2271 N N . LEU B 1 32 ? 114.657 83.165 43.174 1.00 13.29 108 LEU B N 1
ATOM 2272 C CA . LEU B 1 32 ? 115.179 81.969 43.813 1.00 19.89 108 LEU B CA 1
ATOM 2273 C C . LEU B 1 32 ? 116.229 81.269 42.937 1.00 17.03 108 LEU B C 1
ATOM 2274 O O . LEU B 1 32 ? 117.294 80.831 43.435 1.00 16.21 108 LEU B O 1
ATOM 2279 N N . LEU B 1 33 ? 115.927 81.173 41.654 1.00 14.16 109 LEU B N 1
ATOM 2280 C CA . LEU B 1 33 ? 116.819 80.493 40.721 1.00 14.47 109 LEU B CA 1
ATOM 2281 C C . LEU B 1 33 ? 118.182 81.209 40.622 1.00 18.07 109 LEU B C 1
ATOM 2282 O O . LEU B 1 33 ? 119.169 80.560 40.398 1.00 14.51 109 LEU B O 1
ATOM 2287 N N . VAL B 1 34 ? 118.236 82.510 40.845 1.00 17.51 110 VAL B N 1
ATOM 2288 C CA . VAL B 1 34 ? 119.507 83.226 40.909 1.00 15.39 110 VAL B CA 1
ATOM 2289 C C . VAL B 1 34 ? 120.097 83.116 42.326 1.00 16.57 110 VAL B C 1
ATOM 2290 O O . VAL B 1 34 ? 121.302 82.894 42.529 1.00 16.83 110 VAL B O 1
ATOM 2294 N N . PHE B 1 35 ? 119.227 83.215 43.312 1.00 15.00 111 PHE B N 1
ATOM 2295 C CA . PHE B 1 35 ? 119.678 83.334 44.699 1.00 13.68 111 PHE B CA 1
ATOM 2296 C C . PHE B 1 35 ? 120.460 82.085 45.210 1.00 15.95 111 PHE B C 1
ATOM 2297 O O . PHE B 1 35 ? 121.503 82.211 45.839 1.00 12.66 111 PHE B O 1
ATOM 2305 N N . VAL B 1 36 ? 119.924 80.896 44.964 1.00 12.20 112 VAL B N 1
ATOM 2306 C CA . VAL B 1 36 ? 120.445 79.699 45.601 1.00 9.66 112 VAL B CA 1
ATOM 2307 C C . VAL B 1 36 ? 121.906 79.418 45.119 1.00 14.41 112 VAL B C 1
ATOM 2308 O O . VAL B 1 36 ? 122.811 79.297 45.949 1.00 13.96 112 VAL B O 1
ATOM 2312 N N . PRO B 1 37 ? 122.146 79.353 43.792 1.00 16.43 113 PRO B N 1
ATOM 2313 C CA . PRO B 1 37 ? 123.549 79.174 43.388 1.00 15.64 113 PRO B CA 1
ATOM 2314 C C . PRO B 1 37 ? 124.411 80.381 43.759 1.00 19.82 113 PRO B C 1
ATOM 2315 O O . PRO B 1 37 ? 125.589 80.218 44.115 1.00 16.63 113 PRO B O 1
ATOM 2319 N N . HIS B 1 38 ? 123.837 81.564 43.711 1.00 15.38 114 HIS B N 1
ATOM 2320 C CA . HIS B 1 38 ? 124.601 82.772 44.085 1.00 19.35 114 HIS B CA 1
ATOM 2321 C C . HIS B 1 38 ? 125.137 82.711 45.558 1.00 15.40 114 HIS B C 1
ATOM 2322 O O . HIS B 1 38 ? 126.293 82.920 45.823 1.00 15.87 114 HIS B O 1
ATOM 2329 N N . MET B 1 39 ? 124.275 82.410 46.498 1.00 15.66 115 MET B N 1
ATOM 2330 C CA . MET B 1 39 ? 124.704 82.298 47.877 1.00 12.47 115 MET B CA 1
ATOM 2331 C C . MET B 1 39 ? 125.627 81.075 48.073 1.00 11.34 115 MET B C 1
ATOM 2332 O O . MET B 1 39 ? 126.613 81.140 48.805 1.00 12.99 115 MET B O 1
ATOM 2337 N N . ARG B 1 40 ? 125.328 79.966 47.404 1.00 14.41 116 ARG B N 1
ATOM 2338 C CA . ARG B 1 40 ? 126.172 78.778 47.532 1.00 13.48 116 ARG B CA 1
ATOM 2339 C C . ARG B 1 40 ? 127.655 79.131 47.174 1.00 12.57 116 ARG B C 1
ATOM 2340 O O . ARG B 1 40 ? 128.599 78.745 47.857 1.00 15.03 116 ARG B O 1
ATOM 2348 N N . ARG B 1 41 ? 127.835 79.878 46.093 1.00 16.49 117 ARG B N 1
ATOM 2349 C CA . ARG B 1 41 ? 129.186 80.283 45.663 1.00 17.06 117 ARG B CA 1
ATOM 2350 C C . ARG B 1 41 ? 129.799 81.291 46.573 1.00 19.83 117 ARG B C 1
ATOM 2351 O O . ARG B 1 41 ? 130.914 81.082 47.055 1.00 20.02 117 ARG B O 1
ATOM 2359 N N . PHE B 1 42 ? 129.083 82.414 46.782 1.00 15.64 118 PHE B N 1
ATOM 2360 C CA . PHE B 1 42 ? 129.518 83.453 47.727 1.00 17.03 118 PHE B CA 1
ATOM 2361 C C . PHE B 1 42 ? 129.962 82.870 49.097 1.00 16.24 118 PHE B C 1
ATOM 2362 O O . PHE B 1 42 ? 131.068 83.140 49.579 1.00 14.87 118 PHE B O 1
ATOM 2370 N N . LEU B 1 43 ? 129.097 82.077 49.722 1.00 15.50 119 LEU B N 1
ATOM 2371 C CA . LEU B 1 43 ? 129.404 81.581 51.057 1.00 13.53 119 LEU B CA 1
ATOM 2372 C C . LEU B 1 43 ? 130.530 80.547 51.026 1.00 15.40 119 LEU B C 1
ATOM 2373 O O . LEU B 1 43 ? 131.412 80.533 51.895 1.00 16.81 119 LEU B O 1
ATOM 2378 N N . SER B 1 44 ? 130.535 79.723 49.999 1.00 14.04 120 SER B N 1
ATOM 2379 C CA . SER B 1 44 ? 131.539 78.650 49.952 1.00 19.40 120 SER B CA 1
ATOM 2380 C C . SER B 1 44 ? 132.904 79.253 49.713 1.00 20.01 120 SER B C 1
ATOM 2381 O O . SER B 1 44 ? 133.871 78.755 50.263 1.00 17.95 120 SER B O 1
ATOM 2384 N N . ARG B 1 45 ? 132.975 80.300 48.874 1.00 13.11 121 ARG B N 1
ATOM 2385 C CA . ARG B 1 45 ? 134.250 80.967 48.677 1.00 18.97 121 ARG B CA 1
ATOM 2386 C C . ARG B 1 45 ? 134.727 81.612 49.994 1.00 22.09 121 ARG B C 1
ATOM 2387 O O . ARG B 1 45 ? 135.899 81.661 50.257 1.00 23.22 121 ARG B O 1
ATOM 2395 N N . LYS B 1 46 ? 133.816 82.006 50.882 1.00 21.00 122 LYS B N 1
ATOM 2396 C CA . LYS B 1 46 ? 134.259 82.514 52.168 1.00 21.89 122 LYS B CA 1
ATOM 2397 C C . LYS B 1 46 ? 134.358 81.422 53.229 1.00 14.36 122 LYS B C 1
ATOM 2398 O O . LYS B 1 46 ? 134.480 81.692 54.405 1.00 14.89 122 LYS B O 1
ATOM 2404 N N . LYS B 1 47 ? 134.271 80.183 52.808 1.00 11.77 123 LYS B N 1
ATOM 2405 C CA . LYS B 1 47 ? 134.319 79.054 53.756 1.00 16.84 123 LYS B CA 1
ATOM 2406 C C . LYS B 1 47 ? 133.300 79.163 54.961 1.00 15.12 123 LYS B C 1
ATOM 2407 O O . LYS B 1 47 ? 133.601 78.866 56.100 1.00 14.49 123 LYS B O 1
ATOM 2413 N N . ILE B 1 48 ? 132.087 79.563 54.649 1.00 18.43 124 ILE B N 1
ATOM 2414 C CA . ILE B 1 48 ? 130.975 79.520 55.615 1.00 18.92 124 ILE B CA 1
ATOM 2415 C C . ILE B 1 48 ? 130.167 78.278 55.291 1.00 15.86 124 ILE B C 1
ATOM 2416 O O . ILE B 1 48 ? 129.481 78.245 54.234 1.00 12.91 124 ILE B O 1
ATOM 2421 N N . ARG B 1 49 ? 130.261 77.275 56.159 1.00 9.42 125 ARG B N 1
ATOM 2422 C CA . ARG B 1 49 ? 129.375 76.117 56.142 1.00 10.26 125 ARG B CA 1
ATOM 2423 C C . ARG B 1 49 ? 127.928 76.602 56.215 1.00 9.74 125 ARG B C 1
ATOM 2424 O O . ARG B 1 49 ? 127.565 77.417 57.108 1.00 13.76 125 ARG B O 1
ATOM 2432 N N . HIS B 1 50 ? 127.080 76.132 55.309 1.00 10.70 126 HIS B N 1
ATOM 2433 C CA . HIS B 1 50 ? 125.699 76.610 55.389 1.00 11.33 126 HIS B CA 1
ATOM 2434 C C . HIS B 1 50 ? 124.662 75.693 54.783 1.00 15.17 126 HIS B C 1
ATOM 2435 O O . HIS B 1 50 ? 124.972 74.844 53.959 1.00 16.80 126 HIS B O 1
ATOM 2442 N N . HIS B 1 51 ? 123.398 76.016 55.039 1.00 12.40 127 HIS B N 1
ATOM 2443 C CA . HIS B 1 51 ? 122.270 75.317 54.446 1.00 11.37 127 HIS B CA 1
ATOM 2444 C C . HIS B 1 51 ? 121.235 76.385 54.166 1.00 16.35 127 HIS B C 1
ATOM 2445 O O . HIS B 1 51 ? 121.052 77.315 54.970 1.00 10.96 127 HIS B O 1
ATOM 2452 N N . ILE B 1 52 ? 120.571 76.298 53.025 1.00 10.84 128 ILE B N 1
ATOM 2453 C CA . ILE B 1 52 ? 119.646 77.343 52.690 1.00 11.01 128 ILE B CA 1
ATOM 2454 C C . ILE B 1 52 ? 118.244 76.772 52.872 1.00 20.40 128 ILE B C 1
ATOM 2455 O O . ILE B 1 52 ? 117.955 75.688 52.341 1.00 13.26 128 ILE B O 1
ATOM 2460 N N . TYR B 1 53 ? 117.383 77.478 53.614 1.00 17.09 129 TYR B N 1
ATOM 2461 C CA . TYR B 1 53 ? 116.026 77.026 53.843 1.00 14.64 129 TYR B CA 1
ATOM 2462 C C . TYR B 1 53 ? 115.067 78.054 53.230 1.00 17.41 129 TYR B C 1
ATOM 2463 O O . TYR B 1 53 ? 115.064 79.275 53.598 1.00 14.65 129 TYR B O 1
ATOM 2472 N N . VAL B 1 54 ? 114.260 77.557 52.308 1.00 15.01 130 VAL B N 1
ATOM 2473 C CA . VAL B 1 54 ? 113.280 78.360 51.588 1.00 11.30 130 VAL B CA 1
ATOM 2474 C C . VAL B 1 54 ? 111.983 78.160 52.274 1.00 17.12 130 VAL B C 1
ATOM 2475 O O . VAL B 1 54 ? 111.426 76.998 52.383 1.00 15.22 130 VAL B O 1
ATOM 2479 N N . LEU B 1 55 ? 111.508 79.252 52.834 1.00 14.62 131 LEU B N 1
ATOM 2480 C CA . LEU B 1 55 ? 110.418 79.146 53.806 1.00 16.66 131 LEU B CA 1
ATOM 2481 C C . LEU B 1 55 ? 109.149 79.506 53.092 1.00 23.28 131 LEU B C 1
ATOM 2482 O O . LEU B 1 55 ? 108.806 80.707 53.007 1.00 16.24 131 LEU B O 1
ATOM 2487 N N . ASN B 1 56 ? 108.444 78.476 52.611 1.00 16.13 132 ASN B N 1
ATOM 2488 C CA . ASN B 1 56 ? 107.487 78.714 51.540 1.00 20.07 132 ASN B CA 1
ATOM 2489 C C . ASN B 1 56 ? 106.089 78.819 52.200 1.00 20.33 132 ASN B C 1
ATOM 2490 O O . ASN B 1 56 ? 105.557 77.816 52.651 1.00 21.27 132 ASN B O 1
ATOM 2495 N N . GLN B 1 57 ? 105.537 80.018 52.332 1.00 19.74 133 GLN B N 1
ATOM 2496 C CA . GLN B 1 57 ? 104.218 80.140 53.020 1.00 19.97 133 GLN B CA 1
ATOM 2497 C C . GLN B 1 57 ? 103.054 79.697 52.102 1.00 24.12 133 GLN B C 1
ATOM 2498 O O . GLN B 1 57 ? 102.684 80.419 51.170 1.00 23.99 133 GLN B O 1
ATOM 2504 N N . VAL B 1 58 ? 102.518 78.506 52.362 1.00 23.10 134 VAL B N 1
ATOM 2505 C CA . VAL B 1 58 ? 101.491 77.884 51.527 1.00 26.53 134 VAL B CA 1
ATOM 2506 C C . VAL B 1 58 ? 100.061 77.877 52.149 1.00 28.32 134 VAL B C 1
ATOM 2507 O O . VAL B 1 58 ? 99.133 77.296 51.570 1.00 25.07 134 VAL B O 1
ATOM 2511 N N . ASP B 1 59 ? 99.890 78.475 53.335 1.00 31.38 135 ASP B N 1
ATOM 2512 C CA . ASP B 1 59 ? 98.536 78.751 53.857 1.00 31.55 135 ASP B CA 1
ATOM 2513 C C . ASP B 1 59 ? 97.954 79.861 52.998 1.00 28.69 135 ASP B C 1
ATOM 2514 O O . ASP B 1 59 ? 98.643 80.453 52.161 1.00 33.18 135 ASP B O 1
ATOM 2519 N N . HIS B 1 60 ? 96.697 80.176 53.231 1.00 28.89 136 HIS B N 1
ATOM 2520 C CA . HIS B 1 60 ? 96.041 81.239 52.474 1.00 36.00 136 HIS B CA 1
ATOM 2521 C C . HIS B 1 60 ? 96.046 82.588 53.186 1.00 40.01 136 HIS B C 1
ATOM 2522 O O . HIS B 1 60 ? 95.374 83.508 52.749 1.00 37.59 136 HIS B O 1
ATOM 2529 N N . PHE B 1 61 ? 96.815 82.726 54.273 1.00 34.42 137 PHE B N 1
ATOM 2530 C CA . PHE B 1 61 ? 96.845 84.002 54.990 1.00 29.02 137 PHE B CA 1
ATOM 2531 C C . PHE B 1 61 ? 97.792 84.939 54.347 1.00 28.88 137 PHE B C 1
ATOM 2532 O O . PHE B 1 61 ? 98.544 84.579 53.427 1.00 29.97 137 PHE B O 1
ATOM 2540 N N . ARG B 1 62 ? 97.754 86.169 54.814 1.00 24.45 138 ARG B N 1
ATOM 2541 C CA . ARG B 1 62 ? 98.701 87.173 54.368 1.00 27.35 138 ARG B CA 1
ATOM 2542 C C . ARG B 1 62 ? 100.133 86.778 54.665 1.00 26.67 138 ARG B C 1
ATOM 2543 O O . ARG B 1 62 ? 100.398 86.146 55.689 1.00 25.89 138 ARG B O 1
ATOM 2551 N N . PHE B 1 63 ? 101.038 87.199 53.792 1.00 32.01 139 PHE B N 1
ATOM 2552 C CA . PHE B 1 63 ? 102.448 86.874 53.917 1.00 29.41 139 PHE B CA 1
ATOM 2553 C C . PHE B 1 63 ? 102.952 87.377 55.275 1.00 35.82 139 PHE B C 1
ATOM 2554 O O . PHE B 1 63 ? 102.905 88.597 55.559 1.00 30.17 139 PHE B O 1
ATOM 2562 N N . ASN B 1 64 ? 103.441 86.430 56.099 1.00 22.28 140 ASN B N 1
ATOM 2563 C CA . ASN B 1 64 ? 103.987 86.734 57.423 1.00 20.38 140 ASN B CA 1
ATOM 2564 C C . ASN B 1 64 ? 105.486 86.378 57.573 1.00 22.98 140 ASN B C 1
ATOM 2565 O O . ASN B 1 64 ? 105.839 85.314 58.145 1.00 20.70 140 ASN B O 1
ATOM 2570 N N . ARG B 1 65 ? 106.338 87.258 57.049 1.00 20.19 141 ARG B N 1
ATOM 2571 C CA . ARG B 1 65 ? 107.791 87.059 57.043 1.00 24.01 141 ARG B CA 1
ATOM 2572 C C . ARG B 1 65 ? 108.322 86.704 58.441 1.00 30.03 141 ARG B C 1
ATOM 2573 O O . ARG B 1 65 ? 109.152 85.784 58.583 1.00 19.74 141 ARG B O 1
ATOM 2581 N N . ALA B 1 66 ? 107.843 87.420 59.471 1.00 25.65 142 ALA B N 1
ATOM 2582 C CA . ALA B 1 66 ? 108.382 87.262 60.807 1.00 17.14 142 ALA B CA 1
ATOM 2583 C C . ALA B 1 66 ? 108.067 85.877 61.333 1.00 20.59 142 ALA B C 1
ATOM 2584 O O . ALA B 1 66 ? 108.956 85.195 61.869 1.00 16.71 142 ALA B O 1
ATOM 2586 N N . ALA B 1 67 ? 106.816 85.464 61.17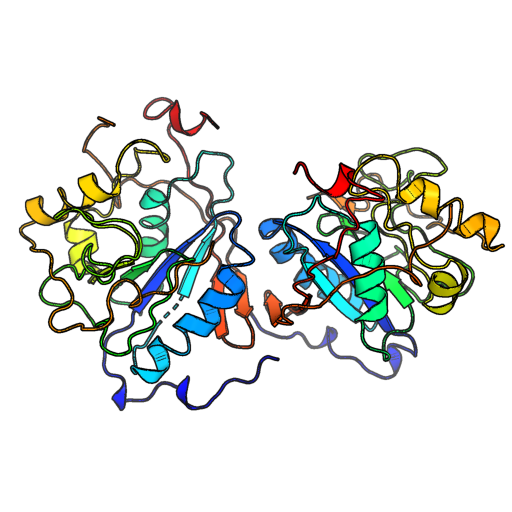7 1.00 12.98 143 ALA B N 1
ATOM 2587 C CA . ALA B 1 67 ? 106.420 84.150 61.641 1.00 19.52 143 ALA B CA 1
ATOM 2588 C C . ALA B 1 67 ? 107.216 83.055 60.883 1.00 14.53 143 ALA B C 1
ATOM 2589 O O . ALA B 1 67 ? 107.614 82.062 61.494 1.00 20.07 143 ALA B O 1
ATOM 2591 N N . LEU B 1 68 ? 107.362 83.220 59.568 1.00 16.53 144 LEU B N 1
ATOM 2592 C CA . LEU B 1 68 ? 108.166 82.321 58.718 1.00 18.04 144 LEU B CA 1
ATOM 2593 C C . LEU B 1 68 ? 109.554 82.163 59.266 1.00 13.77 144 LEU B C 1
ATOM 2594 O O . LEU B 1 68 ? 109.986 81.047 59.393 1.00 19.42 144 LEU B O 1
ATOM 2599 N N . ILE B 1 69 ? 110.232 83.257 59.610 1.00 12.13 145 ILE B N 1
ATOM 2600 C CA . ILE B 1 69 ? 111.528 83.161 60.248 1.00 12.13 145 ILE B CA 1
ATOM 2601 C C . ILE B 1 69 ? 111.521 82.382 61.581 1.00 22.08 145 ILE B C 1
ATOM 2602 O O . ILE B 1 69 ? 112.439 81.589 61.872 1.00 16.31 145 ILE B O 1
ATOM 2607 N N . ASN B 1 70 ? 110.502 82.578 62.409 1.00 18.51 146 ASN B N 1
ATOM 2608 C CA . ASN B 1 70 ? 110.392 81.765 63.638 1.00 14.83 146 ASN B CA 1
ATOM 2609 C C . ASN B 1 70 ? 110.363 80.285 63.258 1.00 16.00 146 ASN B C 1
ATOM 2610 O O . ASN B 1 70 ? 111.118 79.472 63.839 1.00 15.79 146 ASN B O 1
ATOM 2615 N N . VAL B 1 71 ? 109.585 79.967 62.230 1.00 13.54 147 VAL B N 1
ATOM 2616 C CA . VAL B 1 71 ? 109.465 78.569 61.761 1.00 15.97 147 VAL B CA 1
ATOM 2617 C C . VAL B 1 71 ? 110.768 78.037 61.198 1.00 19.78 147 VAL B C 1
ATOM 2618 O O . VAL B 1 71 ? 111.162 76.908 61.555 1.00 14.39 147 VAL B O 1
ATOM 2622 N N . GLY B 1 72 ? 111.434 78.830 60.339 1.00 13.17 148 GLY B N 1
ATOM 2623 C CA . GLY B 1 72 ? 112.735 78.438 59.868 1.00 18.49 148 GLY B CA 1
ATOM 2624 C C . GLY B 1 72 ? 113.749 78.129 60.975 1.00 18.42 148 GLY B C 1
ATOM 2625 O O . GLY B 1 72 ? 114.558 77.128 60.913 1.00 16.78 148 GLY B O 1
ATOM 2626 N N . PHE B 1 73 ? 113.779 78.992 61.980 1.00 13.79 149 PHE B N 1
ATOM 2627 C CA . PHE B 1 73 ? 114.629 78.754 63.120 1.00 13.29 149 PHE B CA 1
ATOM 2628 C C . PHE B 1 73 ? 114.350 77.360 63.758 1.00 14.36 149 PHE B C 1
ATOM 2629 O O . PHE B 1 73 ? 115.295 76.588 64.038 1.00 13.45 149 PHE B O 1
ATOM 2637 N N . LEU B 1 74 ? 113.059 77.100 64.009 1.00 10.08 150 LEU B N 1
ATOM 2638 C CA . LEU B 1 74 ? 112.562 75.885 64.695 1.00 15.42 150 LEU B CA 1
ATOM 2639 C C . LEU B 1 74 ? 112.799 74.603 63.855 1.00 13.46 150 LEU B C 1
ATOM 2640 O O . LEU B 1 74 ? 113.119 73.545 64.415 1.00 15.17 150 LEU B O 1
ATOM 2645 N N . GLU B 1 75 ? 112.674 74.723 62.549 1.00 10.84 151 GLU B N 1
ATOM 2646 C CA . GLU B 1 75 ? 112.734 73.597 61.622 1.00 15.65 151 GLU B CA 1
ATOM 2647 C C . GLU B 1 75 ? 114.193 73.349 61.066 1.00 13.72 151 GLU B C 1
ATOM 2648 O O . GLU B 1 75 ? 114.479 72.266 60.443 1.00 12.80 151 GLU B O 1
ATOM 2654 N N . SER B 1 76 ? 115.069 74.342 61.236 1.00 10.43 152 SER B N 1
ATOM 2655 C CA . SER B 1 76 ? 116.437 74.295 60.713 1.00 9.46 152 SER B CA 1
ATOM 2656 C C . SER B 1 76 ? 117.161 73.140 61.426 1.00 11.08 152 SER B C 1
ATOM 2657 O O . SER B 1 76 ? 116.801 72.814 62.558 1.00 10.07 152 SER B O 1
ATOM 2660 N N . SER B 1 77 ? 118.215 72.604 60.792 1.00 12.34 153 SER B N 1
ATOM 2661 C CA . SER B 1 77 ? 119.013 71.537 61.401 1.00 12.15 153 SER B CA 1
ATOM 2662 C C . SER B 1 77 ? 119.629 71.985 62.713 1.00 14.86 153 SER B C 1
ATOM 2663 O O . SER B 1 77 ? 120.158 73.089 62.777 1.00 12.99 153 SER B O 1
ATOM 2666 N N . ASN B 1 78 ? 119.585 71.146 63.766 1.00 12.95 154 ASN B N 1
ATOM 2667 C CA . ASN B 1 78 ? 120.363 71.430 64.983 1.00 10.36 154 ASN B CA 1
ATOM 2668 C C . ASN B 1 78 ? 121.864 71.484 64.683 1.00 16.16 154 ASN B C 1
ATOM 2669 O O . ASN B 1 78 ? 122.603 71.922 65.530 1.00 16.79 154 ASN B O 1
ATOM 2674 N N . SER B 1 79 ? 122.316 71.113 63.481 1.00 12.35 155 SER B N 1
ATOM 2675 C CA . SER B 1 79 ? 123.742 71.297 63.175 1.00 14.15 155 SER B CA 1
ATOM 2676 C C . SER B 1 79 ? 124.038 72.759 62.760 1.00 18.23 155 SER B C 1
ATOM 2677 O O . SER B 1 79 ? 125.221 73.158 62.691 1.00 13.94 155 SER B O 1
ATOM 2680 N N . THR B 1 80 ? 123.002 73.586 62.553 1.00 16.23 156 THR B N 1
ATOM 2681 C CA . THR B 1 80 ? 123.305 75.057 62.349 1.00 14.83 156 THR B CA 1
ATOM 2682 C C . THR B 1 80 ? 123.259 75.799 63.684 1.00 12.42 156 THR B C 1
ATOM 2683 O O . THR B 1 80 ? 122.337 75.549 64.516 1.00 13.06 156 THR B O 1
ATOM 2687 N N . ASP B 1 81 ? 124.192 76.740 63.921 1.00 13.49 157 ASP B N 1
ATOM 2688 C CA . ASP B 1 81 ? 124.219 77.394 65.211 1.00 13.18 157 ASP B CA 1
ATOM 2689 C C . ASP B 1 81 ? 124.017 78.882 65.123 1.00 13.29 157 A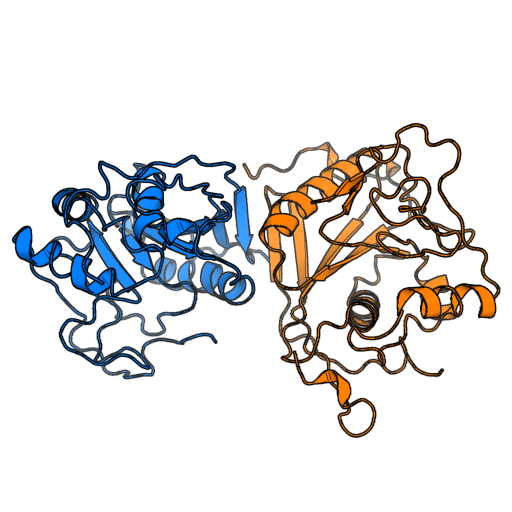SP B C 1
ATOM 2690 O O . ASP B 1 81 ? 124.089 79.513 66.104 1.00 14.43 157 ASP B O 1
ATOM 2695 N N . TYR B 1 82 ? 123.892 79.438 63.936 1.00 16.08 158 TYR B N 1
ATOM 2696 C CA . TYR B 1 82 ? 123.415 80.827 63.788 1.00 12.31 158 TYR B CA 1
ATOM 2697 C C . TYR B 1 82 ? 122.517 80.918 62.546 1.00 14.87 158 TYR B C 1
ATOM 2698 O O . TYR B 1 82 ? 122.529 80.024 61.726 1.00 13.36 158 TYR B O 1
ATOM 2707 N N . ILE B 1 83 ? 121.759 82.001 62.381 1.00 15.60 159 ILE B N 1
ATOM 2708 C CA . ILE B 1 83 ? 120.819 82.058 61.251 1.00 12.38 159 ILE B CA 1
ATOM 2709 C C . ILE B 1 83 ? 121.070 83.382 60.477 1.00 14.76 159 ILE B C 1
ATOM 2710 O O . ILE B 1 83 ? 121.702 84.328 60.997 1.00 15.71 159 ILE B O 1
ATOM 2715 N N . ALA B 1 84 ? 120.670 83.416 59.230 1.00 12.54 160 ALA B N 1
ATOM 2716 C CA . ALA B 1 84 ? 120.581 84.655 58.514 1.00 17.33 160 ALA B CA 1
ATOM 2717 C C . ALA B 1 84 ? 119.180 84.779 57.999 1.00 19.35 160 ALA B C 1
ATOM 2718 O O . ALA B 1 84 ? 118.793 84.013 57.118 1.00 13.18 160 ALA B O 1
ATOM 2720 N N . MET B 1 85 ? 118.493 85.818 58.477 1.00 15.96 161 MET B N 1
ATOM 2721 C CA B MET B 1 85 ? 117.167 86.219 58.003 1.00 17.97 161 MET B CA 1
ATOM 2722 C C . MET B 1 85 ? 117.468 86.968 56.700 1.00 13.53 161 MET B C 1
ATOM 2723 O O . MET B 1 85 ? 118.059 88.033 56.747 1.00 15.98 161 MET B O 1
ATOM 2728 N N . HIS B 1 86 ? 117.142 86.387 55.537 1.00 13.49 162 HIS B N 1
ATOM 2729 C CA . HIS B 1 86 ? 117.795 86.819 54.299 1.00 15.68 162 HIS B CA 1
ATOM 2730 C C . HIS B 1 86 ? 116.710 86.956 53.242 1.00 14.35 162 HIS B C 1
ATOM 2731 O O . HIS B 1 86 ? 116.141 85.968 52.818 1.00 17.12 162 HIS B O 1
ATOM 2738 N N . ASP B 1 87 ? 116.429 88.184 52.807 1.00 20.32 163 ASP B N 1
ATOM 2739 C CA . ASP B 1 87 ? 115.553 88.406 51.651 1.00 21.67 163 ASP B CA 1
ATOM 2740 C C . ASP B 1 87 ? 116.046 87.625 50.379 1.00 18.37 163 ASP B C 1
ATOM 2741 O O . ASP B 1 87 ? 117.244 87.629 50.093 1.00 14.74 163 ASP B O 1
ATOM 2746 N N . VAL B 1 88 ? 115.118 86.989 49.650 1.00 15.82 164 VAL B N 1
ATOM 2747 C CA . VAL B 1 88 ? 115.469 86.216 48.456 1.00 14.94 164 VAL B CA 1
ATOM 2748 C C . VAL B 1 88 ? 115.992 87.131 47.307 1.00 21.80 164 VAL B C 1
ATOM 2749 O O . VAL B 1 88 ? 116.663 86.679 46.383 1.00 20.24 164 VAL B O 1
ATOM 2753 N N . ASP B 1 89 ? 115.745 88.438 47.389 1.00 23.28 165 ASP B N 1
ATOM 2754 C CA . ASP B 1 89 ? 116.109 89.300 46.269 1.00 30.12 165 ASP B CA 1
ATOM 2755 C C . ASP B 1 89 ? 117.288 90.208 46.542 1.00 26.98 165 ASP B C 1
ATOM 2756 O O . ASP B 1 89 ? 117.525 91.142 45.766 1.00 29.86 165 ASP B O 1
ATOM 2761 N N . LEU B 1 90 ? 118.011 89.974 47.645 1.00 21.28 166 LEU B N 1
ATOM 2762 C CA . LEU B 1 90 ? 119.159 90.843 47.931 1.00 24.89 166 LEU B CA 1
ATOM 2763 C C . LEU B 1 90 ? 120.453 90.043 47.900 1.00 27.90 166 LEU B C 1
ATOM 2764 O O . LEU B 1 90 ? 120.698 89.199 48.779 1.00 26.64 166 LEU B O 1
ATOM 2769 N N . LEU B 1 91 ? 121.279 90.269 46.888 1.00 22.56 167 LEU B N 1
ATOM 2770 C CA . LEU B 1 91 ? 122.449 89.403 46.682 1.00 18.26 167 LEU B CA 1
ATOM 2771 C C . LEU B 1 91 ? 123.685 90.174 47.049 1.00 28.82 167 LEU B C 1
ATOM 2772 O O . LEU B 1 91 ? 123.928 91.259 46.497 1.00 22.61 167 LEU B O 1
ATOM 2777 N N . PRO B 1 92 ? 124.504 89.602 47.947 1.00 20.22 168 PRO B N 1
ATOM 2778 C CA . PRO B 1 92 ? 125.727 90.314 48.292 1.00 19.43 168 PRO B CA 1
ATOM 2779 C C . PRO B 1 92 ? 126.759 90.206 47.170 1.00 23.63 168 PRO B C 1
ATOM 2780 O O . PRO B 1 92 ? 127.047 89.126 46.647 1.00 21.62 168 PRO B O 1
ATOM 2784 N N . LEU B 1 93 ? 127.371 91.329 46.843 1.00 24.19 169 LEU B N 1
ATOM 2785 C CA . LEU B 1 93 ? 128.353 91.378 45.769 1.00 27.49 169 LEU B CA 1
ATOM 2786 C C . LEU B 1 93 ? 129.773 91.567 46.334 1.00 26.74 169 LEU B C 1
ATOM 2787 O O . LEU B 1 93 ? 130.770 91.409 45.648 1.00 27.94 169 LEU B O 1
ATOM 2792 N N . ASN B 1 94 ? 129.861 91.932 47.587 1.00 24.70 170 ASN B N 1
ATOM 2793 C CA . ASN B 1 94 ? 131.139 92.337 48.161 1.00 23.85 170 ASN B CA 1
ATOM 2794 C C . ASN B 1 94 ? 131.597 91.276 49.166 1.00 22.44 170 ASN B C 1
ATOM 2795 O O . ASN B 1 94 ? 130.941 91.055 50.134 1.00 22.26 170 ASN B O 1
ATOM 2800 N N . GLU B 1 95 ? 132.706 90.611 48.884 1.00 20.65 171 GLU B N 1
ATOM 2801 C CA . GLU B 1 95 ? 133.208 89.437 49.588 1.00 28.48 171 GLU B CA 1
ATOM 2802 C C . GLU B 1 95 ? 133.660 89.767 51.009 1.00 33.03 171 GLU B C 1
ATOM 2803 O O . GLU B 1 95 ? 133.870 88.863 51.833 1.00 26.22 171 GLU B O 1
ATOM 2809 N N . GLU B 1 96 ? 133.793 91.063 51.294 1.00 28.36 172 GLU B N 1
ATOM 2810 C CA . GLU B 1 96 ? 134.128 91.523 52.624 1.00 23.66 172 GLU B CA 1
ATOM 2811 C C . GLU B 1 96 ? 132.943 91.648 53.570 1.00 23.69 172 GLU B C 1
ATOM 2812 O O . GLU B 1 96 ? 133.129 91.879 54.792 1.00 23.82 172 GLU B O 1
ATOM 2818 N N . LEU B 1 97 ? 131.710 91.509 53.074 1.00 24.46 173 LEU B N 1
ATOM 2819 C CA . LEU B 1 97 ? 130.570 91.542 54.020 1.00 23.95 173 LEU B CA 1
ATOM 2820 C C . LEU B 1 97 ? 130.774 90.355 54.999 1.00 26.46 173 LEU B C 1
ATOM 2821 O O . LEU B 1 97 ? 131.002 89.229 54.532 1.00 18.72 173 LEU B O 1
ATOM 2826 N N . ASP B 1 98 ? 130.744 90.580 56.324 1.00 18.99 174 ASP B N 1
ATOM 2827 C CA . ASP B 1 98 ? 130.984 89.462 57.244 1.00 21.43 174 ASP B CA 1
ATOM 2828 C C . ASP B 1 98 ? 129.740 88.562 57.460 1.00 19.49 174 ASP B C 1
ATOM 2829 O O . ASP B 1 98 ? 128.825 88.904 58.218 1.00 18.29 174 ASP B O 1
ATOM 2834 N N . TYR B 1 99 ? 129.723 87.413 56.813 1.00 12.58 175 TYR B N 1
ATOM 2835 C CA . TYR B 1 99 ? 128.655 86.429 57.114 1.00 16.52 175 TYR B CA 1
ATOM 2836 C C . TYR B 1 99 ? 129.097 85.368 58.135 1.00 23.76 175 TYR B C 1
ATOM 2837 O O . TYR B 1 99 ? 128.509 84.295 58.204 1.00 15.66 175 TYR B O 1
ATOM 2846 N N . GLY B 1 100 ? 130.164 85.675 58.877 1.00 20.40 176 GLY B N 1
ATOM 2847 C CA . GLY B 1 100 ? 130.685 84.845 59.939 1.00 20.24 176 GLY B CA 1
ATOM 2848 C C . GLY B 1 100 ? 129.829 84.779 61.182 1.00 16.60 176 GLY B C 1
ATOM 2849 O O . GLY B 1 100 ? 128.791 85.492 61.276 1.00 16.46 176 GLY B O 1
ATOM 2850 N N . PHE B 1 101 ? 130.206 83.879 62.109 1.00 17.49 177 PHE B N 1
ATOM 2851 C CA . PHE B 1 101 ? 129.406 83.642 63.345 1.00 17.12 177 PHE B CA 1
ATOM 2852 C C . PHE B 1 101 ? 129.378 84.950 64.191 1.00 18.16 177 PHE B C 1
ATOM 2853 O O . PHE B 1 101 ? 130.425 85.438 64.563 1.00 18.38 177 PHE B O 1
ATOM 2861 N N . PRO B 1 102 ? 128.204 85.551 64.420 1.00 21.18 178 PRO B N 1
ATOM 2862 C CA . PRO B 1 102 ? 128.206 86.936 64.965 1.00 21.47 178 PRO B CA 1
ATOM 2863 C C . PRO B 1 102 ? 128.191 86.903 66.498 1.00 21.31 178 PRO B C 1
ATOM 2864 O O . PRO B 1 102 ? 127.170 87.200 67.149 1.00 17.05 178 PRO B O 1
ATOM 2868 N N . GLU B 1 103 ? 129.316 86.495 67.064 1.00 18.56 179 GLU B N 1
ATOM 2869 C CA . GLU B 1 103 ? 129.360 86.152 68.475 1.00 15.83 179 GLU B CA 1
ATOM 2870 C C . GLU B 1 103 ? 129.043 87.320 69.364 1.00 18.44 179 GLU B C 1
ATOM 2871 O O . GLU B 1 103 ? 128.460 87.126 70.421 1.00 20.30 179 GLU B O 1
ATOM 2877 N N . ALA B 1 104 ? 129.444 88.533 68.980 1.00 17.86 180 ALA B N 1
ATOM 2878 C CA . ALA B 1 104 ? 129.253 89.685 69.855 1.00 12.64 180 ALA B CA 1
ATOM 2879 C C . ALA B 1 104 ? 127.837 90.267 69.982 1.00 23.71 180 ALA B C 1
ATOM 2880 O O . ALA B 1 104 ? 127.493 90.890 71.006 1.00 20.03 180 ALA B O 1
ATOM 2882 N N . GLY B 1 105 ? 127.014 90.064 68.961 1.00 21.93 181 GLY B N 1
ATOM 2883 C CA . GLY B 1 105 ? 125.642 90.556 68.917 1.00 13.30 181 GLY B CA 1
ATOM 2884 C C . GLY B 1 105 ? 125.212 90.402 67.440 1.00 18.43 181 GLY B C 1
ATOM 2885 O O . GLY B 1 105 ? 126.049 90.156 66.562 1.00 18.48 181 GLY B O 1
ATOM 2886 N N . PRO B 1 106 ? 123.923 90.616 67.145 1.00 16.47 182 PRO B N 1
ATOM 2887 C CA . PRO B 1 106 ? 123.324 90.580 65.803 1.00 15.76 182 PRO B CA 1
ATOM 2888 C C . PRO B 1 106 ? 124.069 91.465 64.802 1.00 21.90 182 PRO B C 1
ATOM 2889 O O . PRO B 1 106 ? 124.400 92.610 65.119 1.00 18.21 182 PRO B O 1
ATOM 2893 N N . PHE B 1 107 ? 124.287 90.951 63.599 1.00 14.26 183 PHE B N 1
ATOM 2894 C CA . PHE B 1 107 ? 125.104 91.629 62.638 1.00 15.79 183 PHE B CA 1
ATOM 2895 C C . PHE B 1 107 ? 124.245 91.949 61.451 1.00 23.02 183 PHE B C 1
ATOM 2896 O O . PHE B 1 107 ? 123.772 91.040 60.775 1.00 17.61 183 PHE B O 1
ATOM 2904 N N . HIS B 1 108 ? 123.945 93.241 61.262 1.00 23.88 184 HIS B N 1
ATOM 2905 C CA . HIS B 1 108 ? 123.100 93.705 60.150 1.00 21.31 184 HIS B CA 1
ATOM 2906 C C . HIS B 1 108 ? 123.946 93.964 58.875 1.00 21.65 184 HIS B C 1
ATOM 2907 O O . HIS B 1 108 ? 124.543 95.042 58.732 1.00 20.00 184 HIS B O 1
ATOM 2914 N N . VAL B 1 109 ? 124.008 92.950 58.000 1.00 16.36 185 VAL B N 1
ATOM 2915 C CA . VAL B 1 109 ? 124.780 92.936 56.782 1.00 22.21 185 VAL B CA 1
ATOM 2916 C C . VAL B 1 109 ? 124.245 94.053 55.862 1.00 22.88 185 VAL B C 1
ATOM 2917 O O . VAL B 1 109 ? 125.005 94.733 55.164 1.00 27.79 185 VAL B O 1
ATOM 2921 N N . ALA B 1 110 ? 122.938 94.193 55.811 1.00 17.83 186 ALA B N 1
ATOM 2922 C CA . ALA B 1 110 ? 122.387 95.123 54.828 1.00 27.19 186 ALA B CA 1
ATOM 2923 C C . ALA B 1 110 ? 122.219 96.567 55.413 1.00 22.50 186 ALA B C 1
ATOM 2924 O O . ALA B 1 110 ? 121.106 97.118 55.411 1.00 21.66 186 ALA B O 1
ATOM 2926 N N . SER B 1 111 ? 123.303 97.141 55.942 1.00 25.39 187 SER B N 1
ATOM 2927 C CA . SER B 1 111 ? 123.188 98.419 56.686 1.00 22.00 187 SER B CA 1
ATOM 2928 C C . SER B 1 111 ? 122.623 99.491 55.754 1.00 34.27 187 SER B C 1
ATOM 2929 O O . SER B 1 111 ? 122.731 99.354 54.518 1.00 25.86 187 SER B O 1
ATOM 2932 N N . PRO B 1 112 ? 121.988 100.536 56.326 1.00 35.64 188 PRO B N 1
ATOM 2933 C CA . PRO B 1 112 ? 121.375 101.617 55.538 1.00 38.11 188 PRO B CA 1
ATOM 2934 C C . PRO B 1 112 ? 122.399 102.349 54.656 1.00 34.59 188 PRO B C 1
ATOM 2935 O O . PRO B 1 112 ? 122.048 102.862 53.602 1.00 43.81 188 PRO B O 1
ATOM 2939 N N . GLU B 1 113 ? 123.660 102.351 55.056 1.00 37.03 189 GLU B N 1
ATOM 2940 C CA . GLU B 1 113 ? 124.696 102.930 54.213 1.00 41.50 189 GLU B CA 1
ATOM 2941 C C . GLU B 1 113 ? 125.032 102.062 52.996 1.00 47.44 189 GLU B C 1
ATOM 2942 O O . GLU B 1 113 ? 125.569 102.573 52.008 1.00 34.74 189 GLU B O 1
ATOM 2948 N N . LEU B 1 114 ? 124.731 100.756 53.062 1.00 39.01 190 LEU B N 1
ATOM 2949 C CA . LEU B 1 114 ? 125.030 99.863 51.944 1.00 33.24 190 LEU B CA 1
ATOM 2950 C C . LEU B 1 114 ? 123.807 99.394 51.162 1.00 35.46 190 LEU B C 1
ATOM 2951 O O . LEU B 1 114 ? 123.942 98.861 50.061 1.00 41.51 190 LEU B O 1
ATOM 2956 N N . HIS B 1 115 ? 122.621 99.593 51.718 1.00 40.29 191 HIS B N 1
ATOM 2957 C CA . HIS B 1 115 ? 121.406 99.106 51.088 1.00 43.83 191 HIS B CA 1
ATOM 2958 C C . HIS B 1 115 ? 121.078 99.969 49.867 1.00 55.02 191 HIS B C 1
ATOM 2959 O O . HIS B 1 115 ? 121.316 101.180 49.896 1.00 54.98 191 HIS B O 1
ATOM 2966 N N . PRO B 1 116 ? 120.537 99.341 48.792 1.00 58.31 192 PRO B N 1
ATOM 2967 C CA . PRO B 1 116 ? 120.184 100.055 47.549 1.00 56.46 192 PRO B CA 1
ATOM 2968 C C . PRO B 1 116 ? 119.100 101.121 47.723 1.00 60.91 192 PRO B C 1
ATOM 2969 O O . PRO B 1 116 ? 119.052 102.062 46.943 1.00 59.43 192 PRO B O 1
ATOM 2973 N N . LEU B 1 117 ? 118.263 100.971 48.745 1.00 60.61 193 LEU B N 1
ATOM 2974 C CA . LEU B 1 117 ? 117.077 101.795 48.934 1.00 51.94 193 LEU B CA 1
ATOM 2975 C C . LEU B 1 117 ? 116.963 102.383 50.335 1.00 60.27 193 LEU B C 1
ATOM 2976 O O . LEU B 1 117 ? 116.968 103.601 50.489 1.00 75.10 193 LEU B O 1
ATOM 2981 N N . TYR B 1 118 ? 116.833 101.518 51.346 1.00 57.46 194 TYR B N 1
ATOM 2982 C CA . TYR B 1 118 ? 116.558 101.915 52.741 1.00 53.50 194 TYR B CA 1
ATOM 2983 C C . TYR B 1 118 ? 117.756 102.549 53.451 1.00 60.24 194 TYR B C 1
ATOM 2984 O O . TYR B 1 118 ? 118.872 102.003 53.383 1.00 52.93 194 TYR B O 1
ATOM 2993 N N . HIS B 1 119 ? 117.506 103.648 54.184 1.00 61.47 195 HIS B N 1
ATOM 2994 C CA . HIS B 1 119 ? 118.585 104.541 54.640 1.00 56.84 195 HIS B CA 1
ATOM 2995 C C . HIS B 1 119 ? 118.609 105.047 56.102 1.00 57.00 195 HIS B C 1
ATOM 2996 O O . HIS B 1 119 ? 119.531 105.774 56.479 1.00 55.52 195 HIS B O 1
ATOM 3003 N N . TYR B 1 120 ? 117.662 104.629 56.940 1.00 60.66 196 TYR B N 1
ATOM 3004 C CA . TYR B 1 120 ? 117.606 105.145 58.321 1.00 62.03 196 TYR B CA 1
ATOM 3005 C C . TYR B 1 120 ? 118.291 104.318 59.426 1.00 61.00 196 TYR B C 1
ATOM 3006 O O . TYR B 1 120 ? 118.256 103.089 59.428 1.00 55.61 196 TYR B O 1
ATOM 3015 N N . LYS B 1 121 ? 118.861 105.038 60.385 1.00 53.16 197 LYS B N 1
ATOM 3016 C CA . LYS B 1 121 ? 119.761 104.498 61.398 1.00 64.97 197 LYS B CA 1
ATOM 3017 C C . LYS B 1 121 ? 119.334 103.153 61.997 1.00 57.62 197 LYS B C 1
ATOM 3018 O O . LYS B 1 121 ? 120.170 102.264 62.227 1.00 55.11 197 LYS B O 1
ATOM 3024 N N . THR B 1 122 ? 118.031 103.007 62.233 1.00 62.22 198 THR B N 1
ATOM 3025 C CA . THR B 1 122 ? 117.503 101.789 62.842 1.00 61.73 198 THR B CA 1
ATOM 3026 C C . THR B 1 122 ? 116.791 100.835 61.842 1.00 54.20 198 THR B C 1
ATOM 3027 O O . THR B 1 122 ? 116.047 99.947 62.279 1.00 48.46 198 THR B O 1
ATOM 3031 N N . TYR B 1 123 ? 117.002 101.029 60.529 1.00 50.18 199 TYR B N 1
ATOM 3032 C CA . TYR B 1 123 ? 116.574 100.051 59.509 1.00 47.72 199 TYR B CA 1
ATOM 3033 C C . TYR B 1 123 ? 117.321 98.766 59.747 1.00 42.27 199 TYR B C 1
ATOM 3034 O O . TYR B 1 123 ? 118.544 98.750 59.664 1.00 39.44 199 TYR B O 1
ATOM 3043 N N . VAL B 1 124 ? 116.581 97.707 60.051 1.00 39.88 200 VAL B N 1
ATOM 3044 C CA . VAL B 1 124 ? 117.146 96.401 60.395 1.00 41.30 200 VAL B CA 1
ATOM 3045 C C . VAL B 1 124 ? 116.871 95.286 59.388 1.00 38.24 200 VAL B C 1
ATOM 3046 O O . VAL B 1 124 ? 117.136 94.105 59.683 1.00 31.13 200 VAL B O 1
ATOM 3050 N N . GLY B 1 125 ? 116.327 95.626 58.218 1.00 32.99 201 GLY B N 1
ATOM 3051 C CA . GLY B 1 125 ? 115.802 94.575 57.368 1.00 30.37 201 GLY B CA 1
ATOM 3052 C C . GLY B 1 125 ? 116.817 94.019 56.383 1.00 21.55 201 GLY B C 1
ATOM 3053 O O . GLY B 1 125 ? 118.024 94.350 56.419 1.00 26.60 201 GLY B O 1
ATOM 3054 N N . GLY B 1 126 ? 116.318 93.187 55.474 1.00 20.53 202 GLY B N 1
ATOM 3055 C CA . GLY B 1 126 ? 117.090 92.698 54.334 1.00 16.76 202 GLY B CA 1
ATOM 3056 C C . GLY B 1 126 ? 117.908 91.427 54.659 1.00 20.57 202 GLY B C 1
ATOM 3057 O O . GLY B 1 126 ? 117.623 90.298 54.180 1.00 16.85 202 GLY B O 1
ATOM 3058 N N . ILE B 1 127 ? 118.956 91.633 55.434 1.00 17.47 203 ILE B N 1
ATOM 3059 C CA . ILE B 1 127 ? 119.849 90.546 55.825 1.00 19.80 203 ILE B CA 1
ATOM 3060 C C . ILE B 1 127 ? 120.366 90.853 57.247 1.00 21.35 203 ILE B C 1
ATOM 3061 O O . ILE B 1 127 ? 121.063 91.879 57.489 1.00 20.52 203 ILE B O 1
ATOM 3066 N N . LEU B 1 128 ? 120.049 89.971 58.190 1.00 16.38 204 LEU B N 1
ATOM 3067 C CA . LEU B 1 128 ? 120.424 90.185 59.597 1.00 11.99 204 LEU B CA 1
ATOM 3068 C C . LEU B 1 128 ? 120.831 88.827 60.198 1.00 21.05 204 LEU B C 1
ATOM 3069 O O . LEU B 1 128 ? 120.029 87.857 60.075 1.00 18.56 204 LEU B O 1
ATOM 3074 N N . LEU B 1 129 ? 122.039 88.740 60.806 1.00 15.97 205 LEU B N 1
ATOM 3075 C CA . LEU B 1 129 ? 122.591 87.439 61.312 1.00 15.37 205 LEU B CA 1
ATOM 3076 C C . LEU B 1 129 ? 122.489 87.477 62.827 1.00 19.07 205 LEU B C 1
ATOM 3077 O O . LEU B 1 129 ? 122.751 88.541 63.418 1.00 20.80 205 LEU B O 1
ATOM 3082 N N A LEU B 1 130 ? 122.033 86.380 63.455 0.76 14.89 206 LEU B N 1
ATOM 3083 N N B LEU B 1 130 ? 122.086 86.356 63.432 0.24 14.85 206 LEU B N 1
ATOM 3084 C CA A LEU B 1 130 ? 122.082 86.233 64.925 0.76 15.90 206 LEU B CA 1
ATOM 3085 C CA B LEU B 1 130 ? 122.013 86.185 64.887 0.24 15.90 206 LEU B CA 1
ATOM 3086 C C A LEU B 1 130 ? 122.559 84.810 65.202 0.76 16.26 206 LEU B C 1
ATOM 3087 C C B LEU B 1 130 ? 122.555 84.786 65.202 0.24 16.15 206 LEU B C 1
ATOM 3088 O O A LEU B 1 130 ? 122.201 83.901 64.443 0.76 12.71 206 LEU B O 1
ATOM 3089 O O B LEU B 1 130 ? 122.257 83.851 64.458 0.24 13.04 206 LEU B O 1
ATOM 3098 N N . SER B 1 131 ? 123.330 84.637 66.284 1.00 12.15 207 SER B N 1
ATOM 3099 C CA . SER B 1 131 ? 123.559 83.298 66.889 1.00 19.13 207 SER B CA 1
ATOM 3100 C C . SER B 1 131 ? 122.152 82.779 67.206 1.00 21.06 207 SER B C 1
ATOM 3101 O O . SER B 1 131 ? 121.235 83.589 67.437 1.00 12.37 207 SER B O 1
ATOM 3104 N N . LYS B 1 132 ? 121.980 81.442 67.213 1.00 13.69 208 LYS B N 1
ATOM 3105 C CA . LYS B 1 132 ? 120.701 80.909 67.634 1.00 16.05 208 LYS B CA 1
ATOM 3106 C C . LYS B 1 132 ? 120.459 81.319 69.049 1.00 21.36 208 LYS B C 1
ATOM 3107 O O . LYS B 1 132 ? 119.323 81.517 69.463 1.00 13.14 208 LYS B O 1
ATOM 3113 N N . GLN B 1 133 ? 121.545 81.380 69.799 1.00 13.09 209 GLN B N 1
ATOM 3114 C CA . GLN B 1 133 ? 121.420 81.698 71.246 1.00 17.40 209 GLN B CA 1
ATOM 3115 C C . GLN B 1 133 ? 120.834 83.136 71.444 1.00 12.83 209 GLN B C 1
ATOM 3116 O O . GLN B 1 133 ? 119.867 83.373 72.201 1.00 18.33 209 GLN B O 1
ATOM 3122 N N . HIS B 1 134 ? 121.371 84.079 70.728 1.00 11.26 210 HIS B N 1
ATOM 3123 C CA . HIS B 1 134 ? 120.744 85.434 70.683 1.00 16.55 210 HIS B CA 1
ATOM 3124 C C . HIS B 1 134 ? 119.316 85.507 70.201 1.00 15.74 210 HIS B C 1
ATOM 3125 O O . HIS B 1 134 ? 118.491 86.364 70.695 1.00 15.74 210 HIS B O 1
ATOM 3132 N N . TYR B 1 135 ? 118.995 84.649 69.254 1.00 14.37 211 TYR B N 1
ATOM 3133 C CA . TYR B 1 135 ? 117.693 84.741 68.605 1.00 15.31 211 TYR B CA 1
ATOM 3134 C C . TYR B 1 135 ? 116.670 84.243 69.613 1.00 19.37 211 TYR B C 1
ATOM 3135 O O . TYR B 1 135 ? 115.552 84.801 69.782 1.00 15.37 211 TYR B O 1
ATOM 3144 N N . ARG B 1 136 ? 117.060 83.189 70.299 1.00 14.60 212 ARG B N 1
ATOM 3145 C CA . ARG B 1 136 ? 116.241 82.653 71.378 1.00 15.83 212 ARG B CA 1
ATOM 3146 C C . ARG B 1 136 ? 116.129 83.669 72.565 1.00 14.12 212 ARG B C 1
ATOM 3147 O O . ARG B 1 136 ? 115.132 83.775 73.142 1.00 11.52 212 ARG B O 1
ATOM 3155 N N . LEU B 1 137 ? 117.208 84.350 72.911 1.00 15.92 213 LEU B N 1
ATOM 3156 C CA . LEU B 1 137 ? 117.196 85.327 73.985 1.00 22.09 213 LEU B CA 1
ATOM 3157 C C . LEU B 1 137 ? 116.165 86.408 73.649 1.00 22.54 213 LEU B C 1
ATOM 3158 O O . LEU B 1 137 ? 115.580 86.964 74.565 1.00 16.29 213 LEU B O 1
ATOM 3163 N N . CYS B 1 138 ? 115.907 86.651 72.349 1.00 19.56 214 CYS B N 1
ATOM 3164 C CA . CYS B 1 138 ? 114.962 87.663 71.932 1.00 21.26 214 CYS B CA 1
ATOM 3165 C C . CYS B 1 138 ? 113.547 87.091 71.810 1.00 21.36 214 CYS B C 1
ATOM 3166 O O . CYS B 1 138 ? 112.621 87.851 71.551 1.00 20.58 214 CYS B O 1
ATOM 3169 N N . ASN B 1 139 ? 113.366 85.777 71.980 1.00 18.91 215 ASN B N 1
ATOM 3170 C CA . ASN B 1 139 ? 112.069 85.164 71.670 1.00 13.97 215 ASN B CA 1
ATOM 3171 C C . ASN B 1 139 ? 111.674 85.389 70.215 1.00 17.61 215 ASN B C 1
ATOM 3172 O O . ASN B 1 139 ? 110.449 85.510 69.842 1.00 15.85 215 ASN B O 1
ATOM 3177 N N . GLY B 1 140 ? 112.686 85.403 69.349 1.00 19.31 216 GLY B N 1
ATOM 3178 C CA . GLY B 1 140 ? 112.402 85.473 67.927 1.00 17.02 216 GLY B CA 1
ATOM 3179 C C . GLY B 1 140 ? 111.641 86.798 67.646 1.00 23.78 216 GLY B C 1
ATOM 3180 O O . GLY B 1 140 ? 111.748 87.820 68.393 1.00 11.22 216 GLY B O 1
ATOM 3181 N N . MET B 1 141 ? 110.822 86.740 66.606 1.00 16.12 217 MET B N 1
ATOM 3182 C CA . MET B 1 141 ? 110.134 87.918 66.079 1.00 22.77 217 MET B CA 1
ATOM 3183 C C . MET B 1 141 ? 108.651 87.811 66.387 1.00 21.59 217 MET B C 1
ATOM 3184 O O . MET B 1 141 ? 108.134 86.714 66.594 1.00 15.23 217 MET B O 1
ATOM 3189 N N . SER B 1 142 ? 107.950 88.945 66.279 1.00 25.70 218 SER B N 1
ATOM 3190 C CA . SER B 1 142 ? 106.515 88.951 66.546 1.00 22.54 218 SER B CA 1
ATOM 3191 C C . SER B 1 142 ? 105.780 88.170 65.459 1.00 20.25 218 SER B C 1
ATOM 3192 O O . SER B 1 142 ? 106.052 88.368 64.281 1.00 23.00 218 SER B O 1
ATOM 3195 N N . ASN B 1 143 ? 104.824 87.299 65.816 1.00 18.73 219 ASN B N 1
ATOM 3196 C CA . ASN B 1 143 ? 103.983 86.674 64.777 1.00 19.02 219 ASN B CA 1
ATOM 3197 C C . ASN B 1 143 ? 102.806 87.527 64.374 1.00 24.27 219 ASN B C 1
ATOM 3198 O O . ASN B 1 143 ? 102.140 87.215 63.376 1.00 24.37 219 ASN B O 1
ATOM 3203 N N . ARG B 1 144 ? 102.545 88.596 65.148 1.00 21.75 220 ARG B N 1
ATOM 3204 C CA . ARG B 1 144 ? 101.170 89.149 65.226 1.00 32.12 220 ARG B CA 1
ATOM 3205 C C . ARG B 1 144 ? 100.845 90.138 64.123 1.00 26.52 220 ARG B C 1
ATOM 3206 O O . ARG B 1 144 ? 99.685 90.391 63.910 1.00 26.13 220 ARG B O 1
ATOM 3214 N N . PHE B 1 145 ? 101.877 90.628 63.416 1.00 31.74 221 PHE B N 1
ATOM 3215 C CA . PHE B 1 145 ? 101.772 91.652 62.350 1.00 35.09 221 PHE B CA 1
ATOM 3216 C C . PHE B 1 145 ? 101.020 91.279 61.050 1.00 34.92 221 PHE B C 1
ATOM 3217 O O . PHE B 1 145 ? 100.280 92.098 60.497 1.00 31.30 221 PHE B O 1
ATOM 3225 N N . TRP B 1 146 ? 101.234 90.055 60.574 1.00 26.38 222 TRP B N 1
ATOM 3226 C CA . TRP B 1 146 ? 100.767 89.558 59.294 1.00 29.80 222 TRP B CA 1
ATOM 3227 C C . TRP B 1 146 ? 100.992 90.495 58.144 1.00 32.89 222 TRP B C 1
ATOM 3228 O O . TRP B 1 146 ? 100.139 90.588 57.269 1.00 34.90 222 TRP B O 1
ATOM 3239 N N . GLY B 1 147 ? 102.156 91.147 58.113 1.00 29.94 223 GLY B N 1
ATOM 3240 C CA . GLY B 1 147 ? 102.467 92.007 56.978 1.00 38.10 223 GLY B CA 1
ATOM 3241 C C . GLY B 1 147 ? 102.168 93.481 57.240 1.00 45.91 223 GLY B C 1
ATOM 3242 O O . GLY B 1 147 ? 102.651 94.339 56.515 1.00 47.47 223 GLY B O 1
ATOM 3243 N N . TRP B 1 148 ? 101.386 93.788 58.279 1.00 38.24 224 TRP B N 1
ATOM 3244 C CA . TRP B 1 148 ? 101.083 95.188 58.592 1.00 42.50 224 TRP B CA 1
ATOM 3245 C C . TRP B 1 148 ? 10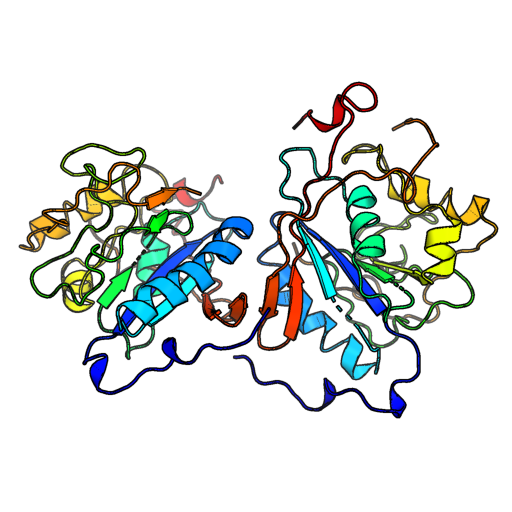2.187 95.704 59.480 1.00 37.09 224 TRP B C 1
ATOM 3246 O O . TRP B 1 148 ? 102.968 94.919 59.985 1.00 47.36 224 TRP B O 1
ATOM 3257 N N . GLY B 1 149 ? 102.260 97.015 59.680 1.00 41.86 225 GLY B N 1
ATOM 3258 C CA . GLY B 1 149 ? 103.172 97.580 60.666 1.00 43.85 225 GLY B CA 1
ATOM 3259 C C . GLY B 1 149 ? 104.642 97.398 60.310 1.00 36.52 225 GLY B C 1
ATOM 3260 O O . GLY B 1 149 ? 104.970 97.230 59.150 1.00 41.53 225 GLY B O 1
ATOM 3261 N N . ARG B 1 150 ? 105.514 97.412 61.318 1.00 40.68 226 ARG B N 1
ATOM 3262 C CA . ARG B 1 150 ? 106.956 97.341 61.109 1.00 45.04 226 ARG B CA 1
ATOM 3263 C C . ARG B 1 150 ? 107.608 96.203 61.925 1.00 39.86 226 ARG B C 1
ATOM 3264 O O . ARG B 1 150 ? 108.226 96.413 62.979 1.00 33.46 226 ARG B O 1
ATOM 3272 N N . GLU B 1 151 ? 107.457 94.989 61.427 1.00 40.31 227 GLU B N 1
ATOM 3273 C CA . GLU B 1 151 ? 107.882 93.839 62.193 1.00 38.77 227 GLU B CA 1
ATOM 3274 C C . GLU B 1 151 ? 109.377 93.863 62.437 1.00 32.49 227 GLU B C 1
ATOM 3275 O O . GLU B 1 151 ? 109.820 93.380 63.473 1.00 28.53 227 GLU B O 1
ATOM 3281 N N . ASP B 1 152 ? 110.139 94.471 61.524 1.00 27.51 228 ASP B N 1
ATOM 3282 C CA . ASP B 1 152 ? 111.576 94.658 61.765 1.00 29.64 228 ASP B CA 1
ATOM 3283 C C . ASP B 1 152 ? 111.915 95.652 62.880 1.00 33.23 228 ASP B C 1
ATOM 3284 O O . ASP B 1 152 ? 112.806 95.382 63.675 1.00 33.75 228 ASP B O 1
ATOM 3289 N N . ASP B 1 153 ? 111.212 96.780 62.969 1.00 35.51 229 ASP B N 1
ATOM 3290 C CA . ASP B 1 153 ? 111.489 97.736 64.048 1.00 29.45 229 ASP B CA 1
ATOM 3291 C C . ASP B 1 153 ? 111.148 97.139 65.378 1.00 22.16 229 ASP B C 1
ATOM 3292 O O . ASP B 1 153 ? 111.814 97.421 66.360 1.00 30.31 229 ASP B O 1
ATOM 3297 N N . GLU B 1 154 ? 110.080 96.343 65.420 1.00 26.49 230 GLU B N 1
ATOM 3298 C CA . GLU B 1 154 ? 109.727 95.698 66.647 1.00 24.32 230 GLU B CA 1
ATOM 3299 C C . GLU B 1 154 ? 110.875 94.721 67.001 1.00 27.13 230 GLU B C 1
ATOM 3300 O O . GLU B 1 154 ? 111.194 94.571 68.167 1.00 22.45 230 GLU B O 1
ATOM 3306 N N . PHE B 1 155 ? 111.549 94.131 65.993 1.00 27.45 231 PHE B N 1
ATOM 3307 C CA . PHE B 1 155 ? 112.615 93.201 66.323 1.00 22.83 231 PHE B CA 1
ATOM 3308 C C . PHE B 1 155 ? 113.826 93.980 66.865 1.00 25.46 231 PHE B C 1
ATOM 3309 O O . PHE B 1 155 ? 114.506 93.545 67.808 1.00 23.24 231 PHE B O 1
ATOM 3317 N N . TYR B 1 156 ? 114.130 95.124 66.268 1.00 24.38 232 TYR B N 1
ATOM 3318 C CA . TYR B 1 156 ? 115.235 95.941 66.789 1.00 27.87 232 TYR B CA 1
ATOM 3319 C C . TYR B 1 156 ? 114.996 96.246 68.274 1.00 21.64 232 TYR B C 1
ATOM 3320 O O . TYR B 1 156 ? 115.925 96.149 69.043 1.00 19.98 232 TYR B O 1
ATOM 3329 N N . ARG B 1 157 ? 113.745 96.575 68.645 1.00 18.88 233 ARG B N 1
ATOM 3330 C CA A ARG B 1 157 ? 113.421 96.807 70.057 0.42 25.63 233 ARG B CA 1
ATOM 3331 C CA B ARG B 1 157 ? 113.344 96.761 70.052 0.27 25.62 233 ARG B CA 1
ATOM 3332 C CA C ARG B 1 157 ? 113.288 96.731 70.057 0.30 25.64 233 ARG B CA 1
ATOM 3333 C C . ARG B 1 157 ? 113.588 95.517 70.933 1.00 25.46 233 ARG B C 1
ATOM 3334 O O . ARG B 1 157 ? 114.069 95.605 72.120 1.00 22.53 233 ARG B O 1
ATOM 3356 N N . ARG B 1 158 ? 113.262 94.334 70.410 1.00 23.58 234 ARG B N 1
ATOM 3357 C CA . ARG B 1 158 ? 113.591 93.123 71.197 1.00 22.91 234 ARG B CA 1
ATOM 3358 C C . ARG B 1 158 ? 115.117 92.999 71.378 1.00 22.25 234 ARG B C 1
ATOM 3359 O O . ARG B 1 158 ? 115.567 92.652 72.466 1.00 23.20 234 ARG B O 1
ATOM 3367 N N . ILE B 1 159 ? 115.898 93.280 70.333 1.00 19.31 235 ILE B N 1
ATOM 3368 C CA . ILE B 1 159 ? 117.371 93.146 70.427 1.00 23.89 235 ILE B CA 1
ATOM 3369 C C . ILE B 1 159 ? 117.925 94.022 71.564 1.00 23.93 235 ILE B C 1
ATOM 3370 O O . ILE B 1 159 ? 118.659 93.540 72.457 1.00 17.40 235 ILE B O 1
ATOM 3375 N N . LYS B 1 160 ? 117.497 95.290 71.562 1.00 23.48 236 LYS B N 1
ATOM 3376 C CA . LYS B 1 160 ? 117.881 96.230 72.614 1.00 25.64 236 LYS B CA 1
ATOM 3377 C C . LYS B 1 160 ? 117.340 95.851 73.959 1.00 23.00 236 LYS B C 1
ATOM 3378 O O . LYS B 1 160 ? 118.125 95.821 74.896 1.00 27.35 236 LYS B O 1
ATOM 3384 N N . GLY B 1 161 ? 116.035 95.553 74.085 1.00 20.78 237 GLY B N 1
ATOM 3385 C CA . GLY B 1 161 ? 115.511 95.154 75.398 1.00 19.70 237 GLY B CA 1
ATOM 3386 C C . GLY B 1 161 ? 116.181 93.866 75.936 1.00 27.82 237 GLY B C 1
ATOM 3387 O O . GLY B 1 161 ? 116.076 93.491 77.129 1.00 22.51 237 GLY B O 1
ATOM 3388 N N . ALA B 1 162 ? 116.888 93.147 75.067 1.00 22.73 238 ALA B N 1
ATOM 3389 C CA . ALA B 1 162 ? 117.468 91.881 75.519 1.00 17.35 238 ALA B CA 1
ATOM 3390 C C . ALA B 1 162 ? 118.870 92.156 75.988 1.00 24.34 238 ALA B C 1
ATOM 3391 O O . ALA B 1 162 ? 119.595 91.220 76.341 1.00 21.89 238 ALA B O 1
ATOM 3393 N N . GLY B 1 163 ? 119.297 93.424 75.909 1.00 14.94 239 GLY B N 1
ATOM 3394 C CA . GLY B 1 163 ? 120.659 93.743 76.317 1.00 21.71 239 GLY B CA 1
ATOM 3395 C C . GLY B 1 163 ? 121.741 93.625 75.257 1.00 18.41 239 GLY B C 1
ATOM 3396 O O . GLY B 1 163 ? 122.978 93.762 75.513 1.00 17.93 239 GLY B O 1
ATOM 3397 N N . LEU B 1 164 ? 121.281 93.354 74.030 1.00 19.34 240 LEU B N 1
ATOM 3398 C CA . LEU B 1 164 ? 122.184 93.056 72.929 1.00 19.73 240 LEU B CA 1
ATOM 3399 C C . LEU B 1 164 ? 122.534 94.365 72.215 1.00 28.69 240 LEU B C 1
ATOM 3400 O O . LEU B 1 164 ? 121.735 95.307 72.187 1.00 17.13 240 LEU B O 1
ATOM 3405 N N . GLN B 1 165 ? 123.722 94.358 71.622 1.00 20.79 241 GLN B N 1
ATOM 3406 C CA . GLN B 1 165 ? 124.241 95.434 70.748 1.00 34.25 241 GLN B CA 1
ATOM 3407 C C . GLN B 1 165 ? 124.126 95.030 69.258 1.00 31.83 241 GLN B C 1
ATOM 3408 O O . GLN B 1 165 ? 124.449 93.893 68.911 1.00 30.27 241 GLN B O 1
ATOM 3414 N N . LEU B 1 166 ? 123.633 95.917 68.379 1.00 27.76 242 LEU B N 1
ATOM 3415 C CA . LEU B 1 166 ? 123.551 95.622 66.930 1.00 26.40 242 LEU B CA 1
ATOM 3416 C C . LEU B 1 166 ? 124.845 96.052 66.278 1.00 29.90 242 LEU B C 1
ATOM 3417 O O . LEU B 1 166 ? 125.386 97.102 66.637 1.00 34.10 242 LEU B O 1
ATOM 3422 N N . PHE B 1 167 ? 125.389 95.239 65.375 1.00 21.45 243 PHE B N 1
ATOM 3423 C CA . PHE B 1 167 ? 126.636 95.604 64.659 1.00 19.35 243 PHE B CA 1
ATOM 3424 C C . PHE B 1 167 ? 126.379 95.623 63.159 1.00 28.50 243 PHE B C 1
ATOM 3425 O O . PHE B 1 167 ? 125.337 95.070 62.649 1.00 22.72 243 PHE B O 1
ATOM 3433 N N . ARG B 1 168 ? 127.303 96.294 62.468 1.00 27.90 244 ARG B N 1
ATOM 3434 C CA . ARG B 1 168 ? 127.179 96.621 61.029 1.00 21.63 244 ARG B CA 1
ATOM 3435 C C . ARG B 1 168 ? 128.527 96.557 60.376 1.00 25.42 244 ARG B C 1
ATOM 3436 O O . ARG B 1 168 ? 129.540 96.774 61.035 1.00 28.81 244 ARG B O 1
ATOM 3444 N N . PRO B 1 169 ? 128.564 96.233 59.070 1.00 23.53 245 PRO B N 1
ATOM 3445 C CA . PRO B 1 169 ? 129.866 96.192 58.409 1.00 27.64 245 PRO B CA 1
ATOM 3446 C C . PRO B 1 169 ? 130.602 97.569 58.567 1.00 26.76 245 PRO B C 1
ATOM 3447 O O . PRO B 1 169 ? 129.953 98.603 58.538 1.00 29.11 245 PRO B O 1
ATOM 3451 N N . SER B 1 170 ? 131.902 97.559 58.760 1.00 26.94 246 SER B N 1
ATOM 3452 C CA . SER B 1 170 ? 132.655 98.820 58.781 1.00 41.07 246 SER B CA 1
ATOM 3453 C C . SER B 1 170 ? 133.703 98.770 57.690 1.00 34.13 246 SER B C 1
ATOM 3454 O O . SER B 1 170 ? 134.210 97.697 57.369 1.00 31.01 246 SER B O 1
ATOM 3457 N N . GLY B 1 171 ? 134.017 99.924 57.103 1.00 42.31 247 GLY B N 1
ATOM 3458 C CA . GLY B 1 171 ? 135.119 99.984 56.162 1.00 27.73 247 GLY B CA 1
ATOM 3459 C C . GLY B 1 171 ? 134.786 99.377 54.820 1.00 34.31 247 GLY B C 1
ATOM 3460 O O . GLY B 1 171 ? 135.668 99.053 54.043 1.00 38.92 247 GLY B O 1
ATOM 3461 N N . ILE B 1 172 ? 133.491 99.223 54.549 1.00 39.52 248 ILE B N 1
ATOM 3462 C CA . ILE B 1 172 ? 133.028 98.772 53.247 1.00 32.77 248 ILE B CA 1
ATOM 3463 C C . ILE B 1 172 ? 132.971 99.971 52.269 1.00 40.32 248 ILE B C 1
ATOM 3464 O O . ILE B 1 172 ? 132.292 100.953 52.548 1.00 41.01 248 ILE B O 1
ATOM 3469 N N . THR B 1 173 ? 133.586 99.844 51.097 1.00 36.99 249 THR B N 1
ATOM 3470 C CA . THR B 1 173 ? 133.718 100.976 50.159 1.00 40.31 249 THR B CA 1
ATOM 3471 C C . THR B 1 173 ? 132.860 100.901 48.899 1.00 47.74 249 THR B C 1
ATOM 3472 O O . THR B 1 173 ? 132.787 101.871 48.140 1.00 39.33 249 THR B O 1
ATOM 3476 N N . THR B 1 174 ? 132.251 99.743 48.632 1.00 41.44 250 THR B N 1
ATOM 3477 C CA . THR B 1 174 ? 131.362 99.630 47.482 1.00 33.97 250 THR B CA 1
ATOM 3478 C C . THR B 1 174 ? 130.167 100.378 47.906 1.00 26.76 250 THR B C 1
ATOM 3479 O O . THR B 1 174 ? 130.086 100.812 49.051 1.00 44.06 250 THR B O 1
ATOM 3483 N N . GLY B 1 175 ? 129.192 100.584 47.062 1.00 31.61 251 GLY B N 1
ATOM 3484 C CA . GLY B 1 175 ? 128.258 101.563 47.595 1.00 43.69 251 GLY B CA 1
ATOM 3485 C C . GLY B 1 175 ? 126.877 101.114 47.943 1.00 42.06 251 GLY B C 1
ATOM 3486 O O . GLY B 1 175 ? 126.639 100.223 48.760 1.00 39.27 251 GLY B O 1
ATOM 3487 N N . TYR B 1 176 ? 125.956 101.788 47.279 1.00 32.93 252 TYR B N 1
ATOM 3488 C CA . TYR B 1 176 ? 124.652 101.265 47.008 1.00 46.80 252 TYR B CA 1
ATOM 3489 C C . TYR B 1 176 ? 124.836 100.194 45.918 1.00 35.43 252 TYR B C 1
ATOM 3490 O O . TYR B 1 176 ? 123.867 99.657 45.397 1.00 42.64 252 TYR B O 1
ATOM 3499 N N . LYS B 1 177 ? 126.099 99.919 45.584 1.00 33.03 253 LYS B N 1
ATOM 3500 C CA . LYS B 1 177 ? 126.511 98.829 44.699 1.00 33.00 253 LYS B CA 1
ATOM 3501 C C . LYS B 1 177 ? 127.034 97.600 45.487 1.00 34.91 253 LYS B C 1
ATOM 3502 O O . LYS B 1 177 ? 127.671 96.688 44.938 1.00 29.48 253 LYS B O 1
ATOM 3508 N N . THR B 1 178 ? 126.794 97.597 46.788 1.00 30.89 254 THR B N 1
ATOM 3509 C CA . THR B 1 178 ? 127.282 96.522 47.615 1.00 32.31 254 THR B CA 1
ATOM 3510 C C . THR B 1 178 ? 126.451 95.246 47.370 1.00 25.07 254 THR B C 1
ATOM 3511 O O . THR B 1 178 ? 127.010 94.143 47.337 1.00 29.36 254 THR B O 1
ATOM 3515 N N . PHE B 1 179 ? 125.154 95.430 47.169 1.00 23.07 255 PHE B N 1
ATOM 3516 C CA . PHE B 1 179 ? 124.204 94.359 46.845 1.00 26.68 255 PHE B CA 1
ATOM 3517 C C . PHE B 1 179 ? 123.633 94.535 45.456 1.00 33.36 255 PHE B C 1
ATOM 3518 O O . PHE B 1 179 ? 123.519 95.656 44.970 1.00 28.83 255 PHE B O 1
ATOM 3526 N N . ARG B 1 180 ? 123.281 93.421 44.824 1.00 24.96 256 ARG B N 1
ATOM 3527 C CA . ARG B 1 180 ? 122.417 93.452 43.684 1.00 28.18 256 ARG B CA 1
ATOM 3528 C C . ARG B 1 180 ? 120.998 93.278 44.229 1.00 36.07 256 ARG B C 1
ATOM 3529 O O . ARG B 1 180 ? 120.700 92.317 44.955 1.00 26.55 256 ARG B O 1
ATOM 3537 N N . HIS B 1 181 ? 120.108 94.201 43.877 1.00 28.94 257 HIS B N 1
ATOM 3538 C CA . HIS B 1 181 ? 118.740 94.086 44.331 1.00 29.51 257 HIS B CA 1
ATOM 3539 C C . HIS B 1 181 ? 117.936 93.612 43.126 1.00 39.69 257 HIS B C 1
ATOM 3540 O O . HIS B 1 181 ? 117.959 94.256 42.083 1.00 44.60 257 HIS B O 1
ATOM 3547 N N . LEU B 1 182 ? 117.274 92.456 43.252 1.00 34.38 258 LEU B N 1
ATOM 3548 C CA . LEU B 1 182 ? 116.607 91.814 42.117 1.00 36.79 258 LEU B CA 1
ATOM 3549 C C . LEU B 1 182 ? 115.179 92.326 41.906 1.00 39.56 258 LEU B C 1
ATOM 3550 O O . LEU B 1 182 ? 114.405 92.415 42.864 1.00 43.81 258 LEU B O 1
ATOM 3555 N N . ARG B 1 207 ? 104.802 93.719 72.029 1.00 46.04 283 ARG B N 1
ATOM 3556 C CA . ARG B 1 207 ? 104.215 92.897 73.089 1.00 50.99 283 ARG B CA 1
ATOM 3557 C C . ARG B 1 207 ? 104.581 91.385 72.992 1.00 58.95 283 ARG B C 1
ATOM 3558 O O . ARG B 1 207 ? 105.530 91.016 72.324 1.00 51.39 283 ARG B O 1
ATOM 3566 N N . GLU B 1 208 ? 103.848 90.517 73.673 1.00 50.72 284 GLU B N 1
ATOM 3567 C CA . GLU B 1 208 ? 104.349 89.179 73.923 1.00 51.91 284 GLU B CA 1
ATOM 3568 C C . GLU B 1 208 ? 104.078 88.162 72.814 1.00 49.90 284 GLU B C 1
ATOM 3569 O O . GLU B 1 208 ? 103.142 88.306 71.994 1.00 48.99 284 GLU B O 1
ATOM 3575 N N . GLY B 1 209 ? 104.903 87.119 72.802 1.00 26.37 285 GLY B N 1
ATOM 3576 C CA . GLY B 1 209 ? 104.756 86.117 71.781 1.00 32.38 285 GLY B CA 1
ATOM 3577 C C . GLY B 1 209 ? 105.939 86.238 70.846 1.00 23.96 285 GLY B C 1
ATOM 3578 O O . GLY B 1 209 ? 106.659 87.250 70.853 1.00 25.40 285 GLY B O 1
ATOM 3579 N N . GLY B 1 210 ? 106.162 85.163 70.096 1.00 21.56 286 GLY B N 1
ATOM 3580 C CA . GLY B 1 210 ? 107.064 85.135 68.948 1.00 21.78 286 GLY B CA 1
ATOM 3581 C C . GLY B 1 210 ? 107.478 83.684 68.812 1.00 24.46 286 GLY B C 1
ATOM 3582 O O . GLY B 1 210 ? 106.658 82.773 68.572 1.00 15.93 286 GLY B O 1
ATOM 3583 N N . LEU B 1 211 ? 108.762 83.473 69.010 1.00 17.94 287 LEU B N 1
ATOM 3584 C CA . LEU B 1 211 ? 109.326 82.119 68.913 1.00 18.54 287 LEU B CA 1
ATOM 3585 C C . LEU B 1 211 ? 108.651 81.089 69.797 1.00 28.02 287 LEU B C 1
ATOM 3586 O O . LEU B 1 211 ? 108.270 80.012 69.313 1.00 18.67 287 LEU B O 1
ATOM 3591 N N . ASN B 1 212 ? 108.371 81.438 71.048 1.00 15.63 288 ASN B N 1
ATOM 3592 C CA . ASN B 1 212 ? 107.585 80.498 71.902 1.00 22.60 288 ASN B CA 1
ATOM 3593 C C . ASN B 1 212 ? 106.051 80.415 71.700 1.00 29.90 288 ASN B C 1
ATOM 3594 O O . ASN B 1 212 ? 105.433 79.656 72.370 1.00 22.92 288 ASN B O 1
ATOM 3599 N N . THR B 1 213 ? 105.438 81.170 70.792 1.00 20.50 289 THR B N 1
ATOM 3600 C CA . THR B 1 213 ? 103.993 81.029 70.575 1.00 15.32 289 THR B CA 1
ATOM 3601 C C . THR B 1 213 ? 103.588 80.802 69.072 1.00 23.91 289 THR B C 1
ATOM 3602 O O . THR B 1 213 ? 102.430 80.619 68.755 1.00 21.02 289 THR B O 1
ATOM 3606 N N . VAL B 1 214 ? 104.531 80.817 68.133 1.00 17.55 290 VAL B N 1
ATOM 3607 C CA . VAL B 1 214 ? 104.152 80.597 66.731 1.00 12.18 290 VAL B CA 1
ATOM 3608 C C . VAL B 1 214 ? 103.462 79.219 66.590 1.00 20.50 290 VAL B C 1
ATOM 3609 O O . VAL B 1 214 ? 103.887 78.233 67.174 1.00 21.39 290 VAL B O 1
ATOM 3613 N N . LYS B 1 215 ? 102.353 79.186 65.860 1.00 18.55 291 LYS B N 1
ATOM 3614 C CA . LYS B 1 215 ? 101.600 77.968 65.639 1.00 23.39 291 LYS B CA 1
ATOM 3615 C C . LYS B 1 215 ? 101.692 77.663 64.166 1.00 23.39 291 LYS B C 1
ATOM 3616 O O . LYS B 1 215 ? 101.525 78.594 63.330 1.00 24.38 291 LYS B O 1
ATOM 3622 N N . TYR B 1 216 ? 101.973 76.396 63.818 1.00 17.13 292 TYR B N 1
ATOM 3623 C CA . TYR B 1 216 ? 102.167 76.083 62.415 1.00 19.99 292 TYR B CA 1
ATOM 3624 C C . TYR B 1 216 ? 102.321 74.614 62.246 1.00 21.48 292 TYR B C 1
ATOM 3625 O O . TYR B 1 216 ? 102.510 73.921 63.217 1.00 25.50 292 TYR B O 1
ATOM 3634 N N . HIS B 1 217 ? 102.250 74.154 60.994 1.00 21.66 293 HIS B N 1
ATOM 3635 C CA . HIS B 1 217 ? 102.779 72.827 60.651 1.00 24.75 293 HIS B CA 1
ATOM 3636 C C . HIS B 1 217 ? 103.530 72.828 59.319 1.00 26.76 293 HIS B C 1
ATOM 3637 O O . HIS B 1 217 ? 103.345 73.732 58.505 1.00 21.70 293 HIS B O 1
ATOM 3644 N N . VAL B 1 218 ? 104.411 71.843 59.114 1.00 15.67 294 VAL B N 1
ATOM 3645 C CA . VAL B 1 218 ? 105.123 71.786 57.861 1.00 21.66 294 VAL B CA 1
ATOM 3646 C C . VAL B 1 218 ? 104.378 70.793 56.981 1.00 20.55 294 VAL B C 1
ATOM 3647 O O . VAL B 1 218 ? 104.399 69.615 57.264 1.00 20.82 294 VAL B O 1
ATOM 3651 N N . ALA B 1 219 ? 103.755 71.263 55.909 1.00 23.14 295 ALA B N 1
ATOM 3652 C CA . ALA B 1 219 ? 102.955 70.366 55.052 1.00 23.64 295 ALA B CA 1
ATOM 3653 C C . ALA B 1 219 ? 103.854 69.436 54.260 1.00 27.93 295 ALA B C 1
ATOM 3654 O O . ALA B 1 219 ? 103.529 68.280 54.073 1.00 23.72 295 ALA B O 1
ATOM 3656 N N . SER B 1 220 ? 104.981 69.951 53.771 1.00 24.81 296 SER B N 1
ATOM 3657 C CA . SER B 1 220 ? 105.960 69.092 53.064 1.00 22.95 296 SER B CA 1
ATOM 3658 C C . SER B 1 220 ? 107.376 69.706 53.110 1.00 21.98 296 SER B C 1
ATOM 3659 O O . SER B 1 220 ? 107.529 70.914 53.339 1.00 23.38 296 SER B O 1
ATOM 3662 N N . ARG B 1 221 ? 108.387 68.868 52.899 1.00 20.68 297 ARG B N 1
ATOM 3663 C CA A ARG B 1 221 ? 109.759 69.345 52.761 0.30 22.53 297 ARG B CA 1
ATOM 3664 C CA B ARG B 1 221 ? 109.776 69.319 52.773 0.41 22.55 297 ARG B CA 1
ATOM 3665 C CA C ARG B 1 221 ? 109.763 69.325 52.782 0.29 22.53 297 ARG B CA 1
ATOM 3666 C C . ARG B 1 221 ? 110.300 68.775 51.445 1.00 28.70 297 ARG B C 1
ATOM 3667 O O . ARG B 1 221 ? 110.107 67.596 51.136 1.00 26.71 297 ARG B O 1
ATOM 3689 N N . THR B 1 222 ? 110.956 69.617 50.645 1.00 16.73 298 THR B N 1
ATOM 3690 C CA . THR B 1 222 ? 111.393 69.186 49.329 1.00 20.37 298 THR B CA 1
ATOM 3691 C C . THR B 1 222 ? 112.842 69.530 49.159 1.00 19.34 298 THR B C 1
ATOM 3692 O O . THR B 1 222 ? 113.218 70.718 49.409 1.00 20.43 298 THR B O 1
ATOM 3696 N N . ALA B 1 223 ? 113.681 68.548 48.798 1.00 11.79 299 ALA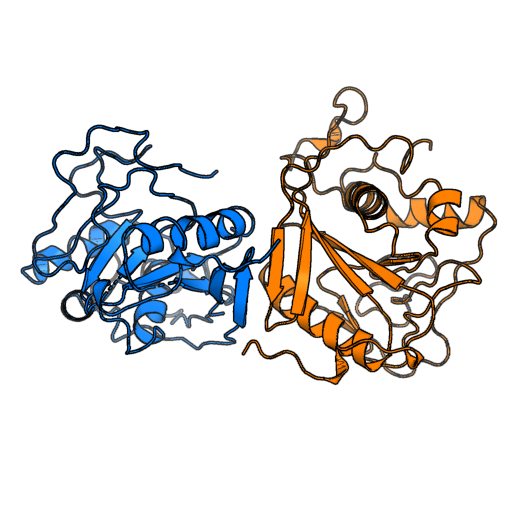 B N 1
ATOM 3697 C CA . ALA B 1 223 ? 115.048 68.872 48.387 1.00 13.29 299 ALA B CA 1
ATOM 3698 C C . ALA B 1 223 ? 115.075 69.447 46.999 1.00 18.09 299 ALA B C 1
ATOM 3699 O O . ALA B 1 223 ? 114.563 68.842 46.078 1.00 25.45 299 ALA B O 1
ATOM 3701 N N . LEU B 1 224 ? 115.741 70.568 46.801 1.00 14.48 300 LEU B N 1
ATOM 3702 C CA . LEU B 1 224 ? 115.696 71.247 45.521 1.00 17.05 300 LEU B CA 1
ATOM 3703 C C . LEU B 1 224 ? 117.098 71.588 45.201 1.00 19.69 300 LEU B C 1
ATOM 3704 O O . LEU B 1 224 ? 117.762 72.141 46.064 1.00 22.70 300 LEU B O 1
ATOM 3709 N N . SER B 1 225 ? 117.545 71.354 43.967 1.00 15.62 301 SER B N 1
ATOM 3710 C CA . SER B 1 225 ? 118.865 71.798 43.549 1.00 18.97 301 SER B CA 1
ATOM 3711 C C . SER B 1 225 ? 118.729 72.724 42.375 1.00 12.09 301 SER B C 1
ATOM 3712 O O . SER B 1 225 ? 118.041 72.410 41.417 1.00 16.86 301 SER B O 1
ATOM 3715 N N . VAL B 1 226 ? 119.466 73.806 42.397 1.00 11.10 302 VAL B N 1
ATOM 3716 C CA . VAL B 1 226 ? 119.346 74.794 41.376 1.00 13.47 302 VAL B CA 1
ATOM 3717 C C . VAL B 1 226 ? 120.799 74.944 40.861 1.00 21.31 302 VAL B C 1
ATOM 3718 O O . VAL B 1 226 ? 121.724 75.397 41.605 1.00 20.19 302 VAL B O 1
ATOM 3722 N N . GLY B 1 227 ? 120.997 74.527 39.619 1.00 20.64 303 GLY B N 1
ATOM 3723 C CA . GLY B 1 227 ? 122.318 74.456 39.026 1.00 21.55 303 GLY B CA 1
ATOM 3724 C C . GLY B 1 227 ? 123.309 73.676 39.892 1.00 27.82 303 GLY B C 1
ATOM 3725 O O . GLY B 1 227 ? 124.439 74.099 40.036 1.00 24.34 303 GLY B O 1
ATOM 3726 N N . GLY B 1 228 ? 122.898 72.562 40.492 1.00 18.80 304 GLY B N 1
ATOM 3727 C CA . GLY B 1 228 ? 123.783 71.808 41.394 1.00 15.92 304 GLY B CA 1
ATOM 3728 C C . GLY B 1 228 ? 123.748 72.251 42.849 1.00 14.82 304 GLY B C 1
ATOM 3729 O O . GLY B 1 228 ? 123.996 71.443 43.730 1.00 13.69 304 GLY B O 1
ATOM 3730 N N . ALA B 1 229 ? 123.400 73.533 43.091 1.00 12.23 305 ALA B N 1
ATOM 3731 C CA . ALA B 1 229 ? 123.308 74.121 44.422 1.00 14.16 305 ALA B CA 1
ATOM 3732 C C . ALA B 1 229 ? 122.074 73.746 45.268 1.00 14.21 305 ALA B C 1
ATOM 3733 O O . ALA B 1 229 ? 120.975 74.099 44.919 1.00 17.82 305 ALA B O 1
ATOM 3735 N N . PRO B 1 230 ? 122.261 73.064 46.422 1.00 17.53 306 PRO B N 1
ATOM 3736 C CA . PRO B 1 230 ? 121.077 72.546 47.150 1.00 16.96 306 PRO B CA 1
ATOM 3737 C C . PRO B 1 230 ? 120.362 73.599 48.071 1.00 15.54 306 PRO B C 1
ATOM 3738 O O . PRO B 1 230 ? 120.922 74.605 48.473 1.00 15.62 306 PRO B O 1
ATOM 3742 N N . CYS B 1 231 ? 119.102 73.329 48.381 1.00 11.99 307 CYS B N 1
ATOM 3743 C CA . CYS B 1 231 ? 118.421 74.072 49.367 1.00 14.92 307 CYS B CA 1
ATOM 3744 C C . CYS B 1 231 ? 117.244 73.146 49.717 1.00 20.85 307 CYS B C 1
ATOM 3745 O O . CYS B 1 231 ? 116.951 72.204 48.951 1.00 14.16 307 CYS B O 1
ATOM 3748 N N . THR B 1 232 ? 116.552 73.467 50.824 1.00 18.36 308 THR B N 1
ATOM 3749 C CA . THR B 1 232 ? 115.402 72.709 51.332 1.00 15.75 308 THR B CA 1
ATOM 3750 C C . THR B 1 232 ? 114.206 73.643 51.323 1.00 14.23 308 THR B C 1
ATOM 3751 O O . THR B 1 232 ? 114.247 74.750 51.868 1.00 13.46 308 THR B O 1
ATOM 3755 N N . VAL B 1 233 ? 113.158 73.246 50.632 1.00 13.07 309 VAL B N 1
ATOM 3756 C C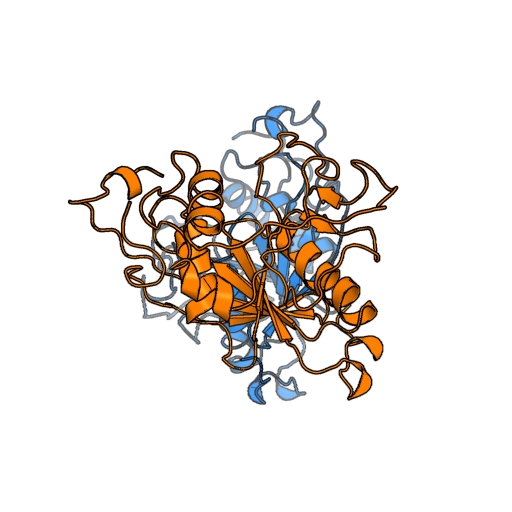A . VAL B 1 233 ? 111.913 74.003 50.664 1.00 13.53 309 VAL B CA 1
ATOM 3757 C C . VAL B 1 233 ? 110.999 73.480 51.782 1.00 17.97 309 VAL B C 1
ATOM 3758 O O . VAL B 1 233 ? 110.644 72.301 51.794 1.00 18.41 309 VAL B O 1
ATOM 3762 N N . LEU B 1 234 ? 110.637 74.335 52.738 1.00 15.28 310 LEU B N 1
ATOM 3763 C CA . LEU B 1 234 ? 109.603 73.959 53.696 1.00 16.60 310 LEU B CA 1
ATOM 3764 C C . LEU B 1 234 ? 108.307 74.627 53.248 1.00 14.65 310 LEU B C 1
ATOM 3765 O O . LEU B 1 234 ? 108.262 75.878 53.140 1.00 16.19 310 LEU B O 1
ATOM 3770 N N . ASN B 1 235 ? 107.298 73.807 52.934 1.00 17.23 311 ASN B N 1
ATOM 3771 C CA . ASN B 1 235 ? 105.935 74.300 52.684 1.00 18.65 311 ASN B CA 1
ATOM 3772 C C . ASN B 1 235 ? 105.230 74.459 54.055 1.00 16.81 311 ASN B C 1
ATOM 3773 O O . ASN B 1 235 ? 104.749 73.469 54.669 1.00 18.46 311 ASN B O 1
ATOM 3778 N N . ILE B 1 236 ? 105.187 75.706 54.542 1.00 14.15 312 ILE B N 1
ATOM 3779 C CA A ILE B 1 236 ? 104.709 76.045 55.884 0.84 18.50 312 ILE B CA 1
ATOM 3780 C CA B ILE B 1 236 ? 104.621 75.861 55.861 0.16 18.49 312 ILE B CA 1
ATOM 3781 C C . ILE B 1 236 ? 103.233 76.490 55.885 1.00 22.95 312 ILE B C 1
ATOM 3782 O O . ILE B 1 236 ? 102.884 77.371 55.074 1.00 18.46 312 ILE B O 1
ATOM 3791 N N . MET B 1 237 ? 102.417 75.910 56.784 1.00 22.10 313 MET B N 1
ATOM 3792 C CA . MET B 1 237 ? 101.001 76.255 56.951 1.00 24.35 313 MET B CA 1
ATOM 3793 C C . MET B 1 237 ? 100.988 76.923 58.300 1.00 19.37 313 MET B C 1
ATOM 3794 O O . MET B 1 237 ? 101.042 76.238 59.307 1.00 23.59 313 MET B O 1
ATOM 3799 N N . LEU B 1 238 ? 101.041 78.228 58.301 1.00 19.56 314 LEU B N 1
ATOM 3800 C CA . LEU B 1 238 ? 100.935 79.010 59.528 1.00 28.98 314 LEU B CA 1
ATOM 3801 C C . LEU B 1 238 ? 99.494 79.016 60.017 1.00 24.42 314 LEU B C 1
ATOM 3802 O O . LEU B 1 238 ? 98.565 79.207 59.229 1.00 25.56 314 LEU B O 1
ATOM 3807 N N . ASP B 1 239 ? 99.295 78.811 61.305 1.00 27.22 315 ASP B N 1
ATOM 3808 C CA A ASP B 1 239 ? 97.958 78.928 61.862 0.45 27.60 315 ASP B CA 1
ATOM 3809 C CA B ASP B 1 239 ? 97.971 78.929 61.909 0.55 27.58 315 ASP B CA 1
ATOM 3810 C C . ASP B 1 239 ? 97.730 80.411 62.163 1.00 29.65 315 ASP B C 1
ATOM 3811 O O . ASP B 1 239 ? 98.654 81.153 62.352 1.00 25.46 315 ASP B O 1
ATOM 3820 N N . CYS B 1 240 ? 96.486 80.854 62.130 1.00 31.40 316 CYS B N 1
ATOM 3821 C CA . CYS B 1 240 ? 96.202 82.208 62.530 1.00 35.47 316 CYS B CA 1
ATOM 3822 C C . CYS B 1 240 ? 95.039 82.104 63.508 1.00 41.59 316 CYS B C 1
ATOM 3823 O O . CYS B 1 240 ? 94.090 81.372 63.272 1.00 37.38 316 CYS B O 1
ATOM 3826 N N . ASP B 1 241 ? 95.127 82.804 64.622 1.00 37.71 317 ASP B N 1
ATOM 3827 C CA . ASP B 1 241 ? 93.968 82.909 65.529 1.00 43.89 317 ASP B CA 1
ATOM 3828 C C . ASP B 1 241 ? 93.127 84.145 65.130 1.00 39.89 317 ASP B C 1
ATOM 3829 O O . ASP B 1 241 ? 93.463 85.294 65.464 1.00 39.15 317 ASP B O 1
ATOM 3834 N N . LYS B 1 242 ? 92.055 83.899 64.384 1.00 37.00 318 LYS B N 1
ATOM 3835 C CA . LYS B 1 242 ? 91.230 84.980 63.849 1.00 43.88 318 LYS B CA 1
ATOM 3836 C C . LYS B 1 242 ? 90.506 85.806 64.921 1.00 40.07 318 LYS B C 1
ATOM 3837 O O . LYS B 1 242 ? 90.129 86.943 64.673 1.00 37.76 318 LYS B O 1
ATOM 3843 N N . THR B 1 243 ? 90.405 85.261 66.128 1.00 35.03 319 THR B N 1
ATOM 3844 C CA . THR B 1 243 ? 89.819 85.985 67.246 1.00 40.14 319 THR B CA 1
ATOM 3845 C C . THR B 1 243 ? 90.838 86.954 67.836 1.00 46.66 319 THR B C 1
ATOM 3846 O O . THR B 1 243 ? 90.498 87.936 68.513 1.00 43.99 319 THR B O 1
ATOM 3850 N N . ALA B 1 244 ? 92.109 86.695 67.577 1.00 43.71 320 ALA B N 1
ATOM 3851 C CA . ALA B 1 244 ? 93.102 87.578 68.133 1.00 44.88 320 ALA B CA 1
ATOM 3852 C C . ALA B 1 244 ? 93.708 88.449 67.065 1.00 37.61 320 ALA B C 1
ATOM 3853 O O . ALA B 1 244 ? 93.781 89.651 67.256 1.00 34.14 320 ALA B O 1
ATOM 3855 N N . THR B 1 245 ? 94.056 87.865 65.915 1.00 36.58 321 THR B N 1
ATOM 3856 C CA . THR B 1 245 ? 94.624 88.642 64.808 1.00 40.38 321 THR B CA 1
ATOM 3857 C C . THR B 1 245 ? 93.865 88.491 63.467 1.00 40.56 321 THR B C 1
ATOM 3858 O O . THR B 1 245 ? 94.421 87.924 62.507 1.00 30.37 321 THR B O 1
ATOM 3862 N N . PRO B 1 246 ? 92.608 89.008 63.385 1.00 37.46 322 PRO B N 1
ATOM 3863 C CA . PRO B 1 246 ? 91.777 88.793 62.189 1.00 36.18 322 PRO B CA 1
ATOM 3864 C C . PRO B 1 246 ? 92.434 89.322 60.962 1.00 28.64 322 PRO B C 1
ATOM 3865 O O . PRO B 1 246 ? 92.220 88.868 59.855 1.00 37.28 322 PRO B O 1
ATOM 3869 N N . TRP B 1 247 ? 93.279 90.300 61.156 1.00 27.28 323 TRP B N 1
ATOM 3870 C CA . TRP B 1 247 ? 93.911 90.900 60.038 1.00 30.56 323 TRP B CA 1
ATOM 3871 C C . TRP B 1 247 ? 94.847 89.956 59.281 1.00 37.46 323 TRP B C 1
ATOM 3872 O O . TRP B 1 247 ? 95.470 90.376 58.310 1.00 38.30 323 TRP B O 1
ATOM 3883 N N . CYS B 1 248 ? 94.962 88.704 59.724 1.00 31.73 324 CYS B N 1
ATOM 3884 C CA . CYS B 1 248 ? 95.717 87.732 58.944 1.00 36.75 324 CYS B CA 1
ATOM 3885 C C . CYS B 1 248 ? 95.041 87.426 57.604 1.00 43.95 324 CYS B C 1
ATOM 3886 O O . CYS B 1 248 ? 95.695 86.952 56.663 1.00 32.94 324 CYS B O 1
ATOM 3889 N N . THR B 1 249 ? 93.747 87.732 57.495 1.00 43.83 325 THR B N 1
ATOM 3890 C CA . THR B 1 249 ? 92.940 87.150 56.426 1.00 42.00 325 THR B CA 1
ATOM 3891 C C . THR B 1 249 ? 92.966 87.711 55.014 1.00 58.72 325 THR B C 1
ATOM 3892 O O . THR B 1 249 ? 92.935 86.896 54.073 1.00 66.82 325 THR B O 1
ATOM 3896 N N . PHE B 1 250 ? 92.961 89.036 54.819 1.00 54.56 326 PHE B N 1
ATOM 3897 C CA . PHE B 1 250 ? 92.451 89.527 53.504 1.00 68.69 326 PHE B CA 1
ATOM 3898 C C . PHE B 1 250 ? 93.180 89.002 52.264 1.00 57.34 326 PHE B C 1
ATOM 3899 O O . PHE B 1 250 ? 92.581 88.312 51.431 1.00 63.87 326 PHE B O 1
ATOM 3907 N N . SER B 1 251 ? 94.459 89.332 52.141 1.00 61.56 327 SER B N 1
ATOM 3908 C CA . SER B 1 251 ? 95.297 88.758 51.090 1.00 50.18 327 SER B CA 1
ATOM 3909 C C . SER B 1 251 ? 95.692 87.309 51.403 1.00 57.92 327 SER B C 1
ATOM 3910 O O . SER B 1 251 ? 96.842 86.903 51.180 1.00 56.36 327 SER B O 1
#

GO terms:
  GO:0003831 beta-N-acetylglucosaminylglycopeptide beta-1,4-galactosyltransferase activity (F, IDA)
  GO:0030145 manganese ion binding (F, IDA)
  GO:0006487 protein N-linked glycosylation (P, IDA)
  GO:0036211 protein modification process (P, TAS)
  GO:0008378 galactosyltransferase activity (F, TAS)
  GO:0006029 proteoglycan metabolic process (P, TAS)
  GO:0005794 Golgi apparatus (C, IDA)
  GO:0006024 glycosaminoglycan biosynthetic process (P, IDA)
  GO:0046525 xylosylprotein 4-beta-galactosyltransferase activity (F, IDA)
  GO:0000139 Golgi membrane (C, TAS)
  GO:0120532 glycosaminoglycan-protein linkage region biosynthetic process (P, TAS)
  GO:0046525 xylosylprotein 4-beta-galactosyltransferase activity (F, TAS)
  GO:0005515 protein binding (F, IPI)
  GO:0016020 membrane (C, IDA)
  GO:0008378 galactosyltransferase activity (F, IDA)
  GO:0046525 xylosylprotein 4-beta-galactosyltransferase activity (F, EXP)
  GO:0008378 galactosyltransferase activity (F, IMP)
  GO:0048147 negative regulation of fibroblast proliferation (P, IMP)
  GO:0097435 supramolecular fiber organization (P, IMP)
  GO:0006029 proteoglycan metabolic process (P, IMP)

CATH classification: 3.90.550.10

Solvent-accessible surface area: 20694 Å² total; per-residue (Å²): 88,62,129,108,44,140,67,21,98,63,77,102,71,28,24,124,67,41,0,0,0,0,0,10,1,66,108,98,4,77,23,0,10,54,0,0,20,39,0,24,106,24,0,2,145,49,99,18,39,2,64,3,10,0,0,8,4,19,6,175,38,52,63,0,35,0,2,0,0,0,0,0,18,81,47,11,38,152,62,2,52,4,0,0,1,1,38,9,15,1,0,0,94,19,93,134,0,79,1,24,62,11,140,71,2,0,26,0,0,0,2,12,104,2,4,34,95,98,93,76,174,52,14,0,1,4,0,1,0,0,6,24,125,28,0,138,105,9,37,0,0,2,22,58,6,9,42,115,45,132,19,28,19,13,0,50,132,31,0,96,72,32,70,16,99,35,78,67,13,103,76,22,131,56,31,114,165,0,6,116,50,22,174,100,198,25,98,186,133,10,0,18,113,70,13,133,52,99,36,58,48,124,22,28,4,30,0,14,7,0,61,8,38,0,0,13,0,64,4,80,17,86,103,132,46,9,48,58,0,56,125,120,101,63,134,100,49,139,68,33,99,59,76,101,74,23,21,128,65,60,0,0,0,0,0,10,1,58,61,116,11,81,38,1,10,60,0,0,37,39,0,21,147,17,0,3,129,47,99,18,44,6,62,0,10,0,0,7,5,22,6,160,42,41,67,0,36,0,3,0,0,0,0,0,19,83,53,10,42,153,67,3,52,4,0,0,2,1,37,9,32,1,0,1,85,20,91,140,0,80,1,21,62,12,139,73,2,0,29,0,0,0,2,12,101,3,5,29,104,106,91,80,175,53,13,2,2,4,0,2,0,0,5,25,92,27,0,129,108,9,38,0,0,1,21,50,36,10,40,133,64,139,18,35,19,18,2,52,148,33,0,91,75,31,73,16,105,34,71,69,12,104,76,22,130,56,27,120,163,0,6,114,74,72,204,162,13,0,15,115,65,15,136,50,101,24,58,49,145,21,29,4,30,0,19,6,0,63,4,26,0,1,11,0,65,3,78,22,82,122,132,57,14,65,110,0,47,198,88

InterPro domains:
  IPR003859 Beta-1,4-galactosyltransferase [PR02050] (129-148)
  IPR003859 Beta-1,4-galactosyltransferase [PR02050] (158-177)
  IPR003859 Beta-1,4-galactosyltransferase [PR02050] (194-215)
  IPR003859 Beta-1,4-galactosyltransferase [PR02050] (216-234)
  IPR003859 Beta-1,4-galactosyltransferase [PTHR19300] (82-325)
  IPR027791 Galactosyltransferase, C-terminal [PF02709] (182-257)
  IPR027995 Galactosyltransferase, N-terminal [PF13733] (84-175)
  IPR029044 Nucleotide-diphospho-sugar transferases [G3DSA:3.90.550.10] (79-327)
  IPR029044 Nucleotide-diphospho-sugar transferases [SSF53448] (47-317)

Sequence (459 aa):
GSDDIPEHWEEDASWGPHRLAVLVPFRERRFEEELLVFVPHMRRRFLSRKKIRHHHIYVLNQVDHFRFNRAALIINVGFLESSNSTDYIAMHDVDLLPLNEELDYGFPEAGPFHVASPELHPLYHYKTYVGGILLLSKQHYRLCNGMSNRFWGWWGREDDEFYRRRIKGAGLQLFRPSGITTGYKKTFRRHLHFKVDREGGLNTVKYHVASRTALSVGGAPCTVLLNIIMLDDCDKTATPWCTFSGSDIPEHWEEDASWGPHRLAVLVPFRERRFEELLVFVPHMRRFLSRKKIRHHIYVLNQVDHFRFNRAALINVGFLESSNSTDYIAMHDVDLLPLNEELDYGFPEAGPFHVASPELHPLYHYKTYVGGILLLLSKQHYRLCNGMSNRFWGWGREDDEFYRRRRIKGAGLQLFRPSGITTGYKTFRHLREGGLNTVKYHVASRRRTALSVGGAPCTVLNIIMLDDCDKTATPWCTFS

Radius of gyration: 24.67 Å; Cα contacts (8 Å, |Δi|>4): 1053; chains: 2; bounding box: 57×57×69 Å

Secondary structure (DSSP, 8-state):
-----GGGS--GGG-S--EEEEEEESS-HHHHHHHHHHHHHHHHHTT--EEEEEEEE-SSSPP-HHHHHHHHHHHS-TT--EEEEE-TTEEE--TTS--S--TTS-EESS-TTTSSS---TT---SEEEEEHHHHHHTTS--S--TT-S-HHHHHHHHHHHTT---B---S----TTSEEE---------STTT--EEEEEEEEEEETTEEEEEEEEEE---TTT-GGGG--/-----GGGS--GGG-S-EEEEEEEESS-HHHHHHHHHHHHHHHHHTT-EEEEEEEEE-SSSPP-HHHHHHHHHHHS-TT--EEEEE-TTEEE--TTS--S--TTS-EESS-TTTSSS---TT---SEEEEEHHHHHHTT---STTTTSS-HHHHHHHHHHHTTPPPB---S----TTSEEE----STTT--EEEEEEEEEEETTEEEEEEEEEE---TTT-GGGS--

Organism: Homo sapiens (NCBI:txid9606)

Nearest PDB structures (foldseek):
  4irp-assembly3_A  TM=1.004E+00  e=1.496E-54  Homo sapiens
  4irp-assembly3_B  TM=1.003E+00  e=5.482E-50  Homo sapiens
  4irq-assembly3_C  TM=9.546E-01  e=1.472E-45  Homo sapiens
  4lw6-assembly1_A  TM=9.734E-01  e=5.003E-34  Drosophila melanogaster
  4m4k-assembly1_A  TM=9.717E-01  e=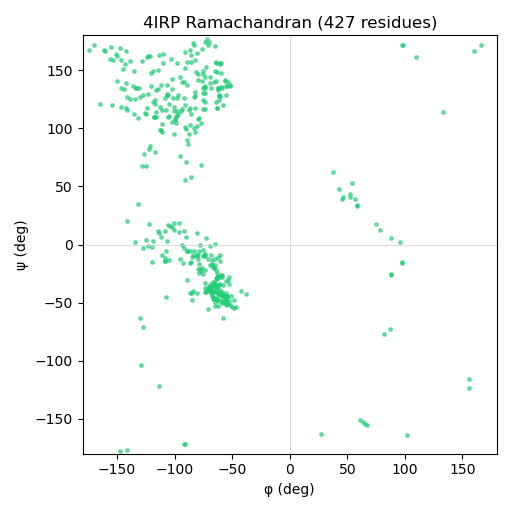8.756E-34  Drosophila melanogaster

Foldseek 3Di:
DADDDDLLDADVVLDQAEEEEQEEDDPPVVLQLVQLVLCSVLCSVVSHHYAYEYQYEDAPFFRQLQLSVLVSLVPPDPSHFKYKDAYSFKGFPDSQQDPDAPVQFKEQSCALQQALDHHDPQPRDHIIMHGSVLCVLLLGWDRQQSPHDCRSSLSVVSRVVSVGDYHYDPPDDDGNNRIGGPDDDADNDHGSVPWAWDFPDWDWDANSNRTHIYTHIHTDDPCVRRVNRRVD/DADDDPLLDADPVLDQAAEEEQEQDEPPVVLQLCQQVLVSVLCSVVSHHYAYEYQYAPAQWFRQLQLSVLVSLVVPDPSHFKYKSAYSFKGFDDSQQDPDAPVQFKEQSCQLFQALDHHDPQPRDHIIMGGSVLCVLLLGWDRQQSPHDDRSSVSSVSRVVSVGDYHYDPPDDQGVNRIGGNPDHGSVHWDKDFPDWDWDDRSNRTHIYTHIHTDDDCVRRVNRHDD